Protein AF-A0A9P6U6B4-F1 (afdb_monomer_lite)

Organism: NCBI:txid1343610

Sequence (646 aa):
GFWGVREVAIKKFNCLAKEATLEPIKQEIDMLKRLSYRHIIQFYGETEIDEELVLVTDLAEGGSLRKAIKSNLIPPKAWSIKFRIAQEIARGLAYIHSEGVLHLDLKSDNVLLTRYLEVKLCDFGMSQVKTSSASRSPAEAKVKGTYRWMAPEILETKKPKYSTKSDVYSLGVVMWELAAHCTVPFEQLHDASMVVLVIKRGEREDLPDDTPSKYRFWVKRCWDHIPANRPEAHEVNLNLEEGIVKHCYHNSHDHTFFRAALSSSLLSVGHHHTAMVVPEIDGSLHRPGTHSSHYVDTRTINSQSTGIVTNVTKSQNQSPTTQALDEAEREFMDLYCRAMRGDHEAQNRVADLLLNGIGVPKSESEAFMWFQRAADGGIAYAQASLALLYVQGRGVEKNNDEALRWVTMAVAQGCPTGQALLGWMHENGLGGVERDDLMAEQLYRKAADQGSSTAQCSLGWMYLHGRGVEQSDNRAVEWFRKAAEQEDPRAESALGMLSFFGDGLRENEEQAAALCRKSGENGDYHGRFYLGLMHELGIGLAQDDEQAKLFFYLAADRGRKPGMSHISWISRSGRRREAKSRAEIAALYIKGANEGIAAAQFGLGVLYDKGRGVERSKAQALAWYTKAAEQGHQFATDRVEFLGSV

Structure (mmCIF, N/CA/C/O backbone):
data_AF-A0A9P6U6B4-F1
#
_entry.id   AF-A0A9P6U6B4-F1
#
loop_
_atom_site.group_PDB
_atom_site.id
_atom_site.type_symbol
_atom_site.label_atom_id
_atom_site.label_alt_id
_atom_site.label_comp_id
_atom_site.label_asym_id
_atom_site.label_entity_id
_atom_site.label_seq_id
_atom_site.pdbx_PDB_ins_code
_atom_site.Cartn_x
_atom_site.Cartn_y
_atom_site.Cartn_z
_atom_site.occupancy
_atom_site.B_iso_or_equiv
_atom_site.auth_seq_id
_atom_site.auth_comp_id
_atom_site.auth_asym_id
_atom_site.auth_atom_id
_atom_site.pdbx_PDB_model_num
ATOM 1 N N . GLY A 1 1 ? -40.234 -10.488 35.440 1.00 36.62 1 GLY A N 1
ATOM 2 C CA . GLY A 1 1 ? -39.088 -9.673 35.003 1.00 36.62 1 GLY A CA 1
ATOM 3 C C . GLY A 1 1 ? -38.384 -10.419 33.899 1.00 36.62 1 GLY A C 1
ATOM 4 O O . GLY A 1 1 ? -38.150 -11.608 34.069 1.00 36.62 1 GLY A O 1
ATOM 5 N N . PHE A 1 2 ? -38.133 -9.776 32.761 1.00 39.78 2 PHE A N 1
ATOM 6 C CA . PHE A 1 2 ? -37.321 -10.368 31.699 1.00 39.78 2 PHE A CA 1
ATOM 7 C C . PHE A 1 2 ? -35.867 -10.402 32.178 1.00 39.78 2 PHE A C 1
ATOM 9 O O . PHE A 1 2 ? -35.218 -9.363 32.261 1.00 39.78 2 PHE A O 1
ATOM 16 N N . TRP A 1 3 ? -35.376 -11.582 32.547 1.00 48.50 3 TRP A N 1
ATOM 17 C CA . TRP A 1 3 ? -33.952 -11.799 32.776 1.00 48.50 3 TRP A CA 1
ATOM 18 C C . TRP A 1 3 ? -33.284 -11.896 31.401 1.00 48.50 3 TRP A C 1
ATOM 20 O O . TRP A 1 3 ? -33.455 -12.886 30.696 1.00 48.50 3 TRP A O 1
ATOM 30 N N . GLY A 1 4 ? -32.599 -10.834 30.977 1.00 59.03 4 GLY A N 1
ATOM 31 C CA . GLY A 1 4 ? -31.749 -10.877 29.788 1.00 59.03 4 GLY A CA 1
ATOM 32 C C . GLY A 1 4 ? -30.466 -11.648 30.092 1.00 59.03 4 GLY A C 1
ATOM 33 O O . GLY A 1 4 ? -29.851 -11.426 31.133 1.00 59.03 4 GLY A O 1
ATOM 34 N N . VAL A 1 5 ? -30.058 -12.547 29.197 1.00 76.50 5 VAL A N 1
ATOM 35 C CA . VAL A 1 5 ? -28.748 -13.210 29.268 1.00 76.50 5 VAL A CA 1
ATOM 36 C C . VAL A 1 5 ? -27.687 -12.226 28.765 1.00 76.50 5 VAL A C 1
ATOM 38 O O . VAL A 1 5 ? -27.874 -11.604 27.720 1.00 76.50 5 VAL A O 1
ATOM 41 N N . ARG A 1 6 ? -26.588 -12.064 29.510 1.00 79.75 6 ARG A N 1
ATOM 42 C CA . ARG A 1 6 ? -25.438 -11.231 29.127 1.00 79.75 6 ARG A CA 1
ATOM 43 C C . ARG A 1 6 ? -24.166 -12.070 29.179 1.00 79.75 6 ARG A C 1
ATOM 45 O O . ARG A 1 6 ? -23.918 -12.743 30.175 1.00 79.75 6 ARG A O 1
ATOM 52 N N . GLU A 1 7 ? -23.365 -11.998 28.123 1.00 87.88 7 GLU A N 1
ATOM 53 C CA . GLU A 1 7 ? -22.008 -12.546 28.121 1.00 87.88 7 GLU A CA 1
ATOM 54 C C . GLU A 1 7 ? -21.080 -11.637 28.937 1.00 87.88 7 GLU A C 1
ATOM 56 O O . GLU A 1 7 ? -21.127 -10.411 28.815 1.00 87.88 7 GLU A O 1
ATOM 61 N N . VAL A 1 8 ? -20.254 -12.239 29.790 1.00 91.38 8 VAL A N 1
ATOM 62 C CA . VAL A 1 8 ? -19.355 -11.541 30.721 1.00 91.38 8 VAL A CA 1
ATOM 63 C C . VAL A 1 8 ? -17.968 -12.171 30.690 1.00 91.38 8 VAL A C 1
ATOM 65 O O . VAL A 1 8 ? -17.820 -13.346 30.350 1.00 91.38 8 VAL A O 1
ATOM 68 N N . ALA A 1 9 ? -16.951 -11.399 31.065 1.00 92.38 9 ALA A N 1
ATOM 69 C CA . ALA A 1 9 ? -15.624 -11.933 31.334 1.00 92.38 9 ALA A CA 1
ATOM 70 C C . ALA A 1 9 ? -15.495 -12.292 32.817 1.00 92.38 9 ALA A C 1
ATOM 72 O O . ALA A 1 9 ? -15.944 -11.554 33.696 1.00 92.38 9 ALA A O 1
ATOM 73 N N . ILE A 1 10 ? -14.856 -13.430 33.079 1.00 89.56 10 ILE A N 1
ATOM 74 C CA . ILE A 1 10 ? -14.559 -13.933 34.419 1.00 89.56 10 ILE A CA 1
ATOM 75 C C . ILE A 1 10 ? -13.040 -13.956 34.589 1.00 89.56 10 ILE A C 1
ATOM 77 O O . ILE A 1 10 ? -12.343 -14.698 33.895 1.00 89.56 10 ILE A O 1
ATOM 81 N N . LYS A 1 11 ? -12.525 -13.150 35.521 1.00 87.94 11 LYS A N 1
ATOM 82 C CA . LYS A 1 11 ? -11.116 -13.165 35.936 1.00 87.94 11 LYS A CA 1
ATOM 83 C C . LYS A 1 11 ? -11.018 -13.938 37.248 1.00 87.94 11 LYS A C 1
ATOM 85 O O . LYS A 1 11 ? -11.482 -13.456 38.280 1.00 87.94 11 LYS A O 1
ATOM 90 N N . LYS A 1 12 ? -10.457 -15.148 37.191 1.00 86.50 12 LYS A N 1
ATOM 91 C CA . LYS A 1 12 ? -10.225 -15.993 38.369 1.00 86.50 12 LYS A CA 1
ATOM 92 C C . LYS A 1 12 ? -8.870 -15.680 38.993 1.00 86.50 12 LYS A C 1
ATOM 94 O O . LYS A 1 12 ? -7.878 -15.540 38.275 1.00 86.50 12 LYS A O 1
ATOM 99 N N . PHE A 1 13 ? -8.828 -15.603 40.314 1.00 80.06 13 PHE A N 1
ATOM 100 C CA . PHE A 1 13 ? -7.607 -15.419 41.081 1.00 80.06 13 PHE A CA 1
ATOM 101 C C . PHE A 1 13 ? -7.353 -16.657 41.926 1.00 80.06 13 PHE A C 1
ATOM 103 O O . PHE A 1 13 ? -8.169 -17.030 42.764 1.00 80.06 13 PHE A O 1
ATOM 110 N N . ASN A 1 14 ? -6.186 -17.265 41.734 1.00 72.75 14 ASN A N 1
ATOM 111 C CA . ASN A 1 14 ? -5.761 -18.373 42.569 1.00 72.75 14 ASN A CA 1
ATOM 112 C C . ASN A 1 14 ? -5.317 -17.820 43.935 1.00 72.75 14 ASN A C 1
ATOM 114 O O . ASN A 1 14 ? -4.230 -17.251 44.074 1.00 72.75 14 ASN A O 1
ATOM 118 N N . CYS A 1 15 ? -6.191 -17.943 44.933 1.00 62.62 15 CYS A N 1
ATOM 119 C CA . CYS A 1 15 ? -6.004 -17.378 46.269 1.00 62.62 15 CYS A CA 1
ATOM 120 C C . CYS A 1 15 ? -5.127 -18.240 47.200 1.00 62.62 15 CYS A C 1
ATOM 122 O O . CYS A 1 15 ? -4.991 -17.910 48.375 1.00 62.62 15 CYS A O 1
ATOM 124 N N . LEU A 1 16 ? -4.455 -19.286 46.697 1.00 56.69 16 LEU A N 1
ATOM 125 C CA . LEU A 1 16 ? -3.574 -20.161 47.491 1.00 56.69 16 LEU A CA 1
ATOM 126 C C . LEU A 1 16 ? -2.258 -19.491 47.957 1.00 56.69 16 LEU A C 1
ATOM 128 O O . LEU A 1 16 ? -1.394 -20.147 48.541 1.00 56.69 16 LEU A O 1
ATOM 132 N N . ALA A 1 17 ? -2.067 -18.191 47.707 1.00 52.53 17 ALA A N 1
ATOM 133 C CA . ALA A 1 17 ? -0.825 -17.473 47.976 1.00 52.53 17 ALA A CA 1
ATOM 134 C C . ALA A 1 17 ? -0.971 -16.399 49.075 1.00 52.53 17 ALA A C 1
ATOM 136 O O . ALA A 1 17 ? -1.946 -15.657 49.124 1.00 52.53 17 ALA A O 1
ATOM 137 N N . LYS A 1 18 ? 0.064 -16.316 49.930 1.00 55.34 18 LYS A N 1
ATOM 138 C CA . LYS A 1 18 ? 0.314 -15.374 51.051 1.00 55.34 18 LYS A CA 1
ATOM 139 C C . LYS A 1 18 ? -0.329 -13.979 50.889 1.00 55.34 18 LYS A C 1
ATOM 141 O O . LYS A 1 18 ? -0.360 -13.452 49.784 1.00 55.34 18 LYS A O 1
ATOM 146 N N . GLU A 1 19 ? -0.691 -13.313 51.996 1.00 53.69 19 GLU A N 1
ATOM 147 C CA . GLU A 1 19 ? -1.344 -11.977 52.046 1.00 53.69 19 GLU A CA 1
ATOM 148 C C . GLU A 1 19 ? -0.809 -10.921 51.054 1.00 53.69 19 GLU A C 1
ATOM 150 O O . GLU A 1 19 ? -1.595 -10.175 50.473 1.00 53.69 19 GLU A O 1
ATOM 155 N N . ALA A 1 20 ? 0.504 -10.882 50.791 1.00 51.81 20 ALA A N 1
ATOM 156 C CA . ALA A 1 20 ? 1.124 -9.948 49.841 1.00 51.81 20 ALA A CA 1
ATOM 157 C C . ALA A 1 20 ? 0.629 -10.091 48.381 1.00 51.81 20 ALA A C 1
ATOM 159 O O . ALA A 1 20 ? 0.781 -9.163 47.590 1.00 51.81 20 ALA A O 1
ATOM 160 N N . THR A 1 21 ? 0.038 -11.233 48.022 1.00 62.06 21 THR A N 1
ATOM 161 C CA . THR A 1 21 ? -0.530 -11.519 46.691 1.00 62.06 21 THR A CA 1
ATOM 162 C C . THR A 1 21 ? -1.970 -11.012 46.544 1.00 62.06 21 THR A C 1
ATOM 164 O O . THR A 1 21 ? -2.449 -10.869 45.424 1.00 62.06 21 THR A O 1
ATOM 167 N N . LEU A 1 22 ? -2.649 -10.699 47.656 1.00 73.06 22 LEU A N 1
ATOM 168 C CA . LEU A 1 22 ? -4.050 -10.261 47.670 1.00 73.06 22 LEU A CA 1
ATOM 169 C C . LEU A 1 22 ? -4.209 -8.738 47.572 1.00 73.06 22 LEU A C 1
ATOM 171 O O . LEU A 1 22 ? -5.245 -8.269 47.114 1.00 73.06 22 LEU A O 1
ATOM 175 N N . GLU A 1 23 ? -3.204 -7.963 47.986 1.00 78.06 23 GLU A N 1
ATOM 176 C CA . GLU A 1 23 ? -3.249 -6.490 47.973 1.00 78.06 23 GLU A CA 1
ATOM 177 C C . GLU A 1 23 ? -3.541 -5.898 46.579 1.00 78.06 23 GLU A C 1
ATOM 179 O O . GLU A 1 23 ? -4.487 -5.120 46.464 1.00 78.06 23 GLU A O 1
ATOM 184 N N . PRO A 1 24 ? -2.846 -6.292 45.487 1.00 82.25 24 PRO A N 1
ATOM 185 C CA . PRO A 1 24 ? -3.179 -5.792 44.151 1.00 82.25 24 PRO A CA 1
ATOM 186 C C . PRO A 1 24 ? -4.596 -6.166 43.701 1.00 82.25 24 PRO A C 1
ATOM 188 O O . PRO A 1 24 ? -5.234 -5.402 42.990 1.00 82.25 24 PRO A O 1
ATOM 191 N N . ILE A 1 25 ? -5.105 -7.322 44.134 1.00 84.56 25 ILE A N 1
ATOM 192 C CA . ILE A 1 25 ? -6.445 -7.799 43.771 1.00 84.56 25 ILE A CA 1
ATOM 193 C C . ILE A 1 25 ? -7.509 -6.955 44.479 1.00 84.56 25 ILE A C 1
ATOM 195 O O . ILE A 1 25 ? -8.439 -6.469 43.841 1.00 84.56 25 ILE A O 1
ATOM 199 N N . LYS A 1 26 ? -7.345 -6.716 45.787 1.00 85.00 26 LYS A N 1
ATOM 200 C CA . LYS A 1 26 ? -8.219 -5.820 46.562 1.00 85.00 26 LYS A CA 1
ATOM 201 C C . LYS A 1 26 ? -8.196 -4.404 45.997 1.00 85.00 26 LYS A C 1
ATOM 203 O O . LYS A 1 26 ? -9.248 -3.805 45.810 1.00 85.00 26 LYS A O 1
ATOM 208 N N . GLN A 1 27 ? -7.008 -3.908 45.658 1.00 87.62 27 GLN A N 1
ATOM 209 C CA . GLN A 1 27 ? -6.849 -2.604 45.026 1.00 87.62 27 GLN A CA 1
ATOM 210 C C . GLN A 1 27 ? -7.583 -2.537 43.678 1.00 87.62 27 GLN A C 1
ATOM 212 O O . GLN A 1 27 ? -8.270 -1.552 43.419 1.00 87.62 27 GLN A O 1
ATOM 217 N N . GLU A 1 28 ? -7.477 -3.569 42.833 1.00 90.38 28 GLU A N 1
ATOM 218 C CA . GLU A 1 28 ? -8.193 -3.637 41.553 1.00 90.38 28 GLU A CA 1
ATOM 219 C C . GLU A 1 28 ? -9.712 -3.574 41.769 1.00 90.38 28 GLU A C 1
ATOM 221 O O . GLU A 1 28 ? -10.388 -2.759 41.143 1.00 90.38 28 GLU A O 1
ATOM 226 N N . ILE A 1 29 ? -10.237 -4.361 42.711 1.00 89.94 29 ILE A N 1
ATOM 227 C CA . ILE A 1 29 ? -11.657 -4.375 43.085 1.00 89.94 29 ILE A CA 1
ATOM 228 C C . ILE A 1 29 ? -12.127 -3.004 43.577 1.00 89.94 29 ILE A C 1
ATOM 230 O O . ILE A 1 29 ? -13.138 -2.488 43.101 1.00 89.94 29 ILE A O 1
ATOM 234 N N . ASP A 1 30 ? -11.401 -2.397 44.516 1.00 91.19 30 ASP A N 1
ATOM 235 C CA . ASP A 1 30 ? -11.771 -1.111 45.109 1.00 91.19 30 ASP A CA 1
ATOM 236 C C . ASP A 1 30 ? -11.787 0.006 44.060 1.00 91.19 30 ASP A C 1
ATOM 238 O O . ASP A 1 30 ? -12.674 0.865 44.065 1.00 91.19 30 ASP A O 1
ATOM 242 N N . MET A 1 31 ? -10.838 -0.013 43.119 1.00 92.31 31 MET A N 1
ATOM 243 C CA . MET A 1 31 ? -10.820 0.934 42.003 1.00 92.31 31 MET A CA 1
ATOM 244 C C . MET A 1 31 ? -11.973 0.694 41.033 1.00 92.31 31 MET A C 1
ATOM 246 O O . MET A 1 31 ? -12.636 1.654 40.647 1.00 92.31 31 MET A O 1
ATOM 250 N N . LEU A 1 32 ? -12.266 -0.556 40.680 1.00 91.69 32 LEU A N 1
ATOM 251 C CA . LEU A 1 32 ? -13.375 -0.888 39.784 1.00 91.69 32 LEU A CA 1
ATOM 252 C C . LEU A 1 32 ? -14.756 -0.608 40.400 1.00 91.69 32 LEU A C 1
ATOM 254 O O . LEU A 1 32 ? -15.689 -0.274 39.677 1.00 91.69 32 LEU A O 1
ATOM 258 N N . LYS A 1 33 ? -14.892 -0.682 41.730 1.00 92.12 33 LYS A N 1
ATOM 259 C CA . LYS A 1 33 ? -16.095 -0.230 42.454 1.00 92.12 33 LYS A CA 1
ATOM 260 C C . LYS A 1 33 ? -16.231 1.296 42.459 1.00 92.12 33 LYS A C 1
ATOM 262 O O . LYS A 1 33 ? -17.348 1.808 42.499 1.00 92.12 33 LYS A O 1
ATOM 267 N N . ARG A 1 34 ? -15.108 2.024 42.447 1.00 92.62 34 ARG A N 1
ATOM 268 C CA . ARG A 1 34 ? -15.066 3.496 42.472 1.00 92.62 34 ARG A CA 1
ATOM 269 C C . ARG A 1 34 ? -15.303 4.121 41.097 1.00 92.62 34 ARG A C 1
ATOM 271 O O . ARG A 1 34 ? -15.932 5.171 41.011 1.00 92.62 34 ARG A O 1
ATOM 278 N N . LEU A 1 35 ? -14.742 3.530 40.048 1.00 93.38 35 LEU A N 1
ATOM 279 C CA . LEU A 1 35 ? -14.699 4.111 38.710 1.00 93.38 35 LEU A CA 1
ATOM 280 C C . LEU A 1 35 ? -15.864 3.593 37.863 1.00 93.38 35 LEU A C 1
ATOM 282 O O . LEU A 1 35 ? -16.035 2.391 37.698 1.00 93.38 35 LEU A O 1
ATOM 286 N N . SER A 1 36 ? -16.640 4.505 37.276 1.00 91.62 36 SER A N 1
ATOM 287 C CA . SER A 1 36 ? -17.743 4.163 36.374 1.00 91.62 36 SER A CA 1
ATOM 288 C C . SER A 1 36 ? -17.752 5.110 35.185 1.00 91.62 36 SER A C 1
ATOM 290 O O . SER A 1 36 ? -18.182 6.261 35.273 1.00 91.62 36 SER A O 1
ATOM 292 N N . TYR A 1 37 ? -17.215 4.636 34.062 1.00 92.94 37 TYR A N 1
ATOM 293 C CA . TYR A 1 37 ? -17.107 5.422 32.841 1.00 92.94 37 TYR A CA 1
ATOM 294 C C . TYR A 1 37 ? -16.981 4.521 31.615 1.00 92.94 37 TYR A C 1
ATOM 296 O O . TYR A 1 37 ? -16.430 3.427 31.694 1.00 92.94 37 TYR A O 1
ATOM 304 N N . ARG A 1 38 ? -17.452 4.994 30.450 1.00 92.12 38 ARG A N 1
ATOM 305 C CA . ARG A 1 38 ? -17.535 4.175 29.226 1.00 92.12 38 ARG A CA 1
ATOM 306 C C . ARG A 1 38 ? -16.200 3.555 28.801 1.00 92.12 38 ARG A C 1
ATOM 308 O O . ARG A 1 38 ? -16.221 2.461 28.248 1.00 92.12 38 ARG A O 1
ATOM 315 N N . HIS A 1 39 ? -15.083 4.237 29.078 1.00 95.56 39 HIS A N 1
ATOM 316 C CA . HIS A 1 39 ? -13.728 3.800 28.728 1.00 95.56 39 HIS A CA 1
ATOM 317 C C . HIS A 1 39 ? -12.981 3.106 29.873 1.00 95.56 39 HIS A C 1
ATOM 319 O O . HIS A 1 39 ? -11.773 2.913 29.790 1.00 95.56 39 HIS A O 1
ATOM 325 N N . ILE A 1 40 ? -13.684 2.719 30.936 1.00 96.75 40 ILE A N 1
ATOM 326 C CA . ILE A 1 40 ? -13.184 1.867 32.016 1.00 96.75 40 ILE A CA 1
ATOM 327 C C . ILE A 1 40 ? -13.933 0.537 31.917 1.00 96.75 40 ILE A C 1
ATOM 329 O O . ILE A 1 40 ? -15.114 0.515 31.559 1.00 96.75 40 ILE A O 1
ATOM 333 N N . ILE A 1 41 ? -13.249 -0.581 32.158 1.00 94.94 41 ILE A N 1
ATOM 334 C CA . ILE A 1 41 ? -13.900 -1.891 32.145 1.00 94.94 41 ILE A CA 1
ATOM 335 C C . ILE A 1 41 ? -15.005 -1.933 33.211 1.00 94.94 41 ILE A C 1
ATOM 337 O O . ILE A 1 41 ? -14.761 -1.632 34.378 1.00 94.94 41 ILE A O 1
ATOM 341 N N . GLN A 1 42 ? -16.238 -2.260 32.809 1.00 93.25 42 GLN A N 1
ATOM 342 C CA . GLN A 1 42 ? -17.358 -2.277 33.747 1.00 93.25 42 GLN A CA 1
ATOM 343 C C . GLN A 1 42 ? -17.232 -3.481 34.672 1.00 93.25 42 GLN A C 1
ATOM 345 O O . GLN A 1 42 ? -17.095 -4.614 34.210 1.00 93.25 42 GLN A O 1
ATOM 350 N N . PHE A 1 43 ? -17.340 -3.234 35.970 1.00 93.19 43 PHE A N 1
ATOM 351 C CA . PHE A 1 43 ? -17.409 -4.262 36.995 1.00 93.19 43 PHE A CA 1
ATOM 352 C C . PHE A 1 43 ? -18.864 -4.535 37.378 1.00 93.19 43 PHE A C 1
ATOM 354 O O . PHE A 1 43 ? -19.643 -3.600 37.582 1.00 93.19 43 PHE A O 1
ATOM 361 N N . TYR A 1 44 ? -19.232 -5.816 37.438 1.00 91.56 44 TYR A N 1
ATOM 362 C CA . TYR A 1 44 ? -20.577 -6.266 37.811 1.00 91.56 44 TYR A CA 1
ATOM 363 C C . TYR A 1 44 ? -20.635 -6.822 39.228 1.00 91.56 44 TYR A C 1
ATOM 365 O O . TYR A 1 44 ? -21.662 -6.701 39.893 1.00 91.56 44 TYR A O 1
ATOM 373 N N . GLY A 1 45 ? -19.545 -7.427 39.690 1.00 90.81 45 GLY A N 1
ATOM 374 C CA . GLY A 1 45 ? -19.466 -8.006 41.017 1.00 90.81 45 GLY A CA 1
ATOM 375 C C . GLY A 1 45 ? -18.299 -8.969 41.157 1.00 90.81 45 GLY A C 1
ATOM 376 O O . GLY A 1 45 ? -17.636 -9.338 40.186 1.00 90.81 45 GLY A O 1
ATOM 377 N N . GLU A 1 46 ? -18.071 -9.376 42.396 1.00 90.56 46 GLU A N 1
ATOM 378 C CA . GLU A 1 46 ? -17.148 -10.440 42.760 1.00 90.56 46 GLU A CA 1
ATOM 379 C C . GLU A 1 46 ? -17.936 -11.615 43.337 1.00 90.56 46 GLU A C 1
ATOM 381 O O . GLU A 1 46 ? -18.989 -11.440 43.953 1.00 90.56 46 GLU A O 1
ATOM 386 N N . THR A 1 47 ? -17.449 -12.823 43.103 1.00 88.38 47 THR A N 1
ATOM 387 C CA . THR A 1 47 ? -18.012 -14.050 43.661 1.00 88.38 47 THR A CA 1
ATOM 388 C C . THR A 1 47 ? -16.888 -15.048 43.910 1.00 88.38 47 THR A C 1
ATOM 390 O O . THR A 1 47 ? -15.726 -14.759 43.638 1.00 88.38 47 THR A O 1
ATOM 393 N N . GLU A 1 48 ? -17.220 -16.215 44.436 1.00 85.50 48 GLU A N 1
ATOM 394 C CA . GLU A 1 48 ? -16.272 -17.289 44.695 1.00 85.50 48 GLU A CA 1
ATOM 395 C C . GLU A 1 48 ? -16.727 -18.525 43.919 1.00 85.50 48 GLU A C 1
ATOM 397 O O . GLU A 1 48 ? -17.898 -18.906 43.979 1.00 85.50 48 GLU A O 1
ATOM 402 N N . ILE A 1 49 ? -15.821 -19.114 43.140 1.00 83.81 49 ILE A N 1
ATOM 403 C CA . ILE A 1 49 ? -16.072 -20.338 42.372 1.00 83.81 49 ILE A CA 1
ATOM 404 C C . ILE A 1 49 ? -14.900 -21.275 42.637 1.00 83.81 49 ILE A C 1
ATOM 406 O O . ILE A 1 49 ? -13.767 -20.908 42.345 1.00 83.81 49 ILE A O 1
ATOM 410 N N . ASP A 1 50 ? -15.173 -22.472 43.157 1.00 83.69 50 ASP A N 1
ATOM 411 C CA . ASP A 1 50 ? -14.153 -23.482 43.478 1.00 83.69 50 ASP A CA 1
ATOM 412 C C . ASP A 1 50 ? -13.032 -22.949 44.404 1.00 83.69 50 ASP A C 1
ATOM 414 O O . ASP A 1 50 ? -11.856 -23.195 44.156 1.00 83.69 50 ASP A O 1
ATOM 418 N N . GLU A 1 51 ? -13.391 -22.188 45.449 1.00 80.94 51 GLU A N 1
ATOM 419 C CA . GLU A 1 51 ? -12.456 -21.523 46.389 1.00 80.94 51 GLU A CA 1
ATOM 420 C C . GLU A 1 51 ? -11.542 -20.452 45.750 1.00 80.94 51 GLU A C 1
ATOM 422 O O . GLU A 1 51 ? -10.618 -19.932 46.381 1.00 80.94 51 GLU A O 1
ATOM 427 N N . GLU A 1 52 ? -11.800 -20.074 44.494 1.00 81.12 52 GLU A N 1
ATOM 428 C CA . GLU A 1 52 ? -11.113 -18.981 43.812 1.00 81.12 52 GLU A CA 1
ATOM 429 C C . GLU A 1 52 ? -11.979 -17.720 43.814 1.00 81.12 52 GLU A C 1
ATOM 431 O O . GLU A 1 52 ? -13.158 -17.746 43.445 1.00 81.12 52 GLU A O 1
ATOM 436 N N . LEU A 1 53 ? -11.377 -16.583 44.173 1.00 84.88 53 LEU A N 1
ATOM 437 C CA . LEU A 1 53 ? -12.025 -15.287 44.010 1.00 84.88 53 LEU A CA 1
ATOM 438 C C . LEU A 1 53 ? -12.182 -14.996 42.516 1.00 84.88 53 LEU A C 1
ATOM 440 O O . LEU A 1 53 ? -11.223 -15.044 41.742 1.00 84.88 53 LEU A O 1
ATOM 444 N N . VAL A 1 54 ? -13.399 -14.657 42.119 1.00 88.50 54 VAL A N 1
ATOM 445 C CA . VAL A 1 54 ? -13.783 -14.395 40.739 1.00 88.50 54 VAL A CA 1
ATOM 446 C C . VAL A 1 54 ? -14.298 -12.974 40.604 1.00 88.50 54 VAL A C 1
ATOM 448 O O . VAL A 1 54 ? -15.250 -12.585 41.275 1.00 88.50 54 VAL A O 1
ATOM 451 N N . LEU A 1 55 ? -13.714 -12.216 39.677 1.00 90.62 55 LEU A N 1
ATOM 452 C CA . LEU A 1 55 ? -14.238 -10.920 39.256 1.00 90.62 55 LEU A CA 1
ATOM 453 C C . LEU A 1 55 ? -15.023 -11.063 37.961 1.00 90.62 55 LEU A C 1
ATOM 455 O O . LEU A 1 55 ? -14.541 -11.661 36.996 1.00 90.62 55 LEU A O 1
ATOM 459 N N . VAL A 1 56 ? -16.224 -10.487 37.952 1.00 92.69 56 VAL A N 1
ATOM 460 C CA . VAL A 1 56 ? -17.133 -10.480 36.808 1.00 92.69 56 VAL A CA 1
ATOM 461 C C . VAL A 1 56 ? -17.146 -9.083 36.197 1.00 92.69 56 VAL A C 1
ATOM 463 O O . VAL A 1 56 ? -17.550 -8.110 36.844 1.00 92.69 56 VAL A O 1
ATOM 466 N N . THR A 1 57 ? -16.715 -8.980 34.942 1.00 93.56 57 THR A N 1
ATOM 467 C CA . THR A 1 57 ? -16.618 -7.711 34.209 1.00 93.56 57 THR A CA 1
ATOM 468 C C . THR A 1 57 ? -17.272 -7.785 32.833 1.00 93.56 57 THR A C 1
ATOM 470 O O . THR A 1 57 ? -17.672 -8.854 32.367 1.00 93.56 57 THR A O 1
ATOM 473 N N . ASP A 1 58 ? -17.350 -6.640 32.152 1.00 90.06 58 ASP A N 1
ATOM 474 C CA . ASP A 1 58 ? -17.603 -6.587 30.709 1.00 90.06 58 ASP A CA 1
ATOM 475 C C . ASP A 1 58 ? -16.683 -7.557 29.955 1.00 90.06 58 ASP A C 1
ATOM 477 O O . ASP A 1 58 ? -15.494 -7.683 30.264 1.00 90.06 58 ASP A O 1
ATOM 481 N N . LEU A 1 59 ? -17.243 -8.220 28.942 1.00 91.06 59 LEU A N 1
ATOM 482 C CA . LEU A 1 59 ? -16.469 -8.971 27.965 1.00 91.06 59 LEU A CA 1
ATOM 483 C C . LEU A 1 59 ? -15.996 -8.020 26.861 1.00 91.06 59 LEU A C 1
ATOM 485 O O . LEU A 1 59 ? -16.803 -7.389 26.187 1.00 91.06 59 LEU A O 1
ATOM 489 N N . ALA A 1 60 ? -14.681 -7.938 26.670 1.00 91.19 60 ALA A N 1
ATOM 490 C CA . ALA A 1 60 ? -14.058 -7.200 25.578 1.00 91.19 60 ALA A CA 1
ATOM 491 C C . ALA A 1 60 ? -13.572 -8.192 24.509 1.00 91.19 60 ALA A C 1
ATOM 493 O O . ALA A 1 60 ? -12.491 -8.773 24.632 1.00 91.19 60 ALA A O 1
ATOM 494 N N . GLU A 1 61 ? -14.388 -8.436 23.480 1.00 88.88 61 GLU A N 1
ATOM 495 C CA . GLU A 1 61 ? -14.170 -9.535 22.523 1.00 88.88 61 GLU A CA 1
ATOM 496 C C . GLU A 1 61 ? -12.930 -9.339 21.641 1.00 88.88 61 GLU A C 1
ATOM 498 O O . GLU A 1 61 ? -12.328 -10.316 21.193 1.00 88.88 61 GLU A O 1
ATOM 503 N N . GLY A 1 62 ? -12.513 -8.087 21.426 1.00 79.44 62 GLY A N 1
ATOM 504 C CA . GLY A 1 62 ? -11.278 -7.741 20.720 1.00 79.44 62 GLY A CA 1
ATOM 505 C C . GLY A 1 62 ? -10.006 -8.076 21.512 1.00 79.44 62 GLY A C 1
ATOM 506 O O . GLY A 1 62 ? -8.911 -8.070 20.949 1.00 79.44 62 GLY A O 1
ATOM 507 N N . GLY A 1 63 ? -10.133 -8.419 22.799 1.00 94.00 63 GLY A N 1
ATOM 508 C CA . GLY A 1 63 ? -9.014 -8.728 23.684 1.00 94.00 63 GLY A CA 1
ATOM 509 C C . GLY A 1 63 ? -8.178 -7.495 24.037 1.00 94.00 63 GLY A C 1
ATOM 510 O O . GLY A 1 63 ? -8.656 -6.364 23.965 1.00 94.00 63 GLY A O 1
ATOM 511 N N . SER A 1 64 ? -6.924 -7.709 24.447 1.00 96.88 64 SER A N 1
ATOM 512 C CA . SER A 1 64 ? -6.003 -6.601 24.719 1.00 96.88 64 SER A CA 1
ATOM 513 C C . SER A 1 64 ? -5.569 -5.902 23.434 1.00 96.88 64 SER A C 1
ATOM 515 O O . SER A 1 64 ? -5.422 -6.531 22.383 1.00 96.88 64 SER A O 1
ATOM 517 N N . LEU A 1 65 ? -5.286 -4.606 23.528 1.00 96.88 65 LEU A N 1
ATOM 518 C CA . LEU A 1 65 ? -4.752 -3.800 22.438 1.00 96.88 65 LEU A CA 1
ATOM 519 C C . LEU A 1 65 ? -3.476 -4.434 21.879 1.00 96.88 65 LEU A C 1
ATOM 521 O O . LEU A 1 65 ? -3.304 -4.517 20.666 1.00 96.88 65 LEU A O 1
ATOM 525 N N . ARG A 1 66 ? -2.619 -4.981 22.744 1.00 95.56 66 ARG A N 1
ATOM 526 C CA . ARG A 1 66 ? -1.429 -5.720 22.317 1.00 95.56 66 ARG A CA 1
ATOM 527 C C . ARG A 1 66 ? -1.759 -6.903 21.409 1.00 95.56 66 ARG A C 1
ATOM 529 O O . ARG A 1 66 ? -1.110 -7.097 20.379 1.00 95.56 66 ARG A O 1
ATOM 536 N N . LYS A 1 67 ? -2.765 -7.702 21.777 1.00 94.19 67 LYS A N 1
ATOM 537 C CA . LYS A 1 67 ? -3.235 -8.827 20.960 1.00 94.19 67 LYS A CA 1
ATOM 538 C C . LYS A 1 67 ? -3.849 -8.326 19.656 1.00 94.19 67 LYS A C 1
ATOM 540 O O . LYS A 1 67 ? -3.591 -8.923 18.614 1.00 94.19 67 LYS A O 1
ATOM 545 N N . ALA A 1 68 ? -4.601 -7.229 19.690 1.00 91.50 68 ALA A N 1
ATOM 546 C CA . ALA A 1 68 ? -5.198 -6.624 18.504 1.00 91.50 68 ALA A CA 1
ATOM 547 C C . ALA A 1 68 ? -4.143 -6.109 17.506 1.00 91.50 68 ALA A C 1
ATOM 549 O O . ALA A 1 68 ? -4.281 -6.330 16.305 1.00 91.50 68 ALA A O 1
ATOM 550 N N . ILE A 1 69 ? -3.052 -5.514 17.997 1.00 91.81 69 ILE A N 1
ATOM 551 C CA . ILE A 1 69 ? -1.884 -5.130 17.188 1.00 91.81 69 ILE A CA 1
ATOM 552 C C . ILE A 1 69 ? -1.241 -6.393 16.582 1.00 91.81 69 ILE A C 1
ATOM 554 O O . ILE A 1 69 ? -1.152 -6.514 15.364 1.00 91.81 69 ILE A O 1
ATOM 558 N N . LYS A 1 70 ? -0.884 -7.399 17.399 1.00 90.81 70 LYS A N 1
ATOM 559 C CA . LYS A 1 70 ? -0.227 -8.637 16.912 1.00 90.81 70 LYS A CA 1
ATOM 560 C C . LYS A 1 70 ? -1.051 -9.437 15.905 1.00 90.81 70 LYS A C 1
ATOM 562 O O . LYS A 1 70 ? -0.491 -10.023 14.987 1.00 90.81 70 LYS A O 1
ATOM 567 N N . SER A 1 71 ? -2.362 -9.507 16.107 1.00 85.62 71 SER A N 1
ATOM 568 C CA . SER A 1 71 ? -3.285 -10.244 15.232 1.00 85.62 71 SER A CA 1
ATOM 569 C C . SER A 1 71 ? -3.717 -9.443 14.005 1.00 85.62 71 SER A C 1
ATOM 571 O O . SER A 1 71 ? -4.517 -9.937 13.216 1.00 85.62 71 SER A O 1
ATOM 573 N N . ASN A 1 72 ? -3.193 -8.223 13.837 1.00 80.94 72 ASN A N 1
ATOM 574 C CA . ASN A 1 72 ? -3.548 -7.308 12.758 1.00 80.94 72 ASN A CA 1
ATOM 575 C C . ASN A 1 72 ? -5.041 -6.923 12.727 1.00 80.94 72 ASN A C 1
ATOM 577 O O . ASN A 1 72 ? -5.543 -6.470 11.701 1.00 80.94 72 ASN A O 1
ATOM 581 N N . LEU A 1 73 ? -5.740 -7.062 13.862 1.00 75.81 73 LEU A N 1
ATOM 582 C CA . LEU A 1 73 ? -7.099 -6.549 14.053 1.00 75.81 73 LEU A CA 1
ATOM 583 C C . LEU A 1 73 ? -7.133 -5.017 13.921 1.00 75.81 73 LEU A C 1
ATOM 585 O O . LEU A 1 73 ? -8.138 -4.450 13.503 1.00 75.81 73 LEU A O 1
ATOM 589 N N . ILE A 1 74 ? -6.019 -4.356 14.249 1.00 79.56 74 ILE A N 1
ATOM 590 C CA . ILE A 1 74 ? -5.759 -2.952 13.921 1.00 79.56 74 ILE A CA 1
ATOM 591 C C . ILE A 1 74 ? -4.709 -2.930 12.804 1.00 79.56 74 ILE A C 1
ATOM 593 O O . ILE A 1 74 ? -3.536 -3.196 13.080 1.00 79.56 74 ILE A O 1
ATOM 597 N N . PRO A 1 75 ? -5.088 -2.624 11.552 1.00 76.56 75 PRO A N 1
ATOM 598 C CA . PRO A 1 75 ? -4.136 -2.588 10.451 1.00 76.56 75 PRO A CA 1
ATOM 599 C C . PRO A 1 75 ? -3.065 -1.495 10.639 1.00 76.56 75 PRO A C 1
ATOM 601 O O . PRO A 1 75 ? -3.380 -0.395 11.103 1.00 76.56 75 PRO A O 1
ATOM 604 N N . PRO A 1 76 ? -1.810 -1.717 10.197 1.00 80.06 76 PRO A N 1
ATOM 605 C CA . PRO A 1 76 ? -0.703 -0.782 10.411 1.00 80.06 76 PRO A CA 1
ATOM 606 C C . PRO A 1 76 ? -0.918 0.593 9.781 1.00 80.06 76 PRO A C 1
ATOM 608 O O . PRO A 1 76 ? -0.291 1.549 10.215 1.00 80.06 76 PRO A O 1
ATOM 611 N N . LYS A 1 77 ? -1.795 0.717 8.784 1.00 81.38 77 LYS A N 1
ATOM 612 C CA . LYS A 1 77 ? -2.084 1.990 8.110 1.00 81.38 77 LYS A CA 1
ATOM 613 C C . LYS A 1 77 ? -3.417 2.627 8.515 1.00 81.38 77 LYS A C 1
ATOM 615 O O . LYS A 1 77 ? -3.715 3.708 8.028 1.00 81.38 77 LYS A O 1
ATOM 620 N N . ALA A 1 78 ? -4.200 1.987 9.389 1.00 74.69 78 ALA A N 1
ATOM 621 C CA . ALA A 1 78 ? -5.522 2.466 9.801 1.00 74.69 78 ALA A CA 1
ATOM 622 C C . ALA A 1 78 ? -5.407 3.583 10.851 1.00 74.69 78 ALA A C 1
ATOM 624 O O . ALA A 1 78 ? -5.679 3.383 12.040 1.00 74.69 78 ALA A O 1
ATOM 625 N N . TRP A 1 79 ? -4.924 4.751 10.435 1.00 84.00 79 TRP A N 1
ATOM 626 C CA . TRP A 1 79 ? -4.596 5.841 11.342 1.00 84.00 79 TRP A CA 1
ATOM 627 C C . TRP A 1 79 ? -5.823 6.411 12.054 1.00 84.00 79 TRP A C 1
ATOM 629 O O . TRP A 1 79 ? -5.698 6.760 13.218 1.00 84.00 79 TRP A O 1
ATOM 639 N N . SER A 1 80 ? -7.016 6.393 11.471 1.00 74.25 80 SER A N 1
ATOM 640 C CA . SER A 1 80 ? -8.276 6.795 12.114 1.00 74.25 80 SER A CA 1
ATOM 641 C C . SER A 1 80 ? -8.561 5.944 13.332 1.00 74.25 80 SER A C 1
ATOM 643 O O . SER A 1 80 ? -8.890 6.467 14.394 1.00 74.25 80 SER A O 1
ATOM 645 N N . ILE A 1 81 ? -8.388 4.630 13.191 1.00 79.00 81 ILE A N 1
ATOM 646 C CA . ILE A 1 81 ? -8.560 3.664 14.266 1.00 79.00 81 ILE A CA 1
ATOM 647 C C . ILE A 1 81 ? -7.487 3.912 15.324 1.00 79.00 81 ILE A C 1
ATOM 649 O O . ILE A 1 81 ? -7.820 4.003 16.503 1.00 79.00 81 ILE A O 1
ATOM 653 N N . LYS A 1 82 ? -6.222 4.101 14.926 1.00 91.31 82 LYS A N 1
ATOM 654 C CA . LYS A 1 82 ? -5.124 4.397 15.864 1.00 91.31 82 LYS A CA 1
ATOM 655 C C . LYS A 1 82 ? -5.344 5.705 16.623 1.00 91.31 82 LYS A C 1
ATOM 657 O O . LYS A 1 82 ? -5.176 5.740 17.838 1.00 91.31 82 LYS A O 1
ATOM 662 N N . PHE A 1 83 ? -5.748 6.767 15.931 1.00 89.69 83 PHE A N 1
ATOM 663 C CA . PHE A 1 83 ? -6.063 8.057 16.520 1.00 89.69 83 PHE A CA 1
ATOM 664 C C . PHE A 1 83 ? -7.281 7.955 17.447 1.00 89.69 83 PHE A C 1
ATOM 666 O O . PHE A 1 83 ? -7.203 8.472 18.558 1.00 89.69 83 PHE A O 1
ATOM 673 N N . ARG A 1 84 ? -8.369 7.277 17.041 1.00 89.50 84 ARG A N 1
ATOM 674 C CA . ARG A 1 84 ? -9.543 7.036 17.900 1.00 89.50 84 ARG A CA 1
ATOM 675 C C . ARG A 1 84 ? -9.133 6.280 19.157 1.00 89.50 84 ARG A C 1
ATOM 677 O O . ARG A 1 84 ? -9.445 6.729 20.249 1.00 89.50 84 ARG A O 1
ATOM 684 N N . ILE A 1 85 ? -8.414 5.167 19.022 1.00 94.56 85 ILE A N 1
ATOM 685 C CA . ILE A 1 85 ? -7.963 4.373 20.171 1.00 94.56 85 ILE A CA 1
ATOM 686 C C . ILE A 1 85 ? -7.093 5.237 21.092 1.00 94.56 85 ILE A C 1
ATOM 688 O O . ILE A 1 85 ? -7.361 5.309 22.287 1.00 94.56 85 ILE A O 1
ATOM 692 N N . ALA A 1 86 ? -6.102 5.956 20.557 1.00 97.50 86 ALA A N 1
ATOM 693 C CA . ALA A 1 86 ? -5.256 6.852 21.347 1.00 97.50 86 ALA A CA 1
ATOM 694 C C . ALA A 1 86 ? -6.065 7.956 22.055 1.00 97.50 86 ALA A C 1
ATOM 696 O O . ALA A 1 86 ? -5.827 8.245 23.229 1.00 97.50 86 ALA A O 1
ATOM 697 N N . GLN A 1 87 ? -7.049 8.539 21.366 1.00 95.50 87 GLN A N 1
ATOM 698 C CA . GLN A 1 87 ? -7.964 9.530 21.921 1.00 95.50 87 GLN A CA 1
ATOM 699 C C . GLN A 1 87 ? -8.816 8.937 23.053 1.00 95.50 87 GLN A C 1
ATOM 701 O O . GLN A 1 87 ? -8.923 9.548 24.114 1.00 95.50 87 GLN A O 1
ATOM 706 N N . GLU A 1 88 ? -9.407 7.759 22.863 1.00 95.88 88 GLU A N 1
ATOM 707 C CA . GLU A 1 88 ? -10.255 7.107 23.863 1.00 95.88 88 GLU A CA 1
ATOM 708 C C . GLU A 1 88 ? -9.456 6.649 25.093 1.00 95.88 88 GLU A C 1
ATOM 710 O O . GLU A 1 88 ? -9.935 6.809 26.218 1.00 95.88 88 GLU A O 1
ATOM 715 N N . ILE A 1 89 ? -8.210 6.182 24.914 1.00 98.44 89 ILE A N 1
ATOM 716 C CA . ILE A 1 89 ? -7.279 5.930 26.029 1.00 98.44 89 ILE A CA 1
ATOM 717 C C . ILE A 1 89 ? -7.022 7.239 26.782 1.00 98.44 89 ILE A C 1
ATOM 719 O O . ILE A 1 89 ? -7.178 7.281 28.002 1.00 98.44 89 ILE A O 1
ATOM 723 N N . ALA A 1 90 ? -6.678 8.323 26.077 1.00 98.31 90 ALA A N 1
ATOM 724 C CA . ALA A 1 90 ? -6.442 9.630 26.693 1.00 98.31 90 ALA A CA 1
ATOM 725 C C . ALA A 1 90 ? -7.685 10.153 27.433 1.00 98.31 90 ALA A C 1
ATOM 727 O O . ALA A 1 90 ? -7.570 10.750 28.501 1.00 98.31 90 ALA A O 1
ATOM 728 N N . ARG A 1 91 ? -8.883 9.886 26.904 1.00 97.25 91 ARG A N 1
ATOM 729 C CA . ARG A 1 91 ? -10.169 10.252 27.505 1.00 97.25 91 ARG A CA 1
ATOM 730 C C . ARG A 1 91 ? -10.463 9.454 28.777 1.00 97.25 91 ARG A C 1
ATOM 732 O O . ARG A 1 91 ? -10.858 10.047 29.778 1.00 97.25 91 ARG A O 1
ATOM 739 N N . GLY A 1 92 ? -10.242 8.138 28.765 1.00 97.69 92 GLY A N 1
ATOM 740 C CA . GLY A 1 92 ? -10.334 7.300 29.965 1.00 97.69 92 GLY A CA 1
ATOM 741 C C . GLY A 1 92 ? -9.316 7.713 31.029 1.00 97.69 92 GLY A C 1
ATOM 742 O O . GLY A 1 92 ? -9.655 7.816 32.207 1.00 97.69 92 GLY A O 1
ATOM 743 N N . LEU A 1 93 ? -8.094 8.045 30.605 1.00 98.12 93 LEU A N 1
ATOM 744 C CA . LEU A 1 93 ? -7.036 8.512 31.492 1.00 98.12 93 LEU A CA 1
ATOM 745 C C . LEU A 1 93 ? -7.373 9.875 32.121 1.00 98.12 93 LEU A C 1
ATOM 747 O O . LEU A 1 93 ? -7.215 10.061 33.325 1.00 98.12 93 LEU A O 1
ATOM 751 N N . ALA A 1 94 ? -7.911 10.807 31.330 1.00 97.81 94 ALA A N 1
ATOM 752 C CA . ALA A 1 94 ? -8.379 12.103 31.815 1.00 97.81 94 ALA A CA 1
ATOM 753 C C . ALA A 1 94 ? -9.487 11.959 32.869 1.00 97.81 94 ALA A C 1
ATOM 755 O O . ALA A 1 94 ? -9.467 12.668 33.875 1.00 97.81 94 ALA A O 1
ATOM 756 N N . TYR A 1 95 ? -10.417 11.019 32.666 1.00 97.69 95 TYR A N 1
ATOM 757 C CA . TYR A 1 95 ? -11.455 10.707 33.645 1.00 97.69 95 TYR A CA 1
ATOM 758 C C . TYR A 1 95 ? -10.848 10.230 34.972 1.00 97.69 95 TYR A C 1
ATOM 760 O O . TYR A 1 95 ? -11.085 10.859 36.001 1.00 97.69 95 TYR A O 1
ATOM 768 N N . ILE A 1 96 ? -9.997 9.197 34.973 1.00 96.94 96 ILE A N 1
ATOM 769 C CA . ILE A 1 96 ? -9.433 8.698 36.241 1.00 96.94 96 ILE A CA 1
ATOM 770 C C . ILE A 1 96 ? -8.537 9.740 36.927 1.00 96.94 96 ILE A C 1
ATOM 772 O O . ILE A 1 96 ? -8.539 9.842 38.153 1.00 96.94 96 ILE A O 1
ATOM 776 N N . HIS A 1 97 ? -7.837 10.582 36.156 1.00 96.44 97 HIS A N 1
ATOM 777 C CA . HIS A 1 97 ? -7.060 11.703 36.693 1.00 96.44 97 HIS A CA 1
ATOM 778 C C . HIS A 1 97 ? -7.951 12.750 37.369 1.00 96.44 97 HIS A C 1
ATOM 780 O O . HIS A 1 97 ? -7.571 13.261 38.425 1.00 96.44 97 HIS A O 1
ATOM 786 N N . SER A 1 98 ? -9.137 13.036 36.814 1.00 95.44 98 SER A N 1
ATOM 787 C CA . SER A 1 98 ? -10.131 13.921 37.443 1.00 95.44 98 SER A CA 1
ATOM 788 C C . SER A 1 98 ? -10.722 13.342 38.733 1.00 95.44 98 SER A C 1
ATOM 790 O O . SER A 1 98 ? -10.991 14.093 39.666 1.00 95.44 98 SER A O 1
ATOM 792 N N . GLU A 1 99 ? -10.790 12.012 38.846 1.00 94.88 99 GLU A N 1
ATOM 793 C CA . GLU A 1 99 ? -11.176 11.292 40.071 1.00 94.88 99 GLU A CA 1
ATOM 794 C C . GLU A 1 99 ? -10.043 11.201 41.113 1.00 94.88 99 GLU A C 1
ATOM 796 O O . GLU A 1 99 ? -10.190 10.564 42.165 1.00 94.88 99 GLU A O 1
ATOM 801 N N . GLY A 1 100 ? -8.895 11.826 40.826 1.00 94.31 100 GLY A N 1
ATOM 802 C CA . GLY A 1 100 ? -7.709 11.811 41.674 1.00 94.31 100 GLY A CA 1
ATOM 803 C C . GLY A 1 100 ? -6.962 10.478 41.664 1.00 94.31 100 GLY A C 1
ATOM 804 O O . GLY A 1 100 ? -6.185 10.223 42.582 1.00 94.31 100 GLY A O 1
ATOM 805 N N . VAL A 1 101 ? -7.177 9.625 40.663 1.00 94.69 101 VAL A N 1
ATOM 806 C CA . VAL A 1 101 ? -6.569 8.292 40.544 1.00 94.69 101 VAL A CA 1
ATOM 807 C C . VAL A 1 101 ? -5.403 8.318 39.553 1.00 94.69 101 VAL A C 1
ATOM 809 O O . VAL A 1 101 ? -5.481 8.956 38.509 1.00 94.69 101 VAL A O 1
ATOM 812 N N . LEU A 1 102 ? -4.315 7.619 39.879 1.00 95.06 102 LEU A N 1
ATOM 813 C CA . LEU A 1 102 ? -3.187 7.336 38.987 1.00 95.06 102 LEU A CA 1
ATOM 814 C C . LEU A 1 102 ? -3.213 5.863 38.570 1.00 95.06 102 LEU A C 1
ATOM 816 O O . LEU A 1 102 ? -3.389 5.003 39.436 1.00 95.06 102 LEU A O 1
ATOM 820 N N . HIS A 1 103 ? -2.999 5.567 37.286 1.00 95.62 103 HIS A N 1
ATOM 821 C CA . HIS A 1 103 ? -3.050 4.196 36.763 1.00 95.62 103 HIS A CA 1
ATOM 822 C C . HIS A 1 103 ? -1.807 3.381 37.147 1.00 95.62 103 HIS A C 1
ATOM 824 O O . HIS A 1 103 ? -1.929 2.268 37.657 1.00 95.62 103 HIS A O 1
ATOM 830 N N . LEU A 1 104 ? -0.615 3.949 36.930 1.00 93.44 104 LEU A N 1
ATOM 831 C CA . LEU A 1 104 ? 0.721 3.418 37.255 1.00 93.44 104 LEU A CA 1
ATOM 832 C C . LEU A 1 104 ? 1.207 2.183 36.476 1.00 93.44 104 LEU A C 1
ATOM 834 O O . LEU A 1 104 ? 2.407 1.913 36.481 1.00 93.44 104 LEU A O 1
ATOM 838 N N . ASP A 1 105 ? 0.328 1.454 35.786 1.00 94.94 105 ASP A N 1
ATOM 839 C CA . ASP A 1 105 ? 0.721 0.348 34.889 1.00 94.94 105 ASP A CA 1
ATOM 840 C C . ASP A 1 105 ? 0.005 0.389 33.527 1.00 94.94 105 ASP A C 1
ATOM 842 O O . ASP A 1 105 ? -0.542 -0.606 33.057 1.00 94.94 105 ASP A O 1
ATOM 846 N N . LEU A 1 106 ? -0.062 1.571 32.904 1.00 97.12 106 LEU A N 1
ATOM 847 C CA . LEU A 1 106 ? -0.662 1.714 31.575 1.00 97.12 106 LEU A CA 1
ATOM 848 C C . LEU A 1 106 ? 0.278 1.129 30.506 1.00 97.12 106 LEU A C 1
ATOM 850 O O . LEU A 1 106 ? 1.407 1.586 30.339 1.00 97.12 106 LEU A O 1
ATOM 854 N N . LYS A 1 107 ? -0.206 0.128 29.773 1.00 96.81 107 LYS A N 1
ATOM 855 C CA . LYS A 1 107 ? 0.490 -0.566 28.678 1.00 96.81 107 LYS A CA 1
ATOM 856 C C . LYS A 1 107 ? -0.534 -1.188 27.735 1.00 96.81 107 LYS A C 1
ATOM 858 O O . LYS A 1 107 ? -1.691 -1.352 28.118 1.00 96.81 107 LYS A O 1
ATOM 863 N N . SER A 1 108 ? -0.120 -1.585 26.534 1.00 96.56 108 SER A N 1
ATOM 864 C CA . SER A 1 108 ? -1.018 -2.184 25.535 1.00 96.56 108 SER A CA 1
ATOM 865 C C . SER A 1 108 ? -1.715 -3.480 26.000 1.00 96.56 108 SER A C 1
ATOM 867 O O . SER A 1 108 ? -2.773 -3.825 25.478 1.00 96.56 108 SER A O 1
ATOM 869 N N . ASP A 1 109 ? -1.177 -4.194 26.995 1.00 96.31 109 ASP A N 1
ATOM 870 C CA . ASP A 1 109 ? -1.847 -5.347 27.622 1.00 96.31 109 ASP A CA 1
ATOM 871 C C . ASP A 1 109 ? -3.026 -4.949 28.532 1.00 96.31 109 ASP A C 1
ATOM 873 O O . ASP A 1 109 ? -3.995 -5.699 28.631 1.00 96.31 109 ASP A O 1
ATOM 877 N N . ASN A 1 110 ? -2.976 -3.752 29.128 1.00 97.12 110 ASN A N 1
ATOM 878 C CA . ASN A 1 110 ? -3.946 -3.246 30.113 1.00 97.12 110 ASN A CA 1
ATOM 879 C C . ASN A 1 110 ? -4.977 -2.287 29.481 1.00 97.12 110 ASN A C 1
ATOM 881 O O . ASN A 1 110 ? -5.656 -1.508 30.151 1.00 97.12 110 ASN A O 1
ATOM 885 N N . VAL A 1 111 ? -5.085 -2.341 28.154 1.00 98.06 111 VAL A N 1
ATOM 886 C CA . VAL A 1 111 ? -6.099 -1.659 27.353 1.00 98.06 111 VAL A CA 1
ATOM 887 C C . VAL A 1 111 ? -6.875 -2.740 26.618 1.00 98.06 111 VAL A C 1
ATOM 889 O O . VAL A 1 111 ? -6.302 -3.442 25.792 1.00 98.06 111 VAL A O 1
ATOM 892 N N . LEU A 1 112 ? -8.162 -2.898 26.910 1.00 97.44 112 LEU A N 1
ATOM 893 C CA . LEU A 1 112 ? -9.037 -3.862 26.246 1.00 97.44 112 LEU A CA 1
ATOM 894 C C . LEU A 1 112 ? -9.857 -3.194 25.141 1.00 97.44 112 LEU A C 1
ATOM 896 O O . LEU A 1 112 ? -10.150 -1.999 25.209 1.00 97.44 112 LEU A O 1
ATOM 900 N N . LEU A 1 113 ? -10.241 -3.983 24.138 1.00 91.44 113 LEU A N 1
ATOM 901 C CA . LEU A 1 113 ? -11.041 -3.550 22.998 1.00 91.44 113 LEU A CA 1
ATOM 902 C C . LEU A 1 113 ? -12.321 -4.380 22.882 1.00 91.44 113 LEU A C 1
ATOM 904 O O . LEU A 1 113 ? -12.282 -5.611 22.919 1.00 91.44 113 LEU A O 1
ATOM 908 N N . THR A 1 114 ? -13.461 -3.717 22.702 1.00 85.19 114 THR A N 1
ATOM 909 C CA . THR A 1 114 ? -14.721 -4.393 22.343 1.00 85.19 114 THR A CA 1
ATOM 910 C C . THR A 1 114 ? -14.667 -4.912 20.901 1.00 85.19 114 THR A C 1
ATOM 912 O O . THR A 1 114 ? -13.754 -4.572 20.142 1.00 85.19 114 THR A O 1
ATOM 915 N N . ARG A 1 115 ? -15.676 -5.678 20.463 1.00 78.50 115 ARG A N 1
ATOM 916 C CA . ARG A 1 115 ? -15.829 -6.058 19.040 1.00 78.50 115 ARG A CA 1
ATOM 917 C C . ARG A 1 115 ? -15.839 -4.880 18.051 1.00 78.50 115 ARG A C 1
ATOM 919 O O . ARG A 1 115 ? -15.575 -5.083 16.871 1.00 78.50 115 ARG A O 1
ATOM 926 N N . TYR A 1 116 ? -16.135 -3.665 18.519 1.00 74.00 116 TYR A N 1
ATOM 927 C CA . TYR A 1 116 ? -16.144 -2.436 17.714 1.00 74.00 116 TYR A CA 1
ATOM 928 C C . TYR A 1 116 ? -14.875 -1.588 17.892 1.00 74.00 116 TYR A C 1
ATOM 930 O O . TYR A 1 116 ? -14.817 -0.452 17.418 1.00 74.00 116 TYR A O 1
ATOM 938 N N . LEU A 1 117 ? -13.849 -2.140 18.550 1.00 79.88 117 LEU A N 1
ATOM 939 C CA . LEU A 1 117 ? -12.589 -1.469 18.880 1.00 79.88 117 LEU A CA 1
ATOM 940 C C . LEU A 1 117 ? -12.764 -0.241 19.785 1.00 79.88 117 LEU A C 1
ATOM 942 O O . LEU A 1 117 ? -11.973 0.699 19.701 1.00 79.88 117 LEU A O 1
ATOM 946 N N . GLU A 1 118 ? -13.787 -0.245 20.640 1.00 86.94 118 GLU A N 1
ATOM 947 C CA . GLU A 1 118 ? -13.921 0.757 21.699 1.00 86.94 118 GLU A CA 1
ATOM 948 C C . GLU A 1 118 ? -13.001 0.405 22.865 1.00 86.94 118 GLU A C 1
ATOM 950 O O . GLU A 1 118 ? -12.907 -0.758 23.270 1.00 86.94 118 GLU A O 1
ATOM 955 N N . VAL A 1 119 ? -12.351 1.418 23.426 1.00 96.62 119 VAL A N 1
ATOM 956 C CA . VAL A 1 119 ? -11.353 1.255 24.484 1.00 96.62 119 VAL A CA 1
ATOM 957 C C . VAL A 1 119 ? -11.998 1.057 25.850 1.00 96.62 119 VAL A C 1
ATOM 959 O O . VAL A 1 119 ? -12.891 1.812 26.240 1.00 96.62 119 VAL A O 1
ATOM 962 N N . LYS A 1 120 ? -11.463 0.097 26.611 1.00 96.94 120 LYS A N 1
ATOM 963 C CA . LYS A 1 120 ? -11.744 -0.160 28.028 1.00 96.94 120 LYS A CA 1
ATOM 964 C C . LYS A 1 120 ? -10.422 -0.302 28.792 1.00 96.94 120 LYS A C 1
ATOM 966 O O . LYS A 1 120 ? -9.725 -1.301 28.635 1.00 96.94 120 LYS A O 1
ATOM 971 N N . LEU A 1 121 ? -10.061 0.680 29.617 1.00 97.94 121 LEU A N 1
ATOM 972 C CA . LEU A 1 121 ? -8.909 0.565 30.520 1.00 97.94 121 LEU A CA 1
ATOM 973 C C . LEU A 1 121 ? -9.207 -0.464 31.614 1.00 97.94 121 LEU A C 1
ATOM 975 O O . LEU A 1 121 ? -10.320 -0.492 32.152 1.00 97.94 121 LEU A O 1
ATOM 979 N N . CYS A 1 122 ? -8.225 -1.303 31.930 1.00 95.25 122 CYS A N 1
ATOM 980 C CA . CYS A 1 122 ? -8.344 -2.365 32.924 1.00 95.25 122 CYS A CA 1
ATOM 981 C C . CYS A 1 122 ? -7.058 -2.508 33.752 1.00 95.25 122 CYS A C 1
ATOM 983 O O . CYS A 1 122 ? -6.083 -1.799 33.526 1.00 95.25 122 CYS A O 1
ATOM 985 N N . ASP A 1 123 ? -7.068 -3.454 34.697 1.00 92.50 123 ASP A N 1
ATOM 986 C CA . ASP A 1 123 ? -5.923 -3.794 35.550 1.00 92.50 123 ASP A CA 1
ATOM 987 C C . ASP A 1 123 ? -5.459 -2.634 36.452 1.00 92.50 123 ASP A C 1
ATOM 989 O O . ASP A 1 123 ? -4.343 -2.116 36.378 1.00 92.50 123 ASP A O 1
ATOM 993 N N . PHE A 1 124 ? -6.354 -2.242 37.361 1.00 93.12 124 PHE A N 1
ATOM 994 C CA . PHE A 1 124 ? -6.129 -1.179 38.346 1.00 93.12 124 PHE A CA 1
ATOM 995 C C . PHE A 1 124 ? -5.396 -1.658 39.610 1.00 93.12 124 PHE A C 1
ATOM 997 O O . PHE A 1 124 ? -5.333 -0.935 40.606 1.00 93.12 124 PHE A O 1
ATOM 1004 N N . GLY A 1 125 ? -4.816 -2.864 39.604 1.00 88.75 125 GLY A N 1
ATOM 1005 C CA . GLY A 1 125 ? -4.189 -3.444 40.798 1.00 88.75 125 GLY A CA 1
ATOM 1006 C C . GLY A 1 125 ? -2.959 -2.682 41.302 1.00 88.75 125 GLY A C 1
ATOM 1007 O O . GLY A 1 125 ? -2.576 -2.794 42.467 1.00 88.75 125 GLY A O 1
ATOM 1008 N N . MET A 1 126 ? -2.345 -1.859 40.447 1.00 87.94 126 MET A N 1
ATOM 1009 C CA . MET A 1 126 ? -1.224 -0.985 40.814 1.00 87.94 126 MET A CA 1
ATOM 1010 C C . MET A 1 126 ? -1.642 0.458 41.110 1.00 87.94 126 MET A C 1
ATOM 1012 O O . MET A 1 126 ? -0.807 1.225 41.596 1.00 87.94 126 MET A O 1
ATOM 1016 N N . SER A 1 127 ? -2.896 0.825 40.842 1.00 91.56 127 SER A N 1
ATOM 1017 C CA . SER A 1 127 ? -3.371 2.206 40.878 1.00 91.56 127 SER A CA 1
ATOM 1018 C C . SER A 1 127 ? -3.365 2.811 42.281 1.00 91.56 127 SER A C 1
ATOM 1020 O O . SER A 1 127 ? -3.367 2.112 43.296 1.00 91.56 127 SER A O 1
ATOM 1022 N N . GLN A 1 128 ? -3.322 4.142 42.347 1.00 89.38 128 GLN A N 1
ATOM 1023 C CA . GLN A 1 128 ? -3.285 4.889 43.606 1.00 89.38 128 GLN A CA 1
ATOM 1024 C C . GLN A 1 128 ? -4.221 6.091 43.571 1.00 89.38 128 GLN A C 1
ATOM 1026 O O . GLN A 1 128 ? -4.267 6.820 42.584 1.00 89.38 128 GLN A O 1
ATOM 1031 N N . VAL A 1 129 ? -4.914 6.339 44.682 1.00 86.62 129 VAL A N 1
ATOM 1032 C CA . VAL A 1 129 ? -5.691 7.567 44.894 1.00 86.62 129 VAL A CA 1
ATOM 1033 C C . VAL A 1 129 ? -4.773 8.627 45.500 1.00 86.62 129 VAL A C 1
ATOM 1035 O O . VAL A 1 129 ? -4.102 8.371 46.502 1.00 86.62 129 VAL A O 1
ATOM 1038 N N . LYS A 1 130 ? -4.752 9.832 44.928 1.00 77.12 130 LYS A N 1
ATOM 1039 C CA . LYS A 1 130 ? -4.107 11.010 45.517 1.00 77.12 130 LYS A CA 1
ATOM 1040 C C . LYS A 1 130 ? -4.872 11.417 46.781 1.00 77.12 130 LYS A C 1
ATOM 1042 O O . LYS A 1 130 ? -5.793 12.225 46.721 1.00 77.12 130 LYS A O 1
ATOM 1047 N N . THR A 1 131 ? -4.519 10.861 47.935 1.00 60.97 131 THR A N 1
ATOM 1048 C CA . THR A 1 131 ? -5.055 11.326 49.219 1.00 60.97 131 THR A CA 1
ATOM 1049 C C . THR A 1 131 ? -4.294 12.565 49.694 1.00 60.97 131 THR A C 1
ATOM 1051 O O . THR A 1 131 ? -3.069 12.640 49.626 1.00 60.97 131 THR A O 1
ATOM 1054 N N . SER A 1 132 ? -5.030 13.559 50.191 1.00 41.06 132 SER A N 1
ATOM 1055 C CA . SER A 1 132 ? -4.516 14.827 50.730 1.00 41.06 132 SER A CA 1
ATOM 1056 C C . SER A 1 132 ? -3.967 14.721 52.161 1.00 41.06 132 SER A C 1
ATOM 1058 O O . SER A 1 132 ? -3.702 15.734 52.802 1.00 41.06 132 SER A O 1
ATOM 1060 N N . SER A 1 133 ? -3.740 13.511 52.673 1.00 35.59 133 SER A N 1
ATOM 1061 C CA . SER A 1 133 ? -3.227 13.292 54.024 1.00 35.59 133 SER A CA 1
ATOM 1062 C C . SER A 1 133 ? -2.045 12.333 54.014 1.00 35.59 133 SER A C 1
ATOM 1064 O O . SER A 1 133 ? -2.184 11.136 53.757 1.00 35.59 133 SER A O 1
ATOM 1066 N N . ALA A 1 134 ? -0.878 12.870 54.364 1.00 46.75 134 ALA A N 1
ATOM 1067 C CA . ALA A 1 134 ? 0.271 12.098 54.793 1.00 46.75 134 ALA A CA 1
ATOM 1068 C C . ALA A 1 134 ? -0.126 11.160 55.945 1.00 46.75 134 ALA A C 1
ATOM 1070 O O . ALA A 1 134 ? -0.466 11.625 57.025 1.00 46.75 134 ALA A O 1
ATOM 1071 N N . SER A 1 135 ? -0.075 9.847 55.734 1.00 36.53 135 SER A N 1
ATOM 1072 C CA . SER A 1 135 ? 0.338 8.879 56.761 1.00 36.53 135 SER A CA 1
ATOM 1073 C C . SER A 1 135 ? 0.373 7.466 56.187 1.00 36.53 135 SER A C 1
ATOM 1075 O O . SER A 1 135 ? -0.599 6.723 56.171 1.00 36.53 135 SER A O 1
ATOM 1077 N N . ARG A 1 136 ? 1.553 7.106 55.700 1.00 36.97 136 ARG A N 1
ATOM 1078 C CA . ARG A 1 136 ? 2.264 5.853 55.975 1.00 36.97 136 ARG A CA 1
ATOM 1079 C C . ARG A 1 136 ? 3.489 5.912 55.086 1.00 36.97 136 ARG A C 1
ATOM 1081 O O . ARG A 1 136 ? 3.388 5.842 53.869 1.00 36.97 136 ARG A O 1
ATOM 1088 N N . SER A 1 137 ? 4.648 6.100 55.693 1.00 47.50 137 SER A N 1
ATOM 1089 C CA . SER A 1 137 ? 5.893 5.633 55.104 1.00 47.50 137 SER A CA 1
ATOM 1090 C C . SER A 1 137 ? 6.037 4.156 55.470 1.00 47.50 137 SER A C 1
ATOM 1092 O O . SER A 1 137 ? 6.200 3.876 56.659 1.00 47.50 137 SER A O 1
ATOM 1094 N N . PRO A 1 138 ? 6.016 3.213 54.517 1.00 42.47 138 PRO A N 1
ATOM 1095 C CA . PRO A 1 138 ? 6.580 1.896 54.741 1.00 42.47 138 PRO A CA 1
ATOM 1096 C C . PRO A 1 138 ? 7.932 1.791 54.026 1.00 42.47 138 PRO A C 1
ATOM 1098 O O . PRO A 1 138 ? 8.198 2.480 53.039 1.00 42.47 138 PRO A O 1
ATOM 1101 N N . ALA A 1 139 ? 8.788 0.942 54.585 1.00 39.69 139 ALA A N 1
ATOM 1102 C CA . ALA A 1 139 ? 10.090 0.544 54.070 1.00 39.69 139 ALA A CA 1
ATOM 1103 C C . ALA A 1 139 ? 10.106 0.354 52.542 1.00 39.69 139 ALA A C 1
ATOM 1105 O O . ALA A 1 139 ? 9.161 -0.201 51.990 1.00 39.69 139 ALA A O 1
ATOM 1106 N N . GLU A 1 140 ? 11.176 0.839 51.898 1.00 44.66 140 GLU A N 1
ATOM 1107 C CA . GLU A 1 140 ? 11.574 0.579 50.501 1.00 44.66 140 GLU A CA 1
ATOM 1108 C C . GLU A 1 140 ? 10.419 0.173 49.571 1.00 44.66 140 GLU A C 1
ATOM 1110 O O . GLU A 1 140 ? 10.312 -0.974 49.140 1.00 44.66 140 GLU A O 1
ATOM 1115 N N . ALA A 1 141 ? 9.512 1.112 49.283 1.00 52.78 141 ALA A N 1
ATOM 1116 C CA . ALA A 1 141 ? 8.393 0.857 48.385 1.00 52.78 141 ALA A CA 1
ATOM 1117 C C . ALA A 1 141 ? 8.921 0.386 47.020 1.00 52.78 141 ALA A C 1
ATOM 1119 O O . ALA A 1 141 ? 9.510 1.163 46.264 1.00 52.78 141 ALA A O 1
ATOM 1120 N N . LYS A 1 142 ? 8.721 -0.903 46.724 1.00 63.19 142 LYS A N 1
ATOM 1121 C CA . LYS A 1 142 ? 9.058 -1.527 45.442 1.00 63.19 142 LYS A CA 1
ATOM 1122 C C . LYS A 1 142 ? 8.448 -0.694 44.311 1.00 63.19 142 LYS A C 1
ATOM 1124 O O . LYS A 1 142 ? 7.266 -0.351 44.368 1.00 63.19 142 LYS A O 1
ATOM 1129 N N . VAL A 1 143 ? 9.260 -0.344 43.310 1.00 72.38 143 VAL A N 1
ATOM 1130 C CA . VAL A 1 143 ? 8.809 0.422 42.137 1.00 72.38 143 VAL A CA 1
ATOM 1131 C C . VAL A 1 143 ? 7.630 -0.316 41.491 1.00 72.38 143 VAL A C 1
ATOM 1133 O O . VAL A 1 143 ? 7.714 -1.522 41.253 1.00 72.38 143 VAL A O 1
ATOM 1136 N N . LYS A 1 144 ? 6.525 0.398 41.259 1.00 76.25 144 LYS A N 1
ATOM 1137 C CA . LYS A 1 144 ? 5.284 -0.128 40.683 1.00 76.25 144 LYS A CA 1
ATOM 1138 C C . LYS A 1 144 ? 5.230 0.178 39.188 1.00 76.25 144 LYS A C 1
ATOM 1140 O O . LYS A 1 144 ? 5.611 1.274 38.783 1.00 76.25 144 LYS A O 1
ATOM 1145 N N . GLY A 1 145 ? 4.725 -0.782 38.415 1.00 79.62 145 GLY A N 1
ATOM 1146 C CA . GLY A 1 145 ? 4.515 -0.694 36.967 1.00 79.62 145 GLY A CA 1
ATOM 1147 C C . GLY A 1 145 ? 5.471 -1.569 36.149 1.00 79.62 145 GLY A C 1
ATOM 1148 O O . GLY A 1 145 ? 6.297 -2.311 36.690 1.00 79.62 145 GLY A O 1
ATOM 1149 N N . THR A 1 146 ? 5.393 -1.441 34.826 1.00 87.94 146 THR A N 1
ATOM 1150 C CA . THR A 1 146 ? 6.217 -2.196 33.873 1.00 87.94 146 THR A CA 1
ATOM 1151 C C . THR A 1 146 ? 7.319 -1.316 33.271 1.00 87.94 146 THR A C 1
ATOM 1153 O O . THR A 1 146 ? 7.037 -0.354 32.561 1.00 87.94 146 THR A O 1
ATOM 1156 N N . TYR A 1 147 ? 8.593 -1.650 33.520 1.00 83.56 147 TYR A N 1
ATOM 1157 C CA . TYR A 1 147 ? 9.748 -0.753 33.305 1.00 83.56 147 TYR A CA 1
ATOM 1158 C C . TYR A 1 147 ? 9.892 -0.150 31.894 1.00 83.56 147 TYR A C 1
ATOM 1160 O O . TYR A 1 147 ? 10.394 0.963 31.773 1.00 83.56 147 TYR A O 1
ATOM 1168 N N . ARG A 1 148 ? 9.436 -0.836 30.834 1.00 90.38 148 ARG A N 1
ATOM 1169 C CA . ARG A 1 148 ? 9.494 -0.342 29.439 1.00 90.38 148 ARG A CA 1
ATOM 1170 C C . ARG A 1 148 ? 8.522 0.821 29.167 1.00 90.38 148 ARG A C 1
ATOM 1172 O O . ARG A 1 148 ? 8.782 1.635 28.288 1.00 90.38 148 ARG A O 1
ATOM 1179 N N . TRP A 1 149 ? 7.452 0.934 29.958 1.00 96.00 149 TRP A N 1
ATOM 1180 C CA . TRP A 1 149 ? 6.445 2.003 29.879 1.00 96.00 149 TRP A CA 1
ATOM 1181 C C . TRP A 1 149 ? 6.617 3.071 30.970 1.00 96.00 149 TRP A C 1
ATOM 1183 O O . TRP A 1 149 ? 5.890 4.065 30.974 1.00 96.00 149 TRP A O 1
ATOM 1193 N N . MET A 1 150 ? 7.563 2.889 31.899 1.00 92.88 150 MET A N 1
ATOM 1194 C CA . MET A 1 150 ? 7.791 3.823 33.003 1.00 92.88 150 MET A CA 1
ATOM 1195 C C . MET A 1 150 ? 8.476 5.111 32.546 1.00 92.88 150 MET A C 1
ATOM 1197 O O . MET A 1 150 ? 9.388 5.094 31.716 1.00 92.88 150 MET A O 1
ATOM 1201 N N . ALA A 1 151 ? 8.081 6.216 33.175 1.00 94.19 151 ALA A N 1
ATOM 1202 C CA . ALA A 1 151 ? 8.713 7.513 32.992 1.00 94.19 151 ALA A CA 1
ATOM 1203 C C . ALA A 1 151 ? 10.105 7.592 33.665 1.00 94.19 151 ALA A C 1
ATOM 1205 O O . ALA A 1 151 ? 10.325 6.935 34.690 1.00 94.19 151 ALA A O 1
ATOM 1206 N N . PRO A 1 152 ? 11.047 8.403 33.143 1.00 90.88 152 PRO A N 1
ATOM 1207 C CA . PRO A 1 152 ? 12.418 8.494 33.652 1.00 90.88 152 PRO A CA 1
ATOM 1208 C C . PRO A 1 152 ? 12.490 8.843 35.143 1.00 90.88 152 PRO A C 1
ATOM 1210 O O . PRO A 1 152 ? 13.217 8.194 35.895 1.00 90.88 152 PRO A O 1
ATOM 1213 N N . GLU A 1 153 ? 11.656 9.774 35.612 1.00 90.19 153 GLU A N 1
ATOM 1214 C CA . GLU A 1 153 ? 11.638 10.234 37.006 1.00 90.19 153 GLU A CA 1
ATOM 1215 C C . GLU A 1 153 ? 11.216 9.144 38.011 1.00 90.19 153 GLU A C 1
ATOM 1217 O O . GLU A 1 153 ? 11.552 9.210 39.201 1.00 90.19 153 GLU A O 1
ATOM 1222 N N . ILE A 1 154 ? 10.498 8.121 37.536 1.00 89.44 154 ILE A N 1
ATOM 1223 C CA . ILE A 1 154 ? 10.123 6.939 38.322 1.00 89.44 154 ILE A CA 1
ATOM 1224 C C . ILE A 1 154 ? 11.324 6.003 38.470 1.00 89.44 154 ILE A C 1
ATOM 1226 O O . ILE A 1 154 ? 11.523 5.409 39.527 1.00 89.44 154 ILE A O 1
ATOM 1230 N N . LEU A 1 155 ? 12.154 5.906 37.431 1.00 83.38 155 LEU A N 1
ATOM 1231 C CA . LEU A 1 155 ? 13.319 5.025 37.386 1.00 83.38 155 LEU A CA 1
ATOM 1232 C C . LEU A 1 155 ? 14.552 5.632 38.077 1.00 83.38 155 LEU A C 1
ATOM 1234 O O . LEU A 1 155 ? 15.439 4.899 38.523 1.00 83.38 155 LEU A O 1
ATOM 1238 N N . GLU A 1 156 ? 14.668 6.960 38.124 1.00 72.62 156 GLU A N 1
ATOM 1239 C CA . GLU A 1 156 ? 15.841 7.691 38.633 1.00 72.62 156 GLU A CA 1
ATOM 1240 C C . GLU A 1 156 ? 15.996 7.670 40.153 1.00 72.62 156 GLU A C 1
ATOM 1242 O O . GLU A 1 156 ? 17.110 7.783 40.665 1.00 72.62 156 GLU A O 1
ATOM 1247 N N . THR A 1 157 ? 14.898 7.535 40.893 1.00 63.59 157 THR A N 1
ATOM 1248 C CA . THR A 1 157 ? 14.884 7.841 42.323 1.00 63.59 157 THR A CA 1
ATOM 1249 C C . THR A 1 157 ? 14.665 6.596 43.176 1.00 63.59 157 THR A C 1
ATOM 1251 O O . THR A 1 157 ? 13.879 5.715 42.849 1.00 63.59 157 THR A O 1
ATOM 1254 N N . LYS A 1 158 ? 15.304 6.549 44.356 1.00 63.84 158 LYS A N 1
ATOM 1255 C CA . LYS A 1 158 ? 14.975 5.552 45.397 1.00 63.84 158 LYS A CA 1
ATOM 1256 C C . LYS A 1 158 ? 13.546 5.724 45.951 1.00 63.84 158 LYS A C 1
ATOM 1258 O O . LYS A 1 158 ? 13.062 4.861 46.673 1.00 63.84 158 LYS A O 1
ATOM 1263 N N . LYS A 1 159 ? 12.902 6.861 45.659 1.00 70.75 159 LYS A N 1
ATOM 1264 C CA . LYS A 1 159 ? 11.530 7.218 46.041 1.00 70.75 159 LYS A CA 1
ATOM 1265 C C . LYS A 1 159 ? 10.784 7.724 44.798 1.00 70.75 159 LYS A C 1
ATOM 1267 O O . LYS A 1 159 ? 10.793 8.937 44.572 1.00 70.75 159 LYS A O 1
ATOM 1272 N N . PRO A 1 160 ? 10.185 6.824 43.999 1.00 77.75 160 PRO A N 1
ATOM 1273 C CA . PRO A 1 160 ? 9.538 7.180 42.740 1.00 77.75 160 PRO A CA 1
ATOM 1274 C C . PRO A 1 160 ? 8.451 8.240 42.940 1.00 77.75 160 PRO A C 1
ATOM 1276 O O . PRO A 1 160 ? 7.632 8.149 43.857 1.00 77.75 160 PRO A O 1
ATOM 1279 N N . LYS A 1 161 ? 8.453 9.261 42.076 1.00 83.06 161 LYS A N 1
ATOM 1280 C CA . LYS A 1 161 ? 7.507 10.385 42.114 1.00 83.06 161 LYS A CA 1
ATOM 1281 C C . LYS A 1 161 ? 6.379 10.174 41.108 1.00 83.06 161 LYS A C 1
ATOM 1283 O O . LYS A 1 161 ? 6.411 10.720 40.009 1.00 83.06 161 LYS A O 1
ATOM 1288 N N . TYR A 1 162 ? 5.382 9.385 41.487 1.00 87.81 162 TYR A N 1
ATOM 1289 C CA . TYR A 1 162 ? 4.214 9.152 40.640 1.00 87.81 162 TYR A CA 1
ATOM 1290 C C . TYR A 1 162 ? 3.353 10.409 40.503 1.00 87.81 162 TYR A C 1
ATOM 1292 O O . TYR A 1 162 ? 3.119 11.140 41.468 1.00 87.81 162 TYR A O 1
ATOM 1300 N N . SER A 1 163 ? 2.872 10.665 39.292 1.00 93.06 163 SER A N 1
ATOM 1301 C CA . SER A 1 163 ? 2.012 11.805 38.983 1.00 93.06 163 SER A CA 1
ATOM 1302 C C . SER A 1 163 ? 1.124 11.504 37.775 1.00 93.06 163 SER A C 1
ATOM 1304 O O . SER A 1 163 ? 1.288 10.492 37.101 1.00 93.06 163 SER A O 1
ATOM 1306 N N . THR A 1 164 ? 0.201 12.406 37.445 1.00 95.81 164 THR A N 1
ATOM 1307 C CA . THR A 1 164 ? -0.567 12.290 36.191 1.00 95.81 164 THR A CA 1
ATOM 1308 C C . THR A 1 164 ? 0.368 12.326 34.979 1.00 95.81 164 THR A C 1
ATOM 1310 O O . THR A 1 164 ? 0.148 11.621 33.999 1.00 95.81 164 THR A O 1
ATOM 1313 N N . LYS A 1 165 ? 1.491 13.053 35.086 1.00 96.56 165 LYS A N 1
ATOM 1314 C CA . LYS A 1 165 ? 2.533 13.142 34.054 1.00 96.56 165 LYS A CA 1
ATOM 1315 C C . LYS A 1 165 ? 3.290 11.833 33.835 1.00 96.56 165 LYS A C 1
ATOM 1317 O O . LYS A 1 165 ? 3.793 11.628 32.731 1.00 96.56 165 LYS A O 1
ATOM 1322 N N . SER A 1 166 ? 3.379 10.952 34.834 1.00 95.19 166 SER A N 1
ATOM 1323 C CA . SER A 1 166 ? 3.978 9.626 34.634 1.00 95.19 166 SER A CA 1
ATOM 1324 C C . SER A 1 166 ? 3.034 8.687 33.882 1.00 95.19 166 SER A C 1
ATOM 1326 O O . SER A 1 166 ? 3.502 7.931 33.042 1.00 95.19 166 SER A O 1
ATOM 1328 N N . ASP A 1 167 ? 1.715 8.785 34.089 1.00 97.50 167 ASP A N 1
ATOM 1329 C CA . ASP A 1 167 ? 0.757 8.018 33.278 1.00 97.50 167 ASP A CA 1
ATOM 1330 C C . ASP A 1 167 ? 0.696 8.531 31.828 1.00 97.50 167 ASP A C 1
ATOM 1332 O O . ASP A 1 167 ? 0.634 7.739 30.890 1.00 97.50 167 ASP A O 1
ATOM 1336 N N . VAL A 1 168 ? 0.754 9.856 31.623 1.00 98.25 168 VAL A N 1
ATOM 1337 C CA . VAL A 1 168 ? 0.805 10.461 30.275 1.00 98.25 168 VAL A CA 1
ATOM 1338 C C . VAL A 1 168 ? 2.059 10.017 29.516 1.00 98.25 168 VAL A C 1
ATOM 1340 O O . VAL A 1 168 ? 2.012 9.807 28.306 1.00 98.25 168 VAL A O 1
ATOM 1343 N N . TYR A 1 169 ? 3.168 9.797 30.219 1.00 98.19 169 TYR A N 1
ATOM 1344 C CA . TYR A 1 169 ? 4.355 9.205 29.617 1.00 98.19 169 TYR A CA 1
ATOM 1345 C C . TYR A 1 169 ? 4.085 7.798 29.075 1.00 98.19 169 TYR A C 1
ATOM 1347 O O . TYR A 1 169 ? 4.392 7.508 27.919 1.00 98.19 169 TYR A O 1
ATOM 1355 N N . SER A 1 170 ? 3.460 6.942 29.887 1.00 98.25 170 SER A N 1
ATOM 1356 C CA . SER A 1 170 ? 3.069 5.592 29.479 1.00 98.25 170 SER A CA 1
ATOM 1357 C C . SER A 1 170 ? 2.063 5.606 28.321 1.00 98.25 170 SER A C 1
ATOM 1359 O O . SER A 1 170 ? 2.185 4.789 27.410 1.00 98.25 170 SER A O 1
ATOM 1361 N N . LEU A 1 171 ? 1.140 6.577 28.283 1.00 98.44 171 LEU A N 1
ATOM 1362 C CA . LEU A 1 171 ? 0.262 6.820 27.130 1.00 98.44 171 LEU A CA 1
ATOM 1363 C C . LEU A 1 171 ? 1.074 7.094 25.856 1.00 98.44 171 LEU A C 1
ATOM 1365 O O . LEU A 1 171 ? 0.778 6.509 24.820 1.00 98.44 171 LEU A O 1
ATOM 1369 N N . GLY A 1 172 ? 2.123 7.920 25.929 1.00 98.00 172 GLY A N 1
ATOM 1370 C CA . GLY A 1 172 ? 3.022 8.170 24.797 1.00 98.00 172 GLY A CA 1
ATOM 1371 C C . GLY A 1 172 ? 3.681 6.894 24.263 1.00 98.00 172 GLY A C 1
ATOM 1372 O O . GLY A 1 172 ? 3.740 6.694 23.051 1.00 98.00 172 GLY A O 1
ATOM 1373 N N . VAL A 1 173 ? 4.097 5.991 25.157 1.00 98.00 173 VAL A N 1
ATOM 1374 C CA . VAL A 1 173 ? 4.660 4.683 24.776 1.00 98.00 173 VAL A CA 1
ATOM 1375 C C . VAL A 1 173 ? 3.602 3.789 24.114 1.00 98.00 173 VAL A C 1
ATOM 1377 O O . VAL A 1 173 ? 3.874 3.217 23.064 1.00 98.00 173 VAL A O 1
ATOM 1380 N N . VAL A 1 174 ? 2.373 3.727 24.642 1.00 98.19 174 VAL A N 1
ATOM 1381 C CA . VAL A 1 174 ? 1.265 2.976 24.010 1.00 98.19 174 VAL A CA 1
ATOM 1382 C C . VAL A 1 174 ? 0.896 3.555 22.640 1.00 98.19 174 VAL A C 1
ATOM 1384 O O . VAL A 1 174 ? 0.626 2.821 21.689 1.00 98.19 174 VAL A O 1
ATOM 1387 N N . MET A 1 175 ? 0.922 4.881 22.500 1.00 97.88 175 MET A N 1
ATOM 1388 C CA . MET A 1 175 ? 0.711 5.538 21.212 1.00 97.88 175 MET A CA 1
ATOM 1389 C C . MET A 1 175 ? 1.823 5.206 20.210 1.00 97.88 175 MET A C 1
ATOM 1391 O O . MET A 1 175 ? 1.530 5.069 19.020 1.00 97.88 175 MET A O 1
ATOM 1395 N N . TRP A 1 176 ? 3.071 5.056 20.665 1.00 97.12 176 TRP A N 1
ATOM 1396 C CA . TRP A 1 176 ? 4.169 4.567 19.833 1.00 97.12 176 TRP A CA 1
ATOM 1397 C C . TRP A 1 176 ? 3.967 3.104 19.420 1.00 97.12 176 TRP A C 1
ATOM 1399 O O . TRP A 1 176 ? 4.147 2.806 18.245 1.00 97.12 176 TRP A O 1
ATOM 1409 N N . GLU A 1 177 ? 3.511 2.219 20.314 1.00 96.88 177 GLU A N 1
ATOM 1410 C CA . GLU A 1 177 ? 3.194 0.820 19.967 1.00 96.88 177 GLU A CA 1
ATOM 1411 C C . GLU A 1 177 ? 2.166 0.743 18.822 1.00 96.88 177 GLU A C 1
ATOM 1413 O O . GLU A 1 177 ? 2.359 0.019 17.843 1.00 96.88 177 GLU A O 1
ATOM 1418 N N . LEU A 1 178 ? 1.109 1.564 18.899 1.00 95.81 178 LEU A N 1
ATOM 1419 C CA . LEU A 1 178 ? 0.121 1.735 17.828 1.00 95.81 178 LEU A CA 1
ATOM 1420 C C . LEU A 1 178 ? 0.757 2.229 16.520 1.00 95.81 178 LEU A C 1
ATOM 1422 O O . LEU A 1 178 ? 0.440 1.720 15.445 1.00 95.81 178 LEU A O 1
ATOM 1426 N N . ALA A 1 179 ? 1.634 3.233 16.588 1.00 94.50 179 ALA A N 1
ATOM 1427 C CA . ALA A 1 179 ? 2.287 3.810 15.415 1.00 94.50 179 ALA A CA 1
ATOM 1428 C C . ALA A 1 179 ? 3.228 2.809 14.733 1.00 94.50 179 ALA A C 1
ATOM 1430 O O . ALA A 1 179 ? 3.064 2.534 13.547 1.00 94.50 179 ALA A O 1
ATOM 1431 N N . ALA A 1 180 ? 4.153 2.234 15.501 1.00 90.38 180 ALA A N 1
ATOM 1432 C CA . ALA A 1 180 ? 5.189 1.308 15.055 1.00 90.38 180 ALA A CA 1
ATOM 1433 C C . ALA A 1 180 ? 4.663 -0.079 14.666 1.00 90.38 180 ALA A C 1
ATOM 1435 O O . ALA A 1 180 ? 5.410 -0.866 14.090 1.00 90.38 180 ALA A O 1
ATOM 1436 N N . HIS A 1 181 ? 3.401 -0.386 14.990 1.00 87.88 181 HIS A N 1
ATOM 1437 C CA . HIS A 1 181 ? 2.835 -1.733 14.881 1.00 87.88 181 HIS A CA 1
ATOM 1438 C C . HIS A 1 181 ? 3.723 -2.779 15.576 1.00 87.88 181 HIS A C 1
ATOM 1440 O O . HIS A 1 181 ? 3.930 -3.892 15.097 1.00 87.88 181 HIS A O 1
ATOM 1446 N N . CYS A 1 182 ? 4.287 -2.374 16.715 1.00 80.56 182 CYS A N 1
ATOM 1447 C CA . CYS A 1 182 ? 5.225 -3.135 17.526 1.00 80.56 182 CYS A CA 1
ATOM 1448 C C . CYS A 1 182 ? 4.694 -3.202 18.957 1.00 80.56 182 CYS A C 1
ATOM 1450 O O . CYS A 1 182 ? 4.052 -2.276 19.440 1.00 80.56 182 CYS A O 1
ATOM 1452 N N . THR A 1 183 ? 4.940 -4.316 19.643 1.00 78.06 183 THR A N 1
ATOM 1453 C CA . THR A 1 183 ? 4.307 -4.613 20.943 1.00 78.06 183 THR A CA 1
ATOM 1454 C C . THR A 1 183 ? 5.293 -4.800 22.086 1.00 78.06 183 THR A C 1
ATOM 1456 O O . THR A 1 183 ? 4.933 -5.315 23.150 1.00 78.06 183 THR A O 1
ATOM 1459 N N . VAL A 1 184 ? 6.561 -4.475 21.849 1.00 84.94 184 VAL A N 1
ATOM 1460 C CA . VAL A 1 184 ? 7.618 -4.500 22.857 1.00 84.94 184 VAL A CA 1
ATOM 1461 C C . VAL A 1 184 ? 8.500 -3.270 22.629 1.00 84.94 184 VAL A C 1
ATOM 1463 O O . VAL A 1 184 ? 9.348 -3.295 21.741 1.00 84.94 184 VAL A O 1
ATOM 1466 N N . PRO A 1 185 ? 8.340 -2.194 23.420 1.00 86.75 185 PRO A N 1
ATOM 1467 C CA . PRO A 1 185 ? 9.271 -1.067 23.381 1.00 86.75 185 PRO A CA 1
ATOM 1468 C C . PRO A 1 185 ? 10.692 -1.554 23.670 1.00 86.75 185 PRO A C 1
ATOM 1470 O O . PRO A 1 185 ? 10.887 -2.356 24.586 1.00 86.75 185 PRO A O 1
ATOM 1473 N N . PHE A 1 186 ? 11.675 -1.103 22.900 1.00 77.38 186 PHE A N 1
ATOM 1474 C CA . PHE A 1 186 ? 13.067 -1.549 22.916 1.00 77.38 186 PHE A CA 1
ATOM 1475 C C . PHE A 1 186 ? 13.232 -3.071 22.767 1.00 77.38 186 PHE A C 1
ATOM 1477 O O . PHE A 1 186 ? 13.998 -3.687 23.515 1.00 77.38 186 PHE A O 1
ATOM 1484 N N . GLU A 1 187 ? 12.494 -3.707 21.853 1.00 78.44 187 GLU A N 1
ATOM 1485 C CA . GLU A 1 187 ? 12.553 -5.159 21.607 1.00 78.44 187 GLU A CA 1
ATOM 1486 C C . GLU A 1 187 ? 13.979 -5.673 21.354 1.00 78.44 187 GLU A C 1
ATOM 1488 O O . GLU A 1 187 ? 14.361 -6.731 21.854 1.00 78.44 187 GLU A O 1
ATOM 1493 N N . GLN A 1 188 ? 14.793 -4.874 20.660 1.00 66.69 188 GLN A N 1
ATOM 1494 C CA . GLN A 1 188 ? 16.199 -5.146 20.370 1.00 66.69 188 GLN A CA 1
ATOM 1495 C C . GLN A 1 188 ? 17.106 -5.153 21.616 1.00 66.69 188 GLN A C 1
ATOM 1497 O O . GLN A 1 188 ? 18.240 -5.623 21.550 1.00 66.69 188 GLN A O 1
ATOM 1502 N N . LEU A 1 189 ? 16.639 -4.617 22.751 1.00 51.69 189 LEU A N 1
ATOM 1503 C CA . LEU A 1 189 ? 17.371 -4.585 24.017 1.00 51.69 189 LEU A CA 1
ATOM 1504 C C . LEU A 1 189 ? 16.807 -5.639 24.982 1.00 51.69 189 LEU A C 1
ATOM 1506 O O . LEU A 1 189 ? 15.758 -5.460 25.616 1.00 51.69 189 LEU A O 1
ATOM 1510 N N . HIS A 1 190 ? 17.536 -6.748 25.114 1.00 58.25 190 HIS A N 1
ATOM 1511 C CA . HIS A 1 190 ? 17.138 -7.877 25.960 1.00 58.25 190 HIS A CA 1
ATOM 1512 C C . HIS A 1 190 ? 17.465 -7.679 27.453 1.00 58.25 190 HIS A C 1
ATOM 1514 O O . HIS A 1 190 ? 16.781 -8.248 28.301 1.00 58.25 190 HIS A O 1
ATOM 1520 N N . ASP A 1 191 ? 18.452 -6.842 27.797 1.00 54.41 191 ASP A N 1
ATOM 1521 C CA . ASP A 1 191 ? 18.803 -6.521 29.189 1.00 54.41 191 ASP A CA 1
ATOM 1522 C C . ASP A 1 191 ? 17.925 -5.381 29.737 1.00 54.41 191 ASP A C 1
ATOM 1524 O O . ASP A 1 191 ? 17.947 -4.250 29.242 1.00 54.41 191 ASP A O 1
ATOM 1528 N N . ALA A 1 192 ? 17.167 -5.666 30.800 1.00 64.56 192 ALA A N 1
ATOM 1529 C CA . ALA A 1 192 ? 16.306 -4.692 31.466 1.00 64.56 192 ALA A CA 1
ATOM 1530 C C . ALA A 1 192 ? 17.077 -3.471 32.002 1.00 64.56 192 ALA A C 1
ATOM 1532 O O . ALA A 1 192 ? 16.556 -2.356 31.966 1.00 64.56 192 ALA A O 1
ATOM 1533 N N . SER A 1 193 ? 18.324 -3.649 32.444 1.00 54.12 193 SER A N 1
ATOM 1534 C CA . SER A 1 193 ? 19.175 -2.568 32.958 1.00 54.12 193 SER A CA 1
ATOM 1535 C C . SER A 1 193 ? 19.552 -1.578 31.856 1.00 54.12 193 SER A C 1
ATOM 1537 O O . SER A 1 193 ? 19.565 -0.368 32.086 1.00 54.12 193 SER A O 1
ATOM 1539 N N . MET A 1 194 ? 19.799 -2.084 30.644 1.00 45.06 194 MET A N 1
ATOM 1540 C CA . MET A 1 194 ? 20.112 -1.270 29.465 1.00 45.06 194 MET A CA 1
ATOM 1541 C C . MET A 1 194 ? 18.905 -0.467 28.997 1.00 45.06 194 MET A C 1
ATOM 1543 O O . MET A 1 194 ? 19.033 0.721 28.706 1.00 45.06 194 MET A O 1
ATOM 1547 N N . VAL A 1 195 ? 17.724 -1.088 28.995 1.00 61.53 195 VAL A N 1
ATOM 1548 C CA . VAL A 1 195 ? 16.473 -0.384 28.701 1.00 61.53 195 VAL A CA 1
ATOM 1549 C C . VAL A 1 195 ? 16.256 0.744 29.708 1.00 61.53 195 VAL A C 1
ATOM 1551 O O . VAL A 1 195 ? 16.073 1.890 29.315 1.00 61.53 195 VAL A O 1
ATOM 1554 N N . VAL A 1 196 ? 16.369 0.462 31.009 1.00 71.69 196 VAL A N 1
ATOM 1555 C CA . VAL A 1 196 ? 16.238 1.486 32.057 1.00 71.69 196 VAL A CA 1
ATOM 1556 C C . VAL A 1 196 ? 17.249 2.623 31.870 1.00 71.69 196 VAL A C 1
ATOM 1558 O O . VAL A 1 196 ? 16.887 3.787 32.033 1.00 71.69 196 VAL A O 1
ATOM 1561 N N . LEU A 1 197 ? 18.499 2.323 31.509 1.00 52.91 197 LEU A N 1
ATOM 1562 C CA . LEU A 1 197 ? 19.535 3.333 31.280 1.00 52.91 197 LEU A CA 1
ATOM 1563 C C . LEU A 1 197 ? 19.207 4.262 30.100 1.00 52.91 197 LEU A C 1
ATOM 1565 O O . LEU A 1 197 ? 19.354 5.475 30.231 1.00 52.91 197 LEU A O 1
ATOM 1569 N N . VAL A 1 198 ? 18.763 3.707 28.970 1.00 61.44 198 VAL A N 1
ATOM 1570 C CA . VAL A 1 198 ? 18.357 4.474 27.777 1.00 61.44 198 VAL A CA 1
ATOM 1571 C C . VAL A 1 198 ? 17.175 5.383 28.112 1.00 61.44 198 VAL A C 1
ATOM 1573 O O . VAL A 1 198 ? 17.223 6.580 27.833 1.00 61.44 198 VAL A O 1
ATOM 1576 N N . ILE A 1 199 ? 16.175 4.862 28.832 1.00 78.50 199 ILE A N 1
ATOM 1577 C CA . ILE A 1 199 ? 15.022 5.655 29.275 1.00 78.50 199 ILE A CA 1
ATOM 1578 C C . ILE A 1 199 ? 15.461 6.825 30.168 1.00 78.50 199 ILE A C 1
ATOM 1580 O O . ILE A 1 199 ? 15.012 7.953 29.964 1.00 78.50 199 ILE A O 1
ATOM 1584 N N . LYS A 1 200 ? 16.368 6.583 31.122 1.00 74.31 200 LYS A N 1
ATOM 1585 C CA . LYS A 1 200 ? 16.920 7.624 32.009 1.00 74.31 200 LYS A CA 1
ATOM 1586 C C . LYS A 1 200 ? 17.690 8.715 31.271 1.00 74.31 200 LYS A C 1
ATOM 1588 O O . LYS A 1 200 ? 17.775 9.827 31.765 1.00 74.31 200 LYS A O 1
ATOM 1593 N N . ARG A 1 201 ? 18.256 8.418 30.102 1.00 68.62 201 ARG A N 1
ATOM 1594 C CA . ARG A 1 201 ? 18.953 9.412 29.271 1.00 68.62 201 ARG A CA 1
ATOM 1595 C C . ARG A 1 201 ? 18.008 10.249 28.406 1.00 68.62 201 ARG A C 1
ATOM 1597 O O . ARG A 1 201 ? 18.476 11.135 27.705 1.00 68.62 201 ARG A O 1
ATOM 1604 N N . GLY A 1 202 ? 16.701 9.985 28.468 1.00 74.81 202 GLY A N 1
ATOM 1605 C CA . GLY A 1 202 ? 15.702 10.671 27.649 1.00 74.81 202 GLY A CA 1
ATOM 1606 C C . GLY A 1 202 ? 15.596 10.130 26.224 1.00 74.81 202 GLY A C 1
ATOM 1607 O O . GLY A 1 202 ? 14.895 10.720 25.409 1.00 74.81 202 GLY A O 1
ATOM 1608 N N . GLU A 1 203 ? 16.248 9.004 25.935 1.00 76.12 203 GLU A N 1
ATOM 1609 C CA . GLU A 1 203 ? 16.236 8.385 24.614 1.00 76.12 203 GLU A CA 1
ATOM 1610 C C . GLU A 1 203 ? 14.959 7.561 24.404 1.00 76.12 203 GLU A C 1
ATOM 1612 O O . GLU A 1 203 ? 14.461 6.881 25.315 1.00 76.12 203 GLU A O 1
ATOM 1617 N N . ARG A 1 204 ? 14.429 7.617 23.181 1.00 87.62 204 ARG A N 1
ATOM 1618 C CA . ARG A 1 204 ? 13.254 6.867 22.729 1.00 87.62 204 ARG A CA 1
ATOM 1619 C C . ARG A 1 204 ? 13.405 6.429 21.282 1.00 87.62 204 ARG A C 1
ATOM 1621 O O . ARG A 1 204 ? 14.217 6.971 20.543 1.00 87.62 204 ARG A O 1
ATOM 1628 N N . GLU A 1 205 ? 12.627 5.425 20.913 1.00 87.44 205 GLU A N 1
ATOM 1629 C CA . GLU A 1 205 ? 12.569 4.881 19.568 1.00 87.44 205 GLU A CA 1
ATOM 1630 C C . GLU A 1 205 ? 12.033 5.907 18.567 1.00 87.44 205 GLU A C 1
ATOM 1632 O O . GLU A 1 205 ? 11.177 6.744 18.879 1.00 87.44 205 GLU A O 1
ATOM 1637 N N . ASP A 1 206 ? 12.502 5.796 17.326 1.00 84.75 206 ASP A N 1
ATOM 1638 C CA . ASP A 1 206 ? 11.940 6.569 16.234 1.00 84.75 206 ASP A CA 1
ATOM 1639 C C . ASP A 1 206 ? 10.519 6.103 15.904 1.00 84.75 206 ASP A C 1
ATOM 1641 O O . ASP A 1 206 ? 10.137 4.938 16.050 1.00 84.75 206 ASP A O 1
ATOM 1645 N N . LEU A 1 207 ? 9.709 7.063 15.468 1.00 89.31 207 LEU A N 1
ATOM 1646 C CA . LEU A 1 207 ? 8.377 6.806 14.935 1.00 89.31 207 LEU A CA 1
ATOM 1647 C C . LEU A 1 207 ? 8.489 6.561 13.427 1.00 89.31 207 LEU A C 1
ATOM 1649 O O . LEU A 1 207 ? 9.149 7.382 12.775 1.00 89.31 207 LEU A O 1
ATOM 1653 N N . PRO A 1 208 ? 7.799 5.541 12.875 1.00 88.31 208 PRO A N 1
ATOM 1654 C CA . PRO A 1 208 ? 7.790 5.248 11.440 1.00 88.31 208 PRO A CA 1
ATOM 1655 C C . PRO A 1 208 ? 7.557 6.495 10.593 1.00 88.31 208 PRO A C 1
ATOM 1657 O O . PRO A 1 208 ? 6.784 7.366 11.002 1.00 88.31 208 PRO A O 1
ATOM 1660 N N . ASP A 1 209 ? 8.194 6.600 9.430 1.00 84.38 209 ASP A N 1
ATOM 1661 C CA . ASP A 1 209 ? 8.140 7.804 8.586 1.00 84.38 209 ASP A CA 1
ATOM 1662 C C . ASP A 1 209 ? 6.711 8.192 8.183 1.00 84.38 209 ASP A C 1
ATOM 1664 O O . ASP A 1 209 ? 6.379 9.376 8.142 1.00 84.38 209 ASP A O 1
ATOM 1668 N N . ASP A 1 210 ? 5.836 7.202 8.008 1.00 81.69 210 ASP A N 1
ATOM 1669 C CA . ASP A 1 210 ? 4.418 7.377 7.689 1.00 81.69 210 ASP A CA 1
ATOM 1670 C C . ASP A 1 210 ? 3.552 7.812 8.887 1.00 81.69 210 ASP A C 1
ATOM 1672 O O . ASP A 1 210 ? 2.344 8.002 8.736 1.00 81.69 210 ASP A O 1
ATOM 1676 N N . THR A 1 211 ? 4.145 8.021 10.070 1.00 89.81 211 THR A N 1
ATOM 1677 C CA . THR A 1 211 ? 3.436 8.551 11.242 1.00 89.81 211 THR A CA 1
ATOM 1678 C C . THR A 1 211 ? 2.985 9.993 10.994 1.00 89.81 211 THR A C 1
ATOM 1680 O O . THR A 1 211 ? 3.840 10.881 10.866 1.00 89.81 211 THR A O 1
ATOM 1683 N N . PRO A 1 212 ? 1.668 10.280 11.039 1.00 89.69 212 PRO A N 1
ATOM 1684 C CA . PRO A 1 212 ? 1.116 11.603 10.792 1.00 89.69 212 PRO A CA 1
ATOM 1685 C C . PRO A 1 212 ? 1.719 12.643 11.728 1.00 89.69 212 PRO A C 1
ATOM 1687 O O . PRO A 1 212 ? 1.790 12.429 12.938 1.00 89.69 212 PRO A O 1
ATOM 1690 N N . SER A 1 213 ? 2.105 13.804 11.194 1.00 87.75 213 SER A N 1
ATOM 1691 C CA . SER A 1 213 ? 2.857 14.827 11.936 1.00 87.75 213 SER A CA 1
ATOM 1692 C C . SER A 1 213 ? 2.188 15.250 13.246 1.00 87.75 213 SER A C 1
ATOM 1694 O O . SER A 1 213 ? 2.866 15.426 14.256 1.00 87.75 213 SER A O 1
ATOM 1696 N N . LYS A 1 214 ? 0.852 15.359 13.264 1.00 88.19 214 LYS A N 1
ATOM 1697 C CA . LYS A 1 214 ? 0.087 15.676 14.481 1.00 88.19 214 LYS A CA 1
ATOM 1698 C C . LYS A 1 214 ? 0.148 14.531 15.501 1.00 88.19 214 LYS A C 1
ATOM 1700 O O . LYS A 1 214 ? 0.354 14.801 16.679 1.00 88.19 214 LYS A O 1
ATOM 1705 N N . TYR A 1 215 ? 0.039 13.273 15.070 1.00 93.88 215 TYR A N 1
ATOM 1706 C CA . TYR A 1 215 ? 0.201 12.114 15.956 1.00 93.88 215 TYR A CA 1
ATOM 1707 C C . TYR A 1 215 ? 1.629 12.051 16.509 1.00 93.88 215 TYR A C 1
ATOM 1709 O O . TYR A 1 215 ? 1.822 11.979 17.720 1.00 93.88 215 TYR A O 1
ATOM 1717 N N . ARG A 1 216 ? 2.634 12.193 15.630 1.00 94.38 216 ARG A N 1
ATOM 1718 C CA . ARG A 1 216 ? 4.061 12.253 15.983 1.00 94.38 216 ARG A CA 1
ATOM 1719 C C . ARG A 1 216 ? 4.341 13.324 17.028 1.00 94.38 216 ARG A C 1
ATOM 1721 O O . ARG A 1 216 ? 5.057 13.067 17.993 1.00 94.38 216 ARG A O 1
ATOM 1728 N N . PHE A 1 217 ? 3.777 14.514 16.840 1.00 93.62 217 PHE A N 1
ATOM 1729 C CA . PHE A 1 217 ? 3.898 15.615 17.786 1.00 93.62 217 PHE A CA 1
ATOM 1730 C C . PHE A 1 217 ? 3.376 15.223 19.173 1.00 93.62 217 PHE A C 1
ATOM 1732 O O . PHE A 1 217 ? 4.079 15.423 20.162 1.00 93.62 217 PHE A O 1
ATOM 1739 N N . TRP A 1 218 ? 2.186 14.621 19.255 1.00 96.00 218 TRP A N 1
ATOM 1740 C CA . TRP A 1 218 ? 1.591 14.239 20.537 1.00 96.00 218 TRP A CA 1
ATOM 1741 C C . TRP A 1 218 ? 2.300 13.076 21.216 1.00 96.00 218 TRP A C 1
ATOM 1743 O O . TRP A 1 218 ? 2.510 13.160 22.423 1.00 96.00 218 TRP A O 1
ATOM 1753 N N . VAL A 1 219 ? 2.757 12.063 20.472 1.00 97.19 219 VAL A N 1
ATOM 1754 C CA . VAL A 1 219 ? 3.634 11.015 21.026 1.00 97.19 219 VAL A CA 1
ATOM 1755 C C . VAL A 1 219 ? 4.864 11.660 21.663 1.00 97.19 219 VAL A C 1
ATOM 1757 O O . VAL A 1 219 ? 5.133 11.441 22.844 1.00 97.19 219 VAL A O 1
ATOM 1760 N N . LYS A 1 220 ? 5.551 12.540 20.914 1.00 94.88 220 LYS A N 1
ATOM 1761 C CA . LYS A 1 220 ? 6.765 13.218 21.384 1.00 94.88 220 LYS A CA 1
ATOM 1762 C C . LYS A 1 220 ? 6.548 14.103 22.605 1.00 94.88 220 LYS A C 1
ATOM 1764 O O . LYS A 1 220 ? 7.405 14.123 23.481 1.00 94.88 220 LYS A O 1
ATOM 1769 N N . ARG A 1 221 ? 5.408 14.791 22.702 1.00 96.94 221 ARG A N 1
ATOM 1770 C CA . ARG A 1 221 ? 5.071 15.567 23.904 1.00 96.94 221 ARG A CA 1
ATOM 1771 C C . ARG A 1 221 ? 4.706 14.686 25.095 1.00 96.94 221 ARG A C 1
ATOM 1773 O O . ARG A 1 221 ? 5.066 15.026 26.216 1.00 96.94 221 ARG A O 1
ATOM 1780 N N . CYS A 1 222 ? 3.985 13.585 24.879 1.00 97.81 222 CYS A N 1
ATOM 1781 C CA . CYS A 1 222 ? 3.557 12.698 25.962 1.00 97.81 222 CYS A CA 1
ATOM 1782 C C . CYS A 1 222 ? 4.752 12.058 26.668 1.00 97.81 222 CYS A C 1
ATOM 1784 O O . CYS A 1 222 ? 4.787 12.032 27.895 1.00 97.81 222 CYS A O 1
ATOM 1786 N N . TRP A 1 223 ? 5.755 11.610 25.911 1.00 95.00 223 TRP A N 1
ATOM 1787 C CA . TRP A 1 223 ? 6.948 10.969 26.465 1.00 95.00 223 TRP A CA 1
ATOM 1788 C C . TRP A 1 223 ? 8.160 11.908 26.623 1.00 95.00 223 TRP A C 1
ATOM 1790 O O . TRP A 1 223 ? 9.303 11.452 26.604 1.00 95.00 223 TRP A O 1
ATOM 1800 N N . ASP A 1 224 ? 7.936 13.223 26.743 1.00 95.88 224 ASP A N 1
ATOM 1801 C CA . ASP A 1 224 ? 9.013 14.195 26.978 1.00 95.88 224 ASP A CA 1
ATOM 1802 C C . ASP A 1 224 ? 9.797 13.818 28.248 1.00 95.88 224 ASP A C 1
ATOM 1804 O O . ASP A 1 224 ? 9.218 13.395 29.256 1.00 95.88 224 ASP A O 1
ATOM 1808 N N . HIS A 1 225 ? 11.123 13.947 28.213 1.00 89.31 225 HIS A N 1
ATOM 1809 C CA . HIS A 1 225 ? 11.967 13.590 29.350 1.00 89.31 225 HIS A CA 1
ATOM 1810 C C . HIS A 1 225 ? 11.607 14.415 30.599 1.00 89.31 225 HIS A C 1
ATOM 1812 O O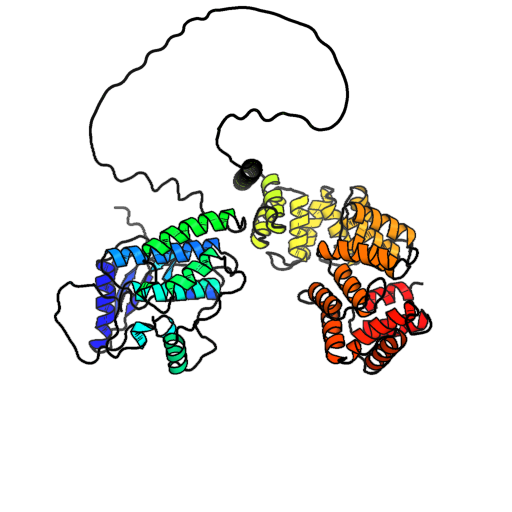 . HIS A 1 225 ? 11.568 13.869 31.700 1.00 89.31 225 HIS A O 1
ATOM 1818 N N . ILE A 1 226 ? 11.240 15.691 30.431 1.00 91.94 226 ILE A N 1
ATOM 1819 C CA . ILE A 1 226 ? 10.881 16.600 31.522 1.00 91.94 226 ILE A CA 1
ATOM 1820 C C . ILE A 1 226 ? 9.369 16.499 31.805 1.00 91.94 226 ILE A C 1
ATOM 1822 O O . ILE A 1 226 ? 8.562 16.896 30.962 1.00 91.94 226 ILE A O 1
ATOM 1826 N N . PRO A 1 227 ? 8.935 16.068 33.010 1.00 94.38 227 PRO A N 1
ATOM 1827 C CA . PRO A 1 227 ? 7.512 15.878 33.317 1.00 94.38 227 PRO A CA 1
ATOM 1828 C C . PRO A 1 227 ? 6.638 17.122 33.124 1.00 94.38 227 PRO A C 1
ATOM 1830 O O . PRO A 1 227 ? 5.479 17.004 32.739 1.00 94.38 227 PRO A O 1
ATOM 1833 N N . ALA A 1 228 ? 7.190 18.314 33.366 1.00 94.56 228 ALA A N 1
ATOM 1834 C CA . ALA A 1 228 ? 6.477 19.583 33.218 1.00 94.56 228 ALA A CA 1
ATOM 1835 C C . ALA A 1 228 ? 6.132 19.931 31.756 1.00 94.56 228 ALA A C 1
ATOM 1837 O O . ALA A 1 228 ? 5.185 20.675 31.524 1.00 94.56 228 ALA A O 1
ATOM 1838 N N . ASN A 1 229 ? 6.867 19.385 30.781 1.00 95.31 229 ASN A N 1
ATOM 1839 C CA . ASN A 1 229 ? 6.619 19.613 29.353 1.00 95.31 229 ASN A CA 1
ATOM 1840 C C . ASN A 1 229 ? 5.524 18.705 28.784 1.00 95.31 229 ASN A C 1
ATOM 1842 O O . ASN A 1 229 ? 5.030 18.947 27.676 1.00 95.31 229 ASN A O 1
ATOM 1846 N N . ARG A 1 230 ? 5.180 17.639 29.515 1.00 97.69 230 ARG A N 1
ATOM 1847 C CA . ARG A 1 230 ? 4.157 16.686 29.098 1.00 97.69 230 ARG A CA 1
ATOM 1848 C C . ARG A 1 230 ? 2.776 17.325 29.268 1.00 97.69 230 ARG A C 1
ATOM 1850 O O . ARG A 1 230 ? 2.548 18.010 30.269 1.00 97.69 230 ARG A O 1
ATOM 1857 N N . PRO A 1 231 ? 1.840 17.093 28.339 1.00 97.62 231 PRO A N 1
ATOM 1858 C CA . PRO A 1 231 ? 0.478 17.608 28.442 1.00 97.62 231 PRO A CA 1
ATOM 1859 C C . PRO A 1 231 ? -0.297 16.934 29.582 1.00 97.62 231 PRO A C 1
ATOM 1861 O O . PRO A 1 231 ? 0.172 15.983 30.211 1.00 97.62 231 PRO A O 1
ATOM 1864 N N . GLU A 1 232 ? -1.482 17.437 29.899 1.00 97.50 232 GLU A N 1
ATOM 1865 C CA . GLU A 1 232 ? -2.487 16.662 30.631 1.00 97.50 232 GLU A CA 1
ATOM 1866 C C . GLU A 1 232 ? -3.223 15.706 29.681 1.00 97.50 232 GLU A C 1
ATOM 1868 O O . GLU A 1 232 ? -3.387 15.986 28.492 1.00 97.50 232 GLU A O 1
ATOM 1873 N N . ALA A 1 233 ? -3.733 14.586 30.200 1.00 95.94 233 ALA A N 1
ATOM 1874 C CA . ALA A 1 233 ? -4.448 13.597 29.386 1.00 95.94 233 ALA A CA 1
ATOM 1875 C C . ALA A 1 233 ? -5.666 14.195 28.645 1.00 95.94 233 ALA A C 1
ATOM 1877 O O . ALA A 1 233 ? -5.942 13.839 27.499 1.00 95.94 233 ALA A O 1
ATOM 1878 N N . HIS A 1 234 ? -6.357 15.162 29.260 1.00 93.31 234 HIS A N 1
ATOM 1879 C CA . HIS A 1 234 ? -7.466 15.881 28.629 1.00 93.31 234 HIS A CA 1
ATOM 1880 C C . HIS A 1 234 ? -7.026 16.689 27.394 1.00 93.31 234 HIS A C 1
ATOM 1882 O O . HIS A 1 234 ? -7.731 16.691 26.384 1.00 93.31 234 HIS A O 1
ATOM 1888 N N . GLU A 1 235 ? -5.851 17.324 27.443 1.00 93.12 235 GLU A N 1
ATOM 1889 C CA . GLU A 1 235 ? -5.303 18.081 26.312 1.00 93.12 235 GLU A CA 1
ATOM 1890 C C . GLU A 1 235 ? -4.955 17.146 25.153 1.00 93.12 235 GLU A C 1
ATOM 1892 O O . GLU A 1 235 ? -5.243 17.465 23.998 1.00 93.12 235 GLU A O 1
ATOM 1897 N N . VAL A 1 236 ? -4.396 15.969 25.456 1.00 95.19 236 VAL A N 1
ATOM 1898 C CA . VAL A 1 236 ? -4.123 14.931 24.452 1.00 95.19 236 VAL A CA 1
ATOM 1899 C C . VAL A 1 236 ? -5.424 14.471 23.795 1.00 95.19 236 VAL A C 1
ATOM 1901 O O . VAL A 1 236 ? -5.504 14.462 22.571 1.00 95.19 236 VAL A O 1
ATOM 1904 N N . ASN A 1 237 ? -6.471 14.170 24.574 1.00 91.06 237 ASN A N 1
ATOM 1905 C CA . ASN A 1 237 ? -7.787 13.789 24.043 1.00 91.06 237 ASN A CA 1
ATOM 1906 C C . ASN A 1 237 ? -8.364 14.854 23.089 1.00 91.06 237 ASN A C 1
ATOM 1908 O O . ASN A 1 237 ? -8.717 14.520 21.960 1.00 91.06 237 ASN A O 1
ATOM 1912 N N . LEU A 1 238 ? -8.418 16.127 23.496 1.00 82.06 238 LEU A N 1
ATOM 1913 C CA . LEU A 1 238 ? -8.972 17.200 22.655 1.00 82.06 238 LEU A CA 1
ATOM 1914 C C . LEU A 1 238 ? -8.185 17.398 21.353 1.00 82.06 238 LEU A C 1
ATOM 1916 O O . LEU A 1 238 ? -8.756 17.614 20.286 1.00 82.06 238 LEU A O 1
ATOM 1920 N N . ASN A 1 239 ? -6.858 17.328 21.423 1.00 85.25 239 ASN A N 1
ATOM 1921 C CA . ASN A 1 239 ? -6.022 17.607 20.262 1.00 85.25 239 ASN A CA 1
ATOM 1922 C C . ASN A 1 239 ? -5.832 16.400 19.342 1.00 85.25 239 ASN A C 1
ATOM 1924 O O . ASN A 1 239 ? -5.528 16.583 18.159 1.00 85.25 239 ASN A O 1
ATOM 1928 N N . LEU A 1 240 ? -5.988 15.182 19.862 1.00 84.31 240 LEU A N 1
ATOM 1929 C CA . LEU A 1 240 ? -6.140 13.998 19.030 1.00 84.31 240 LEU A CA 1
ATOM 1930 C C . LEU A 1 240 ? -7.521 13.966 18.383 1.00 84.31 240 LEU A C 1
ATOM 1932 O O . LEU A 1 240 ? -7.587 13.510 17.260 1.00 84.31 240 LEU A O 1
ATOM 1936 N N . GLU A 1 241 ? -8.578 14.510 18.994 1.00 71.25 241 GLU A N 1
ATOM 1937 C CA . GLU A 1 241 ? -9.884 14.690 18.334 1.00 71.25 241 GLU A CA 1
ATOM 1938 C C . GLU A 1 241 ? -9.778 15.594 17.110 1.00 71.25 241 GLU A C 1
ATOM 1940 O O . GLU A 1 241 ? -10.116 15.201 15.998 1.00 71.25 241 GLU A O 1
ATOM 1945 N N . GLU A 1 242 ? -9.213 16.785 17.300 1.00 65.38 242 GLU A N 1
ATOM 1946 C CA . GLU A 1 242 ? -8.899 17.701 16.204 1.00 65.38 242 GLU A CA 1
ATOM 1947 C C . GLU A 1 242 ? -7.958 17.037 15.187 1.00 65.38 242 GLU A C 1
ATOM 1949 O O . GLU A 1 242 ? -8.078 17.243 13.981 1.00 65.38 242 GLU A O 1
ATOM 1954 N N . GLY A 1 243 ? -7.023 16.221 15.679 1.00 57.59 243 GLY A N 1
ATOM 1955 C CA . GLY A 1 243 ? -6.123 15.400 14.886 1.00 57.59 243 GLY A CA 1
ATOM 1956 C C . GLY A 1 243 ? -6.852 14.356 14.051 1.00 57.59 243 GLY A C 1
ATOM 1957 O O . GLY A 1 243 ? -6.535 14.269 12.883 1.00 57.59 243 GLY A O 1
ATOM 1958 N N . ILE A 1 244 ? -7.837 13.632 14.588 1.00 60.94 244 ILE A N 1
ATOM 1959 C CA . ILE A 1 244 ? -8.698 12.684 13.864 1.00 60.94 244 ILE A CA 1
ATOM 1960 C C . ILE A 1 244 ? -9.431 13.439 12.785 1.00 60.94 244 ILE A C 1
ATOM 1962 O O . ILE A 1 244 ? -9.363 13.056 11.633 1.00 60.94 244 ILE A O 1
ATOM 1966 N N . VAL A 1 245 ? -10.085 14.536 13.153 1.00 52.78 245 VAL A N 1
ATOM 1967 C CA . VAL A 1 245 ? -10.862 15.364 12.240 1.00 52.78 245 VAL A CA 1
ATOM 1968 C C . VAL A 1 245 ? -9.964 15.822 11.090 1.00 52.78 245 VAL A C 1
ATOM 1970 O O . VAL A 1 245 ? -10.203 15.465 9.943 1.00 52.78 245 VAL A O 1
ATOM 1973 N N . LYS A 1 246 ? -8.849 16.499 11.379 1.00 55.78 246 LYS A N 1
ATOM 1974 C CA . LYS A 1 246 ? -7.900 16.970 10.359 1.00 55.78 246 LYS A CA 1
ATOM 1975 C C . LYS A 1 246 ? -7.216 15.838 9.608 1.00 55.78 246 LYS A C 1
ATOM 1977 O O . LYS A 1 246 ? -7.003 15.983 8.417 1.00 55.78 246 LYS A O 1
ATOM 1982 N N . HIS A 1 247 ? -6.844 14.750 10.267 1.00 50.66 247 HIS A N 1
ATOM 1983 C CA . HIS A 1 247 ? -6.189 13.611 9.638 1.00 50.66 247 HIS A CA 1
ATOM 1984 C C . HIS A 1 247 ? -7.147 12.887 8.710 1.00 50.66 247 HIS A C 1
ATOM 1986 O O . HIS A 1 247 ? -6.753 12.597 7.601 1.00 50.66 247 HIS A O 1
ATOM 1992 N N . CYS A 1 248 ? -8.402 12.692 9.095 1.00 47.53 248 CYS A N 1
ATOM 1993 C CA . CYS A 1 248 ? -9.416 12.133 8.213 1.00 47.53 248 CYS A CA 1
ATOM 1994 C C . CYS A 1 248 ? -9.793 13.113 7.079 1.00 47.53 248 CYS A C 1
ATOM 1996 O O . CYS A 1 248 ? -10.103 12.667 5.982 1.00 47.53 248 CYS A O 1
ATOM 1998 N N . TYR A 1 249 ? -9.688 14.434 7.303 1.00 42.00 249 TYR A N 1
ATOM 1999 C CA . TYR A 1 249 ? -9.855 15.465 6.262 1.00 42.00 249 TYR A CA 1
ATOM 2000 C C . TYR A 1 249 ? -8.653 15.599 5.302 1.00 42.00 249 TYR A C 1
ATOM 2002 O O . TYR A 1 249 ? -8.840 15.913 4.135 1.00 42.00 249 TYR A O 1
ATOM 2010 N N . HIS A 1 250 ? -7.411 15.409 5.768 1.00 41.62 250 HIS A N 1
ATOM 2011 C CA . HIS A 1 250 ? -6.185 15.578 4.959 1.00 41.62 250 HIS A CA 1
ATOM 2012 C C . HIS A 1 250 ? -5.672 14.250 4.387 1.00 41.62 250 HIS A C 1
ATOM 2014 O O . HIS A 1 250 ? -5.070 14.229 3.318 1.00 41.62 250 HIS A O 1
ATOM 2020 N N . ASN A 1 251 ? -5.929 13.150 5.089 1.00 40.59 251 ASN A N 1
ATOM 2021 C CA . ASN A 1 251 ? -5.823 11.788 4.603 1.00 40.59 251 ASN A CA 1
ATOM 2022 C C . ASN A 1 251 ? -7.251 11.271 4.476 1.00 40.59 251 ASN A C 1
ATOM 2024 O O . ASN A 1 251 ? -7.808 10.704 5.416 1.00 40.59 251 ASN A O 1
ATOM 2028 N N . SER A 1 252 ? -7.809 11.428 3.279 1.00 38.38 252 SER A N 1
ATOM 2029 C CA . SER A 1 252 ? -9.108 10.912 2.824 1.00 38.38 252 SER A CA 1
ATOM 2030 C C . SER A 1 252 ? -9.219 9.377 2.864 1.00 38.38 252 SER A C 1
ATOM 2032 O O . SER A 1 252 ? -10.010 8.788 2.143 1.00 38.38 252 SER A O 1
ATOM 2034 N N . HIS A 1 253 ? -8.394 8.719 3.679 1.00 35.94 253 HIS A N 1
ATOM 2035 C CA . HIS A 1 253 ? -8.057 7.308 3.700 1.00 35.94 253 HIS A CA 1
ATOM 2036 C C . HIS A 1 253 ? -8.596 6.558 4.937 1.00 35.94 253 HIS A C 1
ATOM 2038 O O . HIS A 1 253 ? -8.200 5.427 5.198 1.00 35.94 253 HIS A O 1
ATOM 2044 N N . ASP A 1 254 ? -9.472 7.179 5.727 1.00 36.34 254 ASP A N 1
ATOM 2045 C CA . ASP A 1 254 ? -9.653 6.760 7.122 1.00 36.34 254 ASP A CA 1
ATOM 2046 C C . ASP A 1 254 ? -11.112 6.830 7.623 1.00 36.34 254 ASP A C 1
ATOM 2048 O O . ASP A 1 254 ? -11.408 6.801 8.818 1.00 36.34 254 ASP A O 1
ATOM 2052 N N . HIS A 1 255 ? -12.069 6.892 6.697 1.00 32.75 255 HIS A N 1
ATOM 2053 C CA . HIS A 1 255 ? -13.491 7.005 7.011 1.00 32.75 255 HIS A CA 1
ATOM 2054 C C . HIS A 1 255 ? -14.249 5.681 6.863 1.00 32.75 255 HIS A C 1
ATOM 2056 O O . HIS A 1 255 ? -15.055 5.501 5.958 1.00 32.75 255 HIS A O 1
ATOM 2062 N N . THR A 1 256 ? -14.097 4.798 7.845 1.00 35.97 256 THR A N 1
ATOM 2063 C CA . THR A 1 256 ? -15.042 3.695 8.087 1.00 35.97 256 THR A CA 1
ATOM 2064 C C . THR A 1 256 ? -15.461 3.682 9.555 1.00 35.97 256 THR A C 1
ATOM 2066 O O . THR A 1 256 ? -14.962 2.856 10.307 1.00 35.97 256 THR A O 1
ATOM 2069 N N . PHE A 1 257 ? -16.323 4.629 9.984 1.00 34.50 257 PHE A N 1
ATOM 2070 C CA . PHE A 1 257 ? -17.390 4.402 10.999 1.00 34.50 257 PHE A CA 1
ATOM 2071 C C . PHE A 1 257 ? -18.151 5.663 11.481 1.00 34.50 257 PHE A C 1
ATOM 2073 O O . PHE A 1 257 ? -19.229 5.545 12.059 1.00 34.50 257 PHE A O 1
ATOM 2080 N N . PHE A 1 258 ? -17.610 6.879 11.345 1.00 31.77 258 PHE A N 1
ATOM 2081 C CA . PHE A 1 258 ? -17.913 7.928 12.341 1.00 31.77 258 PHE A CA 1
ATOM 2082 C C . PHE A 1 258 ? -19.179 8.788 12.184 1.00 31.77 258 PHE A C 1
ATOM 2084 O O . PHE A 1 258 ? -19.383 9.692 12.994 1.00 31.77 258 PHE A O 1
ATOM 2091 N N . ARG A 1 259 ? -20.079 8.522 11.229 1.00 28.75 259 ARG A N 1
ATOM 2092 C CA . ARG A 1 259 ? -21.279 9.370 11.040 1.00 28.75 259 ARG A CA 1
ATOM 2093 C C . ARG A 1 259 ? -22.620 8.806 11.520 1.00 28.75 259 ARG A C 1
ATOM 2095 O O . ARG A 1 259 ? -23.642 9.419 11.242 1.00 28.75 259 ARG A O 1
ATOM 2102 N N . ALA A 1 260 ? -22.626 7.731 12.312 1.00 32.81 260 ALA A N 1
ATOM 2103 C CA . ALA A 1 260 ? -23.837 7.269 13.013 1.00 32.81 260 ALA A CA 1
ATOM 2104 C C . ALA A 1 260 ? -23.839 7.529 14.536 1.00 32.81 260 ALA A C 1
ATOM 2106 O O . ALA A 1 260 ? -24.887 7.422 15.160 1.00 32.81 260 ALA A O 1
ATOM 2107 N N . ALA A 1 261 ? -22.706 7.897 15.151 1.00 31.11 261 ALA A N 1
ATOM 2108 C CA . ALA A 1 261 ? -22.593 7.981 16.617 1.00 31.11 261 ALA A CA 1
ATOM 2109 C C . ALA A 1 261 ? -22.537 9.411 17.191 1.00 31.11 261 ALA A C 1
ATOM 2111 O O . ALA A 1 261 ? -22.677 9.585 18.399 1.00 31.11 261 ALA A O 1
ATOM 2112 N N . LEU A 1 262 ? -22.352 10.442 16.357 1.00 30.34 262 LEU A N 1
ATOM 2113 C CA . LEU A 1 262 ? -22.208 11.833 16.821 1.00 30.34 262 LEU A CA 1
ATOM 2114 C C . LEU A 1 262 ? -23.483 12.691 16.705 1.00 30.34 262 LEU A C 1
ATOM 2116 O O . LEU A 1 262 ? -23.426 13.886 16.972 1.00 30.34 262 LEU A O 1
ATOM 2120 N N . SER A 1 263 ? -24.646 12.103 16.398 1.00 36.84 263 SER A N 1
ATOM 2121 C CA . SER A 1 263 ? -25.945 12.797 16.498 1.00 36.84 263 SER A CA 1
ATOM 2122 C C . SER A 1 263 ? -26.907 12.233 17.552 1.00 36.84 263 SER A C 1
ATOM 2124 O O . SER A 1 263 ? -28.050 12.676 17.606 1.00 36.84 263 SER A O 1
ATOM 2126 N N . SER A 1 264 ? -26.479 11.323 18.438 1.00 31.69 264 SER A N 1
ATOM 2127 C CA . SER A 1 264 ? -27.379 10.747 19.458 1.00 31.69 264 SER A CA 1
ATOM 2128 C C . SER A 1 264 ? -26.898 10.826 20.912 1.00 31.69 264 SER A C 1
ATOM 2130 O O . SER A 1 264 ? -27.511 10.204 21.774 1.00 31.69 264 SER A O 1
ATOM 2132 N N . SER A 1 265 ? -25.858 11.601 21.241 1.00 28.59 265 SER A N 1
ATOM 2133 C CA . SER A 1 265 ? -25.408 11.760 22.642 1.00 28.59 265 SER A CA 1
ATOM 2134 C C . SER A 1 265 ? -25.234 13.204 23.122 1.00 28.59 265 SER A C 1
ATOM 2136 O O . SER A 1 265 ? -24.621 13.439 24.159 1.00 28.59 265 SER A O 1
ATOM 2138 N N . LEU A 1 266 ? -25.826 14.174 22.426 1.00 29.02 266 LEU A N 1
ATOM 2139 C CA . LEU A 1 266 ? -26.031 15.532 22.937 1.00 29.02 266 LEU A CA 1
ATOM 2140 C C . LEU A 1 266 ? -27.529 15.835 22.973 1.00 29.02 266 LEU A C 1
ATOM 2142 O O . LEU A 1 266 ? -28.008 16.665 22.219 1.00 29.02 266 LEU A O 1
ATOM 2146 N N . LEU A 1 267 ? -28.270 15.112 23.816 1.00 29.91 267 LEU A N 1
ATOM 2147 C CA . LEU A 1 267 ? -29.591 15.499 24.332 1.00 29.91 267 LEU A CA 1
ATOM 2148 C C . LEU A 1 267 ? -29.959 14.547 25.481 1.00 29.91 267 LEU A C 1
ATOM 2150 O O . LEU A 1 267 ? -30.687 13.583 25.291 1.00 29.91 267 LEU A O 1
ATOM 2154 N N . SER A 1 268 ? -29.390 14.785 26.667 1.00 27.17 268 SER A N 1
ATOM 2155 C CA . SER A 1 268 ? -29.915 14.291 27.952 1.00 27.17 268 SER A CA 1
ATOM 2156 C C . SER A 1 268 ? -29.028 14.763 29.114 1.00 27.17 268 SER A C 1
ATOM 2158 O O . SER A 1 268 ? -28.310 13.966 29.706 1.00 27.17 268 SER A O 1
ATOM 2160 N N . VAL A 1 269 ? -29.093 16.053 29.453 1.00 24.69 269 VAL A N 1
ATOM 2161 C CA . VAL A 1 269 ? -29.141 16.525 30.850 1.00 24.69 269 VAL A CA 1
ATOM 2162 C C . VAL A 1 269 ? -29.932 17.833 30.815 1.00 24.69 269 VAL A C 1
ATOM 2164 O O . VAL A 1 269 ? -29.429 18.861 30.369 1.00 24.69 269 VAL A O 1
ATOM 2167 N N . GLY A 1 270 ? -31.205 17.783 31.204 1.00 21.69 270 GLY A N 1
ATOM 2168 C CA . GLY A 1 270 ? -31.998 18.990 31.424 1.00 21.69 270 GLY A CA 1
ATOM 2169 C C . GLY A 1 270 ? -31.613 19.657 32.739 1.00 21.69 270 GLY A C 1
ATOM 2170 O O . GLY A 1 270 ? -31.174 18.960 33.645 1.00 21.69 270 GLY A O 1
ATOM 2171 N N . HIS A 1 271 ? -31.828 20.970 32.846 1.00 23.09 271 HIS A N 1
ATOM 2172 C CA . HIS A 1 271 ? -32.311 21.639 34.057 1.00 23.09 271 HIS A CA 1
ATOM 2173 C C . HIS A 1 271 ? -33.209 22.826 33.651 1.00 23.09 271 HIS A C 1
ATOM 2175 O O . HIS A 1 271 ? -32.848 23.658 32.826 1.00 23.09 271 HIS A O 1
ATOM 2181 N N . HIS A 1 272 ? -34.411 22.789 34.225 1.00 22.08 272 HIS A N 1
ATOM 2182 C CA . HIS A 1 272 ? -35.496 23.762 34.402 1.00 22.08 272 HIS A CA 1
ATOM 2183 C C . HIS A 1 272 ? -35.304 25.238 33.991 1.00 22.08 272 HIS A C 1
ATOM 2185 O O . HIS A 1 272 ? -34.385 25.895 34.462 1.00 22.08 272 HIS A O 1
ATOM 2191 N N . HIS A 1 273 ? -36.285 25.807 33.270 1.00 22.81 273 HIS A N 1
ATOM 2192 C CA . HIS A 1 273 ? -37.346 26.670 33.840 1.00 22.81 273 HIS A CA 1
ATOM 2193 C C . HIS A 1 273 ? -38.306 27.220 32.752 1.00 22.81 273 HIS A C 1
ATOM 2195 O O . HIS A 1 273 ? -37.844 27.825 31.797 1.00 22.81 273 HIS A O 1
ATOM 2201 N N . THR A 1 274 ? -39.625 27.014 32.967 1.00 22.56 274 THR A N 1
ATOM 2202 C CA . THR A 1 274 ? -40.815 27.868 32.646 1.00 22.56 274 THR A CA 1
ATOM 2203 C C . THR A 1 274 ? -40.986 28.498 31.248 1.00 22.56 274 THR A C 1
ATOM 2205 O O . THR A 1 274 ? -40.051 29.060 30.715 1.00 22.56 274 THR A O 1
ATOM 2208 N N . ALA A 1 275 ? -42.156 28.686 30.631 1.00 20.64 275 ALA A N 1
ATOM 2209 C CA . ALA A 1 275 ? -43.548 28.220 30.672 1.00 20.64 275 ALA A CA 1
ATOM 2210 C C . ALA A 1 275 ? -44.289 29.095 29.619 1.00 20.64 275 ALA A C 1
ATOM 2212 O O . ALA A 1 275 ? -44.095 30.303 29.674 1.00 20.64 275 ALA A O 1
ATOM 2213 N N . MET A 1 276 ? -45.160 28.513 28.769 1.00 20.09 276 MET A N 1
ATOM 2214 C CA . MET A 1 276 ? -46.269 29.156 27.997 1.00 20.09 276 MET A CA 1
ATOM 2215 C C . MET A 1 276 ? -45.880 30.251 26.950 1.00 20.09 276 MET A C 1
ATOM 2217 O O . MET A 1 276 ? -44.962 31.018 27.172 1.00 20.09 276 MET A O 1
ATOM 2221 N N . VAL A 1 277 ? -46.454 30.417 25.744 1.00 21.88 277 VAL A N 1
ATOM 2222 C CA . VAL A 1 277 ? -47.840 30.413 25.214 1.00 21.88 277 VAL A CA 1
ATOM 2223 C C . VAL A 1 277 ? -47.779 30.240 23.661 1.00 21.88 277 VAL A C 1
ATOM 2225 O O . VAL A 1 277 ? -46.855 30.743 23.031 1.00 21.88 277 VAL A O 1
ATOM 2228 N N . VAL A 1 278 ? -48.766 29.564 23.052 1.00 19.41 278 VAL A N 1
ATOM 2229 C CA . VAL A 1 278 ? -49.134 29.508 21.595 1.00 19.41 278 VAL A CA 1
ATOM 2230 C C . VAL A 1 278 ? -50.271 30.550 21.370 1.00 19.41 278 VAL A C 1
ATOM 2232 O O . VAL A 1 278 ? -50.940 30.776 22.380 1.00 19.41 278 VAL A O 1
ATOM 2235 N N . PRO A 1 279 ? -50.633 31.142 20.189 1.00 28.89 279 PRO A N 1
ATOM 2236 C CA . PRO A 1 279 ? -50.518 30.619 18.811 1.00 28.89 279 PRO A CA 1
ATOM 2237 C C . PRO A 1 279 ? -50.359 31.641 17.632 1.00 28.89 279 PRO A C 1
ATOM 2239 O O . PRO A 1 279 ? -50.263 32.844 17.842 1.00 28.89 279 PRO A O 1
ATOM 2242 N N . GLU A 1 280 ? -50.300 31.072 16.409 1.00 22.27 280 GLU A N 1
ATOM 2243 C CA . GLU A 1 280 ? -50.688 31.516 15.034 1.00 22.27 280 GLU A CA 1
ATOM 2244 C C . GLU A 1 280 ? -51.158 32.965 14.780 1.00 22.27 280 GLU A C 1
ATOM 2246 O O . GLU A 1 280 ? -51.887 33.461 15.619 1.00 22.27 280 GLU A O 1
ATOM 2251 N N . ILE A 1 281 ? -50.868 33.563 13.593 1.00 24.44 281 ILE A N 1
ATOM 2252 C CA . ILE A 1 281 ? -51.836 34.083 12.570 1.00 24.44 281 ILE A CA 1
ATOM 2253 C C . ILE A 1 281 ? -51.130 34.360 11.204 1.00 24.44 281 ILE A C 1
ATOM 2255 O O . ILE A 1 281 ? -50.003 34.845 11.135 1.00 24.44 281 ILE A O 1
ATOM 2259 N N . ASP A 1 282 ? -51.885 34.022 10.156 1.00 21.66 282 ASP A N 1
ATOM 2260 C CA . ASP A 1 282 ? -51.907 34.272 8.701 1.00 21.66 282 ASP A CA 1
ATOM 2261 C C . ASP A 1 282 ? -51.690 35.726 8.170 1.00 21.66 282 ASP A C 1
ATOM 2263 O O . ASP A 1 282 ? -51.793 36.703 8.907 1.00 21.66 282 ASP A O 1
ATOM 2267 N N . GLY A 1 283 ? -51.524 35.866 6.841 1.00 21.70 283 GLY A N 1
ATOM 2268 C CA . GLY A 1 283 ? -52.104 37.001 6.096 1.00 21.70 283 GLY A CA 1
ATOM 2269 C C . GLY A 1 283 ? -51.187 38.051 5.441 1.00 21.70 283 GLY A C 1
ATOM 2270 O O . GLY A 1 283 ? -50.790 39.031 6.056 1.00 21.70 283 GLY A O 1
ATOM 2271 N N . SER A 1 284 ? -50.971 37.879 4.131 1.00 21.09 284 SER A N 1
ATOM 2272 C CA . SER A 1 284 ? -50.865 38.872 3.032 1.00 21.09 284 SER A CA 1
ATOM 2273 C C . SER A 1 284 ? -50.856 40.396 3.310 1.00 21.09 284 SER A C 1
ATOM 2275 O O . SER A 1 284 ? -51.716 40.884 4.033 1.00 21.09 284 SER A O 1
ATOM 2277 N N . LEU A 1 285 ? -50.078 41.168 2.521 1.00 22.17 285 LEU A N 1
ATOM 2278 C CA . LEU A 1 285 ? -50.564 42.179 1.538 1.00 22.17 285 LEU A CA 1
ATOM 2279 C C . LEU A 1 285 ? -49.456 43.155 1.046 1.00 22.17 285 LEU A C 1
ATOM 2281 O O . LEU A 1 285 ? -48.801 43.830 1.824 1.00 22.17 285 LEU A O 1
ATOM 2285 N N . HIS A 1 286 ? -49.384 43.277 -0.287 1.00 23.05 286 HIS A N 1
ATOM 2286 C CA . HIS A 1 286 ? -49.240 44.503 -1.104 1.00 23.05 286 HIS A CA 1
ATOM 2287 C C . HIS A 1 286 ? -47.897 45.272 -1.276 1.00 23.05 286 HIS A C 1
ATOM 2289 O O . HIS A 1 286 ? -47.348 45.903 -0.384 1.00 23.05 286 HIS A O 1
ATOM 2295 N N . ARG A 1 287 ? -47.496 45.280 -2.565 1.00 21.59 287 ARG A N 1
ATOM 2296 C CA . ARG A 1 287 ? -46.773 46.271 -3.414 1.00 21.59 287 ARG A CA 1
ATOM 2297 C C . ARG A 1 287 ? -47.295 47.731 -3.257 1.00 21.59 287 ARG A C 1
ATOM 2299 O O . ARG A 1 287 ? -48.368 47.849 -2.672 1.00 21.59 287 ARG A O 1
ATOM 2306 N N . PRO A 1 288 ? -46.694 48.818 -3.837 1.00 30.31 288 PRO A N 1
ATOM 2307 C CA . PRO A 1 288 ? -46.080 48.897 -5.189 1.00 30.31 288 PRO A CA 1
ATOM 2308 C C . PRO A 1 288 ? -44.890 49.869 -5.414 1.00 30.31 288 PRO A C 1
ATOM 2310 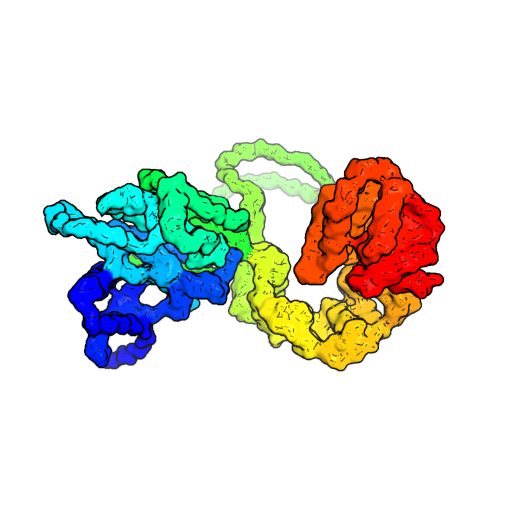O O . PRO A 1 288 ? -44.608 50.752 -4.620 1.00 30.31 288 PRO A O 1
ATOM 2313 N N . GLY A 1 289 ? -44.147 49.682 -6.513 1.00 22.67 289 GLY A N 1
ATOM 2314 C CA . GLY A 1 289 ? -44.082 50.645 -7.636 1.00 22.67 289 GLY A CA 1
ATOM 2315 C C . GLY A 1 289 ? -42.608 51.022 -7.884 1.00 22.67 289 GLY A C 1
ATOM 2316 O O . GLY A 1 289 ? -41.839 50.989 -6.937 1.00 22.67 289 GLY A O 1
ATOM 2317 N N . THR A 1 290 ? -42.068 51.322 -9.066 1.00 23.25 290 THR A N 1
ATOM 2318 C CA . THR A 1 290 ? -42.584 51.650 -10.405 1.00 23.25 290 THR A CA 1
ATOM 2319 C C . THR A 1 290 ? -41.375 51.801 -11.354 1.00 23.25 290 THR A C 1
ATOM 2321 O O . THR A 1 290 ? -40.376 52.350 -10.909 1.00 23.25 290 THR A O 1
ATOM 2324 N N . HIS A 1 291 ? -41.542 51.416 -12.637 1.00 23.62 291 HIS A N 1
ATOM 2325 C CA . HIS A 1 291 ? -40.934 51.975 -13.878 1.00 23.62 291 HIS A CA 1
ATOM 2326 C C . HIS A 1 291 ? -39.385 52.008 -14.037 1.00 23.62 291 HIS A C 1
ATOM 2328 O O . HIS A 1 291 ? -38.665 52.297 -13.102 1.00 23.62 291 HIS A O 1
ATOM 2334 N N . SER A 1 292 ? -38.749 51.770 -15.194 1.00 23.08 292 SER A N 1
ATOM 2335 C CA . SER A 1 292 ? -39.163 51.588 -16.596 1.00 23.08 292 SER A CA 1
ATOM 2336 C C . SER A 1 292 ? -37.976 51.106 -17.463 1.00 23.08 292 SER A C 1
ATOM 2338 O O . SER A 1 292 ? -36.853 51.546 -17.258 1.00 23.08 292 SER A O 1
ATOM 2340 N N . SER A 1 293 ? -38.292 50.259 -18.454 1.00 22.80 293 SER A N 1
ATOM 2341 C CA . SER A 1 293 ? -37.792 50.187 -19.850 1.00 22.80 293 SER A CA 1
ATOM 2342 C C . SER A 1 293 ? -36.301 50.373 -20.205 1.00 22.80 293 SER A C 1
ATOM 2344 O O . SER A 1 293 ? -35.771 51.473 -20.100 1.00 22.80 293 SER A O 1
ATOM 2346 N N . HIS A 1 294 ? -35.710 49.384 -20.896 1.00 26.19 294 HIS A N 1
ATOM 2347 C CA . HIS A 1 294 ? -35.652 49.367 -22.373 1.00 26.19 294 HIS A CA 1
ATOM 2348 C C . HIS A 1 294 ? -35.166 48.012 -22.950 1.00 26.19 294 HIS A C 1
ATOM 2350 O O . HIS A 1 294 ? -34.175 47.444 -22.508 1.00 26.19 294 HIS A O 1
ATOM 2356 N N . TYR A 1 295 ? -35.922 47.533 -23.948 1.00 20.53 295 TYR A N 1
ATOM 2357 C CA . TYR A 1 295 ? -35.599 46.571 -25.026 1.00 20.53 295 TYR A CA 1
ATOM 2358 C C . TYR A 1 295 ? -34.337 47.039 -25.817 1.00 20.53 295 TYR A C 1
ATOM 2360 O O . TYR A 1 295 ? -34.092 48.239 -25.838 1.00 20.53 295 TYR A O 1
ATOM 2368 N N . VAL A 1 296 ? -33.489 46.242 -26.494 1.00 23.11 296 VAL A N 1
ATOM 2369 C CA . VAL A 1 296 ? -33.719 45.273 -27.592 1.00 23.11 296 VAL A CA 1
ATOM 2370 C C . VAL A 1 296 ? -32.491 44.338 -27.764 1.00 23.11 296 VAL A C 1
ATOM 2372 O O . VAL A 1 296 ? -31.352 44.787 -27.783 1.00 23.11 296 VAL A O 1
ATOM 2375 N N . ASP A 1 297 ? -32.794 43.048 -27.910 1.00 21.28 297 ASP A N 1
ATOM 2376 C CA . ASP A 1 297 ? -32.269 41.967 -28.776 1.00 21.28 297 ASP A CA 1
ATOM 2377 C C . ASP A 1 297 ? -31.045 42.171 -29.727 1.00 21.28 297 ASP A C 1
ATOM 2379 O O . ASP A 1 297 ? -31.047 43.054 -30.581 1.00 21.28 297 ASP A O 1
ATOM 2383 N N . THR A 1 298 ? -30.046 41.268 -29.678 1.00 21.92 298 THR A N 1
ATOM 2384 C CA . THR A 1 298 ? -29.694 40.267 -30.734 1.00 21.92 298 THR A CA 1
ATOM 2385 C C . THR A 1 298 ? -28.221 39.784 -30.724 1.00 21.92 298 THR A C 1
ATOM 2387 O O . THR A 1 298 ? -27.275 40.543 -30.873 1.00 21.92 298 THR A O 1
ATOM 2390 N N . ARG A 1 299 ? -28.087 38.451 -30.616 1.00 22.34 299 ARG A N 1
ATOM 2391 C CA . ARG A 1 299 ? -27.194 37.484 -31.307 1.00 22.34 299 ARG A CA 1
ATOM 2392 C C . ARG A 1 299 ? -25.665 37.704 -31.507 1.00 22.34 299 ARG A C 1
ATOM 2394 O O . ARG A 1 299 ? -25.209 38.565 -32.246 1.00 22.34 299 ARG A O 1
ATOM 2401 N N . THR A 1 300 ? -24.966 36.622 -31.116 1.00 22.66 300 THR A N 1
ATOM 2402 C CA . THR A 1 300 ? -23.843 35.881 -31.764 1.00 22.66 300 THR A CA 1
ATOM 2403 C C . THR A 1 300 ? -22.355 36.243 -31.548 1.00 22.66 300 THR A C 1
ATOM 2405 O O . THR A 1 300 ? -21.864 37.244 -32.043 1.00 22.66 300 THR A O 1
ATOM 2408 N N . ILE A 1 301 ? -21.650 35.223 -31.015 1.00 24.14 301 ILE A N 1
ATOM 2409 C CA . ILE A 1 301 ? -20.327 34.660 -31.392 1.00 24.14 301 ILE A CA 1
ATOM 2410 C C . ILE A 1 301 ? -19.034 35.210 -30.736 1.00 24.14 301 ILE A C 1
ATOM 2412 O O . ILE A 1 301 ? -18.636 36.350 -30.918 1.00 24.14 301 ILE A O 1
ATOM 2416 N N . ASN A 1 302 ? -18.329 34.236 -30.137 1.00 22.91 302 ASN A N 1
ATOM 2417 C CA . ASN A 1 302 ? -16.884 34.045 -29.946 1.00 22.91 302 ASN A CA 1
ATOM 2418 C C . ASN A 1 302 ? -16.090 34.688 -28.793 1.00 22.91 302 ASN A C 1
ATOM 2420 O O . ASN A 1 302 ? -15.992 35.894 -28.624 1.00 22.91 302 ASN A O 1
ATOM 2424 N N . SER A 1 303 ? -15.367 33.757 -28.155 1.00 23.80 303 SER A N 1
ATOM 2425 C CA . SER A 1 303 ? -13.940 33.775 -27.819 1.00 23.80 303 SER A CA 1
ATOM 2426 C C . SER A 1 303 ? -13.416 34.730 -26.749 1.00 23.80 303 SER A C 1
ATOM 2428 O O . SER A 1 303 ? -13.355 35.935 -26.930 1.00 23.80 303 SER A O 1
ATOM 2430 N N . GLN A 1 304 ? -12.840 34.070 -25.744 1.00 24.22 304 GLN A N 1
ATOM 2431 C CA . GLN A 1 304 ? -11.568 34.374 -25.094 1.00 24.22 304 GLN A CA 1
ATOM 2432 C C . GLN A 1 304 ? -11.424 35.668 -24.276 1.00 24.22 304 GLN A C 1
ATOM 2434 O O . GLN A 1 304 ? -11.434 36.790 -24.763 1.00 24.22 304 GLN A O 1
ATOM 2439 N N . SER A 1 305 ? -11.042 35.395 -23.026 1.00 24.39 305 SER A N 1
ATOM 2440 C CA . SER A 1 305 ? -10.049 36.105 -22.217 1.00 24.39 305 SER A CA 1
ATOM 2441 C C . SER A 1 305 ? -10.384 37.490 -21.653 1.00 24.39 305 SER A C 1
ATOM 2443 O O . SER A 1 305 ? -10.453 38.494 -22.347 1.00 24.39 305 SER A O 1
ATOM 2445 N N . THR A 1 306 ? -10.372 37.491 -20.314 1.00 26.02 306 THR A N 1
ATOM 2446 C CA . THR A 1 306 ? -9.812 38.513 -19.413 1.00 26.02 306 THR A CA 1
ATOM 2447 C C . THR A 1 306 ? -10.489 39.883 -19.354 1.00 26.02 306 THR A C 1
ATOM 2449 O O . THR A 1 306 ? -10.305 40.718 -20.229 1.00 26.02 306 THR A O 1
ATOM 2452 N N . GLY A 1 307 ? -11.131 40.163 -18.210 1.00 26.41 307 GLY A N 1
ATOM 2453 C CA . GLY A 1 307 ? -11.340 41.536 -17.741 1.00 26.41 307 GLY A CA 1
ATOM 2454 C C . GLY A 1 307 ? -12.584 41.761 -16.881 1.00 26.41 307 GLY A C 1
ATOM 2455 O O . GLY A 1 307 ? -13.551 42.335 -17.361 1.00 26.41 307 GLY A O 1
ATOM 2456 N N . ILE A 1 308 ? -12.552 41.380 -15.599 1.00 25.61 308 ILE A N 1
ATOM 2457 C CA . ILE A 1 308 ? -13.438 41.934 -14.552 1.00 25.61 308 ILE A CA 1
ATOM 2458 C C . ILE A 1 308 ? -12.517 42.247 -13.363 1.00 25.61 308 ILE A C 1
ATOM 2460 O O . ILE A 1 308 ? -12.017 41.341 -12.707 1.00 25.61 308 ILE A O 1
ATOM 2464 N N . VAL A 1 309 ? -11.985 43.469 -13.264 1.00 24.30 309 VAL A N 1
ATOM 2465 C CA . VAL A 1 309 ? -12.543 44.603 -12.497 1.00 24.30 309 VAL A CA 1
ATOM 2466 C C . VAL A 1 309 ? -13.036 44.165 -11.117 1.00 24.30 309 VAL A C 1
ATOM 2468 O O . VAL A 1 309 ? -14.198 43.831 -10.906 1.00 24.30 309 VAL A O 1
ATOM 2471 N N . THR A 1 310 ? -12.113 44.181 -10.161 1.00 23.55 310 THR A N 1
ATOM 2472 C CA . THR A 1 310 ? -12.378 44.018 -8.733 1.00 23.55 310 THR A CA 1
ATOM 2473 C C . THR A 1 310 ? -13.196 45.197 -8.209 1.00 23.55 310 THR A C 1
ATOM 2475 O O . THR A 1 310 ? -12.653 46.286 -8.023 1.00 23.55 310 THR A O 1
ATOM 2478 N N . ASN A 1 311 ? -14.476 44.971 -7.906 1.00 25.73 311 ASN A N 1
ATOM 2479 C CA . ASN A 1 311 ? -15.189 45.774 -6.918 1.00 25.73 311 ASN A CA 1
ATOM 2480 C C . ASN A 1 311 ? -15.079 45.078 -5.561 1.00 25.73 311 ASN A C 1
ATOM 2482 O O . ASN A 1 311 ? -15.549 43.962 -5.356 1.00 25.73 311 ASN A O 1
ATOM 2486 N N . VAL A 1 312 ? -14.392 45.760 -4.649 1.00 31.08 312 VAL A N 1
ATOM 2487 C CA . VAL A 1 312 ? -14.166 45.354 -3.266 1.00 31.08 312 VAL A CA 1
ATOM 2488 C C . VAL A 1 312 ? -15.474 45.497 -2.492 1.00 31.08 312 VAL A C 1
ATOM 2490 O O . VAL A 1 312 ? -15.873 46.599 -2.127 1.00 31.08 312 VAL A O 1
ATOM 2493 N N . THR A 1 313 ? -16.106 44.372 -2.169 1.00 26.86 313 THR A N 1
ATOM 2494 C CA . THR A 1 313 ? -17.016 44.266 -1.024 1.00 26.86 313 THR A CA 1
ATOM 2495 C C . THR A 1 313 ? -16.455 43.228 -0.067 1.00 26.86 313 THR A C 1
ATOM 2497 O O . THR A 1 313 ? -16.300 42.063 -0.423 1.00 26.86 313 THR A O 1
ATOM 2500 N N . LYS A 1 314 ? -16.121 43.672 1.150 1.00 35.62 314 LYS A N 1
ATOM 2501 C CA . LYS A 1 314 ? -15.687 42.822 2.262 1.00 35.62 314 LYS A CA 1
ATOM 2502 C C . LYS A 1 314 ? -16.767 41.777 2.563 1.00 35.62 314 LYS A C 1
ATOM 2504 O O . LYS A 1 314 ? -17.772 42.094 3.188 1.00 35.62 314 LYS A O 1
ATOM 2509 N N . SER A 1 315 ? -16.525 40.543 2.145 1.00 27.31 315 SER A N 1
ATOM 2510 C CA . SER A 1 315 ? -17.164 39.330 2.647 1.00 27.31 315 SER A CA 1
ATOM 2511 C C . SER A 1 315 ? -16.129 38.205 2.587 1.00 27.31 315 SER A C 1
ATOM 2513 O O . SER A 1 315 ? -15.174 38.267 1.820 1.00 27.31 315 SER A O 1
ATOM 2515 N N . GLN A 1 316 ? -16.257 37.259 3.501 1.00 30.56 316 GLN A N 1
ATOM 2516 C CA . GLN A 1 316 ? -15.211 36.386 4.023 1.00 30.56 316 GLN A CA 1
ATOM 2517 C C . GLN A 1 316 ? -14.503 35.541 2.945 1.00 30.56 316 GLN A C 1
ATOM 2519 O O . GLN A 1 316 ? -15.142 34.855 2.155 1.00 30.56 316 GLN A O 1
ATOM 2524 N N . ASN A 1 317 ? -13.165 35.567 2.955 1.00 26.78 317 ASN A N 1
ATOM 2525 C CA . ASN A 1 317 ? -12.303 34.710 2.138 1.00 26.78 317 ASN A CA 1
ATOM 2526 C C . ASN A 1 317 ? -12.447 33.235 2.563 1.00 26.78 317 ASN A C 1
ATOM 2528 O O . ASN A 1 317 ? -11.808 32.808 3.524 1.00 26.78 317 ASN A O 1
ATOM 2532 N N . GLN A 1 318 ? -13.217 32.450 1.813 1.00 30.58 318 GLN A N 1
ATOM 2533 C CA . GLN A 1 318 ? -12.921 31.032 1.590 1.00 30.58 318 GLN A CA 1
ATOM 2534 C C . GLN A 1 318 ? -12.338 30.911 0.179 1.00 30.58 318 GLN A C 1
ATOM 2536 O O . GLN A 1 318 ? -12.821 31.553 -0.754 1.00 30.58 318 GLN A O 1
ATOM 2541 N N . SER A 1 319 ? -11.238 30.172 0.028 1.00 27.16 319 SER A N 1
ATOM 2542 C CA . SER A 1 319 ? -10.580 29.999 -1.266 1.00 27.16 319 SER A CA 1
ATOM 2543 C C . SER A 1 319 ? -11.453 29.145 -2.203 1.00 27.16 319 SER A C 1
ATOM 2545 O O . SER A 1 319 ? -12.109 28.215 -1.735 1.00 27.16 319 SER A O 1
ATOM 2547 N N . PRO A 1 320 ? -11.459 29.402 -3.527 1.00 28.50 320 PRO A N 1
ATOM 2548 C CA . PRO A 1 320 ? -12.276 28.658 -4.502 1.00 28.50 320 PRO A CA 1
ATOM 2549 C C . PRO A 1 320 ? -12.006 27.140 -4.516 1.00 28.50 320 PRO A C 1
ATOM 2551 O O . PRO A 1 320 ? -12.850 26.357 -4.935 1.00 28.50 320 PRO A O 1
ATOM 2554 N N . THR A 1 321 ? -10.860 26.710 -3.989 1.00 35.41 321 THR A N 1
ATOM 2555 C CA . THR A 1 321 ? -10.508 25.307 -3.735 1.00 35.41 321 THR A CA 1
ATOM 2556 C C . THR A 1 321 ? -11.350 24.642 -2.644 1.00 35.41 321 THR A C 1
ATOM 2558 O O . THR A 1 321 ? -11.653 23.464 -2.770 1.00 35.41 321 THR A O 1
ATOM 2561 N N . THR A 1 322 ? -11.754 25.357 -1.589 1.00 31.78 322 THR A N 1
ATOM 2562 C CA . THR A 1 322 ? -12.522 24.774 -0.471 1.00 31.78 322 THR A CA 1
ATOM 2563 C C . THR A 1 322 ? -13.940 24.398 -0.905 1.00 31.78 322 THR A C 1
ATOM 2565 O O . THR A 1 322 ? -14.454 23.358 -0.517 1.00 31.78 322 THR A O 1
ATOM 2568 N N . GLN A 1 323 ? -14.543 25.204 -1.780 1.00 32.88 323 GLN A N 1
ATOM 2569 C CA . GLN A 1 323 ? -15.919 25.012 -2.241 1.00 32.88 323 GLN A CA 1
ATOM 2570 C C . GLN A 1 323 ? -16.058 23.829 -3.218 1.00 32.88 323 GLN A C 1
ATOM 2572 O O . GLN A 1 323 ? -17.030 23.086 -3.133 1.00 32.88 323 GLN A O 1
ATOM 2577 N N . ALA A 1 324 ? -15.063 23.617 -4.089 1.00 30.84 324 ALA A N 1
ATOM 2578 C CA . ALA A 1 324 ? -15.006 22.466 -4.996 1.00 30.84 324 ALA A CA 1
ATOM 2579 C C . ALA A 1 324 ? -14.698 21.143 -4.263 1.00 30.84 324 ALA A C 1
ATOM 2581 O O . ALA A 1 324 ? -15.205 20.088 -4.640 1.00 30.84 324 ALA A O 1
ATOM 2582 N N . LEU A 1 325 ? -13.898 21.197 -3.189 1.00 32.41 325 LEU A N 1
ATOM 2583 C CA . LEU A 1 325 ? -13.626 20.043 -2.323 1.00 32.41 325 LEU A CA 1
ATOM 2584 C C . LEU A 1 325 ? -14.881 19.613 -1.544 1.00 32.41 325 LEU A C 1
ATOM 2586 O O . LEU A 1 325 ? -15.204 18.428 -1.514 1.00 32.41 325 LEU A O 1
ATOM 2590 N N . ASP A 1 326 ? -15.649 20.572 -1.018 1.00 38.81 326 ASP A N 1
ATOM 2591 C CA . ASP A 1 326 ? -16.927 20.311 -0.337 1.00 38.81 326 ASP A CA 1
ATOM 2592 C C . ASP A 1 326 ? -18.004 19.707 -1.263 1.00 38.81 326 ASP A C 1
ATOM 2594 O O . ASP A 1 326 ? -18.976 19.111 -0.787 1.00 38.81 326 ASP A O 1
ATOM 2598 N N . GLU A 1 327 ? -17.893 19.917 -2.577 1.00 41.69 327 GLU A N 1
ATOM 2599 C CA . GLU A 1 327 ? -18.822 19.405 -3.590 1.00 41.69 327 GLU A CA 1
ATOM 2600 C C . GLU A 1 327 ? -18.479 17.953 -3.962 1.00 41.69 327 GLU A C 1
ATOM 2602 O O . GLU A 1 327 ? -19.346 17.083 -3.884 1.00 41.69 327 GLU A O 1
ATOM 2607 N N . ALA A 1 328 ? -17.199 17.651 -4.201 1.00 42.81 328 ALA A N 1
ATOM 2608 C CA . ALA A 1 328 ? -16.718 16.288 -4.449 1.00 42.81 328 ALA A CA 1
ATOM 2609 C C . ALA A 1 328 ? -16.924 15.344 -3.243 1.00 42.81 328 ALA A C 1
ATOM 2611 O O . ALA A 1 328 ? -17.299 14.181 -3.410 1.00 42.81 328 ALA A O 1
ATOM 2612 N N . GLU A 1 329 ? -16.741 15.836 -2.011 1.00 44.25 329 GLU A N 1
ATOM 2613 C CA . GLU A 1 329 ? -17.033 15.064 -0.793 1.00 44.25 329 GLU A CA 1
ATOM 2614 C C . GLU A 1 329 ? -18.530 14.764 -0.639 1.00 44.25 329 GLU A C 1
ATOM 2616 O O . GLU A 1 329 ? -18.918 13.671 -0.212 1.00 44.25 329 GLU A O 1
ATOM 2621 N N . ARG A 1 330 ? -19.392 15.718 -1.011 1.00 47.97 330 ARG A N 1
ATOM 2622 C CA . ARG A 1 330 ? -20.844 15.505 -1.039 1.00 47.97 330 ARG A CA 1
ATOM 2623 C C . ARG A 1 330 ? -21.238 14.464 -2.080 1.00 47.97 330 ARG A C 1
ATOM 2625 O O . ARG A 1 330 ? -22.045 13.593 -1.760 1.00 47.97 330 ARG A O 1
ATOM 2632 N N . GLU A 1 331 ? -20.649 14.514 -3.272 1.00 51.09 331 GLU A N 1
ATOM 2633 C CA . GLU A 1 331 ? -20.891 13.535 -4.337 1.00 51.09 331 GLU A CA 1
ATOM 2634 C C . GLU A 1 331 ? -20.478 12.115 -3.928 1.00 51.09 331 GLU A C 1
ATOM 2636 O O . GLU A 1 331 ? -21.246 11.170 -4.123 1.00 51.09 331 GLU A O 1
ATOM 2641 N N . PHE A 1 332 ? -19.310 11.945 -3.297 1.00 51.72 332 PHE A N 1
ATOM 2642 C CA . PHE A 1 332 ? -18.882 10.634 -2.804 1.00 51.72 332 PHE A CA 1
ATOM 2643 C C . PHE A 1 332 ? -19.804 10.100 -1.698 1.00 51.72 332 PHE A C 1
ATOM 2645 O O . PHE A 1 332 ? -20.182 8.928 -1.711 1.00 51.72 332 PHE A O 1
ATOM 2652 N N . MET A 1 333 ? -20.201 10.947 -0.745 1.00 50.72 333 MET A N 1
ATOM 2653 C CA . MET A 1 333 ? -21.089 10.527 0.341 1.00 50.72 333 MET A CA 1
ATOM 2654 C C . MET A 1 333 ? -22.493 10.167 -0.152 1.00 50.72 333 MET A C 1
ATOM 2656 O O . MET A 1 333 ? -23.094 9.230 0.382 1.00 50.72 333 MET A O 1
ATOM 2660 N N . ASP A 1 334 ? -23.009 10.860 -1.169 1.00 53.00 334 ASP A N 1
ATOM 2661 C CA . ASP A 1 334 ? -24.256 10.476 -1.835 1.00 53.00 334 ASP A CA 1
ATOM 2662 C C . ASP A 1 334 ? -24.119 9.104 -2.510 1.00 53.00 334 ASP A C 1
ATOM 2664 O O . ASP A 1 334 ? -24.919 8.197 -2.256 1.00 53.00 334 ASP A O 1
ATOM 2668 N N . LEU A 1 335 ? -23.041 8.912 -3.279 1.00 57.09 335 LEU A N 1
ATOM 2669 C CA . LEU A 1 335 ? -22.721 7.650 -3.942 1.00 57.09 335 LEU A CA 1
ATOM 2670 C C . LEU A 1 335 ? -22.615 6.488 -2.938 1.00 57.09 335 LEU A C 1
ATOM 2672 O O . LEU A 1 335 ? -23.217 5.433 -3.137 1.00 57.09 335 LEU A O 1
ATOM 2676 N N . TYR A 1 336 ? -21.920 6.687 -1.819 1.00 51.12 336 TYR A N 1
ATOM 2677 C CA . TYR A 1 336 ? -21.782 5.682 -0.766 1.00 51.12 336 TYR A CA 1
ATOM 2678 C C . TYR A 1 336 ? -23.126 5.351 -0.096 1.00 51.12 336 TYR A C 1
ATOM 2680 O O . TYR A 1 336 ? -23.450 4.183 0.133 1.00 51.12 336 TYR A O 1
ATOM 2688 N N . CYS A 1 337 ? -23.959 6.361 0.177 1.00 47.91 337 CYS A N 1
ATOM 2689 C CA . CYS A 1 337 ? -25.295 6.146 0.737 1.00 47.91 337 CYS A CA 1
ATOM 2690 C C . CYS A 1 337 ? -26.203 5.367 -0.224 1.00 47.91 337 CYS A C 1
ATOM 2692 O O . CYS A 1 337 ? -26.986 4.527 0.223 1.00 47.91 337 CYS A O 1
ATOM 2694 N N . ARG A 1 338 ? -26.104 5.617 -1.535 1.00 60.88 338 ARG A N 1
ATOM 2695 C CA . ARG A 1 338 ? -26.802 4.832 -2.564 1.00 60.88 338 ARG A CA 1
ATOM 2696 C C . ARG A 1 338 ? -26.317 3.382 -2.581 1.00 60.88 338 ARG A C 1
ATOM 2698 O O . ARG A 1 338 ? -27.147 2.475 -2.528 1.00 60.88 338 ARG A O 1
ATOM 2705 N N . ALA A 1 339 ? -25.003 3.158 -2.537 1.00 57.41 339 ALA A N 1
ATOM 2706 C CA . ALA A 1 339 ? -24.418 1.816 -2.494 1.00 57.41 339 ALA A CA 1
ATOM 2707 C C . ALA A 1 339 ? -24.911 1.000 -1.280 1.00 57.41 339 ALA A C 1
ATOM 2709 O O . ALA A 1 339 ? -25.297 -0.165 -1.421 1.00 57.41 339 ALA A O 1
ATOM 2710 N N . MET A 1 340 ? -24.986 1.631 -0.101 1.00 50.41 340 MET A N 1
ATOM 2711 C CA . MET A 1 340 ? -25.518 1.033 1.135 1.00 50.41 340 MET A CA 1
ATOM 2712 C C . MET A 1 340 ? -27.015 0.697 1.065 1.00 50.41 340 MET A C 1
ATOM 2714 O O . MET A 1 340 ? -27.465 -0.217 1.753 1.00 50.41 340 MET A O 1
ATOM 2718 N N . ARG A 1 341 ? -27.790 1.411 0.240 1.00 54.53 341 ARG A N 1
ATOM 2719 C CA . ARG A 1 341 ? -29.221 1.147 0.003 1.00 54.53 341 ARG A CA 1
ATOM 2720 C C . ARG A 1 341 ? -29.474 0.081 -1.069 1.00 54.53 341 ARG A C 1
ATOM 2722 O O . ARG A 1 341 ? -30.633 -0.219 -1.337 1.00 54.53 341 ARG A O 1
ATOM 2729 N N . GLY A 1 342 ? -28.421 -0.488 -1.656 1.00 60.84 342 GLY A N 1
ATOM 2730 C CA . GLY A 1 342 ? -28.528 -1.559 -2.649 1.00 60.84 342 GLY A CA 1
ATOM 2731 C C . GLY A 1 342 ? -28.408 -1.115 -4.109 1.00 60.84 342 GLY A C 1
ATOM 2732 O O . GLY A 1 342 ? -28.679 -1.921 -4.988 1.00 60.84 342 GLY A O 1
ATOM 2733 N N . ASP A 1 343 ? -28.007 0.127 -4.398 1.00 80.00 343 ASP A N 1
ATOM 2734 C CA . ASP A 1 343 ? -27.734 0.564 -5.777 1.00 80.00 343 ASP A CA 1
ATOM 2735 C C . ASP A 1 343 ? -26.446 -0.096 -6.298 1.00 80.00 343 ASP A C 1
ATOM 2737 O O . ASP A 1 343 ? -25.345 0.268 -5.884 1.00 80.00 343 ASP A O 1
ATOM 2741 N N . HIS A 1 344 ? -26.581 -1.075 -7.194 1.00 87.31 344 HIS A N 1
ATOM 2742 C CA . HIS A 1 344 ? -25.458 -1.877 -7.686 1.00 87.31 344 HIS A CA 1
ATOM 2743 C C . HIS A 1 344 ? -24.455 -1.090 -8.546 1.00 87.31 344 HIS A C 1
ATOM 2745 O O . HIS A 1 344 ? -23.261 -1.388 -8.502 1.00 87.31 344 HIS A O 1
ATOM 2751 N N . GLU A 1 345 ? -24.887 -0.051 -9.265 1.00 90.69 345 GLU A N 1
ATOM 2752 C CA . GLU A 1 345 ? -23.968 0.834 -9.998 1.00 90.69 345 GLU A CA 1
ATOM 2753 C C . GLU A 1 345 ? -23.154 1.688 -9.026 1.00 90.69 345 GLU A C 1
ATOM 2755 O O . GLU A 1 345 ? -21.940 1.851 -9.174 1.00 90.69 345 GLU A O 1
ATOM 2760 N N . ALA A 1 346 ? -23.802 2.176 -7.964 1.00 72.38 346 ALA A N 1
ATOM 2761 C CA . ALA A 1 346 ? -23.099 2.867 -6.894 1.00 72.38 346 ALA A CA 1
ATOM 2762 C C . ALA A 1 346 ? -22.123 1.934 -6.160 1.00 72.38 346 ALA A C 1
ATOM 2764 O O . ALA A 1 346 ? -21.013 2.353 -5.844 1.00 72.38 346 ALA A O 1
ATOM 2765 N N . GLN A 1 347 ? -22.486 0.667 -5.939 1.00 82.69 347 GLN A N 1
ATOM 2766 C CA . GLN A 1 347 ? -21.589 -0.342 -5.363 1.00 82.69 347 GLN A CA 1
ATOM 2767 C C . GLN A 1 347 ? -20.367 -0.592 -6.251 1.00 82.69 347 GLN A C 1
ATOM 2769 O O . GLN A 1 347 ? -19.249 -0.570 -5.743 1.00 82.69 347 GLN A O 1
ATOM 2774 N N . ASN A 1 348 ? -20.563 -0.766 -7.563 1.00 87.06 348 ASN A N 1
ATOM 2775 C CA . ASN A 1 348 ? -19.477 -0.927 -8.531 1.00 87.06 348 ASN A CA 1
ATOM 2776 C C . ASN A 1 348 ? -18.538 0.287 -8.520 1.00 87.06 348 ASN A C 1
ATOM 2778 O O . ASN A 1 348 ? -17.320 0.140 -8.457 1.00 87.06 348 ASN A O 1
ATOM 2782 N N . ARG A 1 349 ? -19.102 1.499 -8.511 1.00 82.31 349 ARG A N 1
ATOM 2783 C CA . ARG A 1 349 ? -18.311 2.730 -8.501 1.00 82.31 349 ARG A CA 1
ATOM 2784 C C . ARG A 1 349 ? -17.569 2.933 -7.180 1.00 82.31 349 ARG A C 1
ATOM 2786 O O . ARG A 1 349 ? -16.399 3.285 -7.204 1.00 82.31 349 ARG A O 1
ATOM 2793 N N . VAL A 1 350 ? -18.198 2.665 -6.033 1.00 71.19 350 VAL A N 1
ATOM 2794 C CA . VAL A 1 350 ? -17.522 2.681 -4.721 1.00 71.19 350 VAL A CA 1
ATOM 2795 C C . VAL A 1 350 ? -16.388 1.657 -4.684 1.00 71.19 350 VAL A C 1
ATOM 2797 O O . VAL A 1 350 ? -15.304 1.973 -4.200 1.00 71.19 350 VAL A O 1
ATOM 2800 N N . ALA A 1 351 ? -16.609 0.458 -5.225 1.00 78.00 351 ALA A N 1
ATOM 2801 C CA . ALA A 1 351 ? -15.590 -0.580 -5.296 1.00 78.00 351 ALA A CA 1
ATOM 2802 C C . ALA A 1 351 ? -14.382 -0.151 -6.139 1.00 78.00 351 ALA A C 1
ATOM 2804 O O . ALA A 1 351 ? -13.250 -0.357 -5.712 1.00 78.00 351 ALA A O 1
ATOM 2805 N N . ASP A 1 352 ? -14.604 0.491 -7.288 1.00 76.50 352 ASP A N 1
ATOM 2806 C CA . ASP A 1 352 ? -13.526 1.000 -8.143 1.00 76.50 352 ASP A CA 1
ATOM 2807 C C . ASP A 1 352 ? -12.720 2.114 -7.458 1.00 76.50 352 ASP A C 1
ATOM 2809 O O . ASP A 1 352 ? -11.487 2.067 -7.421 1.00 76.50 352 ASP A O 1
ATOM 2813 N N . LEU A 1 353 ? -13.407 3.059 -6.806 1.00 72.50 353 LEU A N 1
ATOM 2814 C CA . LEU A 1 353 ? -12.756 4.107 -6.017 1.00 72.50 353 LEU A CA 1
ATOM 2815 C C . LEU A 1 353 ? -11.897 3.505 -4.891 1.00 72.50 353 LEU A C 1
ATOM 2817 O O . LEU A 1 353 ? -10.751 3.918 -4.716 1.00 72.50 353 LEU A O 1
ATOM 2821 N N . LEU A 1 354 ? -12.403 2.490 -4.179 1.00 62.41 354 LEU A N 1
ATOM 2822 C CA . LEU A 1 354 ? -11.667 1.761 -3.137 1.00 62.41 354 LEU A CA 1
ATOM 2823 C C . LEU A 1 354 ? -10.541 0.886 -3.700 1.00 62.41 354 LEU A C 1
ATOM 2825 O O . LEU A 1 354 ? -9.534 0.683 -3.031 1.00 62.41 354 LEU A O 1
ATOM 2829 N N . LEU A 1 355 ? -10.664 0.344 -4.909 1.00 70.44 355 LEU A N 1
ATOM 2830 C CA . LEU A 1 355 ? -9.613 -0.480 -5.505 1.00 70.44 355 LEU A CA 1
ATOM 2831 C C . LEU A 1 355 ? -8.423 0.370 -5.960 1.00 70.44 355 LEU A C 1
ATOM 2833 O O . LEU A 1 355 ? -7.269 -0.063 -5.843 1.00 70.44 355 LEU A O 1
ATOM 2837 N N . ASN A 1 356 ? -8.717 1.566 -6.469 1.00 65.06 356 ASN A N 1
ATOM 2838 C CA . ASN A 1 356 ? -7.748 2.482 -7.063 1.00 65.06 356 ASN A CA 1
ATOM 2839 C C . ASN A 1 356 ? -7.273 3.572 -6.089 1.00 65.06 356 ASN A C 1
ATOM 2841 O O . ASN A 1 356 ? -6.253 4.207 -6.337 1.00 65.06 356 ASN A O 1
ATOM 2845 N N . GLY A 1 357 ? -7.965 3.763 -4.963 1.00 56.62 357 GLY A N 1
ATOM 2846 C CA . GLY A 1 357 ? -7.664 4.815 -3.992 1.00 56.62 357 GLY A CA 1
ATOM 2847 C C . GLY A 1 357 ? -8.005 6.224 -4.497 1.00 56.62 357 GLY A C 1
ATOM 2848 O O . GLY A 1 357 ? -7.319 7.188 -4.159 1.00 56.62 357 GLY A O 1
ATOM 2849 N N . ILE A 1 358 ? -9.022 6.352 -5.357 1.00 51.81 358 ILE A N 1
ATOM 2850 C CA . ILE A 1 358 ? -9.417 7.628 -5.974 1.00 51.81 358 ILE A CA 1
ATOM 2851 C C . ILE A 1 358 ? -10.367 8.354 -5.018 1.00 51.81 358 ILE A C 1
ATOM 2853 O O . ILE A 1 358 ? -11.511 7.948 -4.841 1.00 51.81 358 ILE A O 1
ATOM 2857 N N . GLY A 1 359 ? -9.889 9.417 -4.369 1.00 45.72 359 GLY A N 1
ATOM 2858 C CA . GLY A 1 359 ? -10.679 10.200 -3.404 1.00 45.72 359 GLY A CA 1
ATOM 2859 C C . GLY A 1 359 ? -10.975 9.494 -2.070 1.00 45.72 359 GLY A C 1
ATOM 2860 O O . GLY A 1 359 ? -11.491 10.133 -1.159 1.00 45.72 359 GLY A O 1
ATOM 2861 N N . VAL A 1 360 ? -10.615 8.212 -1.934 1.00 46.81 360 VAL A N 1
ATOM 2862 C CA . VAL A 1 360 ? -10.852 7.328 -0.775 1.00 46.81 360 VAL A CA 1
ATOM 2863 C C . VAL A 1 360 ? -9.635 6.421 -0.549 1.00 46.81 360 VAL A C 1
ATOM 2865 O O . VAL A 1 360 ? -8.822 6.295 -1.467 1.00 46.81 360 VAL A O 1
ATOM 2868 N N . PRO A 1 361 ? -9.461 5.752 0.611 1.00 44.03 361 PRO A N 1
ATOM 2869 C CA . PRO A 1 361 ? -8.338 4.839 0.769 1.00 44.03 361 PRO A CA 1
ATOM 2870 C C . PRO A 1 361 ? -8.436 3.637 -0.137 1.00 44.03 361 PRO A C 1
ATOM 2872 O O . PRO A 1 361 ? -9.492 3.017 -0.257 1.00 44.03 361 PRO A O 1
ATOM 2875 N N . LYS A 1 362 ? -7.282 3.223 -0.659 1.00 64.00 362 LYS A N 1
ATOM 2876 C CA . LYS A 1 362 ? -7.189 1.927 -1.310 1.00 64.00 362 LYS A CA 1
ATOM 2877 C C . LYS A 1 362 ? -7.440 0.794 -0.300 1.00 64.00 362 LYS A C 1
ATOM 2879 O O . LYS A 1 362 ? -6.655 0.620 0.631 1.00 64.00 362 LYS A O 1
ATOM 2884 N N . SER A 1 363 ? -8.480 -0.009 -0.519 1.00 69.12 363 SER A N 1
ATOM 2885 C CA . SER A 1 363 ? -8.836 -1.189 0.282 1.00 69.12 363 SER A CA 1
ATOM 2886 C C . SER A 1 363 ? -9.305 -2.317 -0.633 1.00 69.12 363 SER A C 1
ATOM 2888 O O . SER A 1 363 ? -10.426 -2.315 -1.132 1.00 69.12 363 SER A O 1
ATOM 2890 N N . GLU A 1 364 ? -8.438 -3.301 -0.872 1.00 71.31 364 GLU A N 1
ATOM 2891 C CA . GLU A 1 364 ? -8.723 -4.389 -1.819 1.00 71.31 364 GLU A CA 1
ATOM 2892 C C . GLU A 1 364 ? -9.777 -5.363 -1.282 1.00 71.31 364 GLU A C 1
ATOM 2894 O O . GLU A 1 364 ? -10.612 -5.836 -2.044 1.00 71.31 364 GLU A O 1
ATOM 2899 N N . SER A 1 365 ? -9.789 -5.622 0.029 1.00 68.81 365 SER A N 1
ATOM 2900 C CA . SER A 1 365 ? -10.802 -6.474 0.668 1.00 68.81 365 SER A CA 1
ATOM 2901 C C . SER A 1 365 ? -12.184 -5.818 0.701 1.00 68.81 365 SER A C 1
ATOM 2903 O O . SER A 1 365 ? -13.186 -6.494 0.484 1.00 68.81 365 SER A O 1
ATOM 2905 N N . GLU A 1 366 ? -12.271 -4.505 0.936 1.00 68.19 366 GLU A N 1
ATOM 2906 C CA . GLU A 1 366 ? -13.561 -3.805 0.864 1.00 68.19 366 GLU A CA 1
ATOM 2907 C C . GLU A 1 366 ? -14.029 -3.623 -0.575 1.00 68.19 366 GLU A C 1
ATOM 2909 O O . GLU A 1 366 ? -15.205 -3.853 -0.854 1.00 68.19 366 GLU A O 1
ATOM 2914 N N . ALA A 1 367 ? -13.121 -3.285 -1.495 1.00 72.38 367 ALA A N 1
ATOM 2915 C CA . ALA A 1 367 ? -13.423 -3.267 -2.919 1.00 72.38 367 ALA A CA 1
ATOM 2916 C C . ALA A 1 367 ? -13.952 -4.630 -3.380 1.00 72.38 367 ALA A C 1
ATOM 2918 O O . ALA A 1 367 ? -14.974 -4.676 -4.054 1.00 72.38 367 ALA A O 1
ATOM 2919 N N . PHE A 1 368 ? -13.332 -5.736 -2.951 1.00 84.62 368 PHE A N 1
ATOM 2920 C CA . PHE A 1 368 ? -13.820 -7.088 -3.223 1.00 84.62 368 PHE A CA 1
ATOM 2921 C C . PHE A 1 368 ? -15.262 -7.286 -2.734 1.00 84.62 368 PHE A C 1
ATOM 2923 O O . PHE A 1 368 ? -16.113 -7.706 -3.512 1.00 84.62 368 PHE A O 1
ATOM 2930 N N . MET A 1 369 ? -15.579 -6.928 -1.484 1.00 77.38 369 MET A N 1
ATOM 2931 C CA . MET A 1 369 ? -16.945 -7.058 -0.955 1.00 77.38 369 MET A CA 1
ATOM 2932 C C . MET A 1 369 ? -17.971 -6.223 -1.735 1.00 77.38 369 MET A C 1
ATOM 2934 O O . MET A 1 369 ? -19.101 -6.669 -1.943 1.00 77.38 369 MET A O 1
ATOM 2938 N N . TRP A 1 370 ? -17.606 -5.011 -2.156 1.00 69.06 370 TRP A N 1
ATOM 2939 C CA . TRP A 1 370 ? -18.494 -4.144 -2.931 1.00 69.06 370 TRP A CA 1
ATOM 2940 C C . TRP A 1 370 ? -18.654 -4.608 -4.379 1.00 69.06 370 TRP A C 1
ATOM 2942 O O . TRP A 1 370 ? -19.782 -4.642 -4.872 1.00 69.06 370 TRP A O 1
ATOM 2952 N N . PHE A 1 371 ? -17.570 -5.040 -5.028 1.00 90.56 371 PHE A N 1
ATOM 2953 C CA . PHE A 1 371 ? -17.631 -5.673 -6.344 1.00 90.56 371 PHE A CA 1
ATOM 2954 C C . PHE A 1 371 ? -18.456 -6.951 -6.303 1.00 90.56 371 PHE A C 1
ATOM 2956 O O . PHE A 1 371 ? -19.251 -7.150 -7.211 1.00 90.56 371 PHE A O 1
ATOM 2963 N N . GLN A 1 372 ? -18.349 -7.766 -5.250 1.00 89.56 372 GLN A N 1
ATOM 2964 C CA . GLN A 1 372 ? -19.176 -8.961 -5.086 1.00 89.56 372 GLN A CA 1
ATOM 2965 C C . GLN A 1 372 ? -20.665 -8.604 -5.096 1.00 89.56 372 GLN A C 1
ATOM 2967 O O . GLN A 1 372 ? -21.419 -9.137 -5.901 1.00 89.56 372 GLN A O 1
ATOM 2972 N N . ARG A 1 373 ? -21.085 -7.628 -4.281 1.00 83.00 373 ARG A N 1
ATOM 2973 C CA . ARG A 1 373 ? -22.490 -7.184 -4.232 1.00 83.00 373 ARG A CA 1
ATOM 2974 C C . ARG A 1 373 ? -22.981 -6.617 -5.566 1.00 83.00 373 ARG A C 1
ATOM 2976 O O . ARG A 1 373 ? -24.111 -6.887 -5.965 1.00 83.00 373 ARG A O 1
ATOM 2983 N N . ALA A 1 374 ? -22.146 -5.843 -6.256 1.00 90.31 374 ALA A N 1
ATOM 2984 C CA . ALA A 1 374 ? -22.482 -5.289 -7.565 1.00 90.31 374 ALA A CA 1
ATOM 2985 C C . ALA A 1 374 ? -22.539 -6.369 -8.661 1.00 90.31 374 ALA A C 1
ATOM 2987 O O . ALA A 1 374 ? -23.416 -6.331 -9.524 1.00 90.31 374 ALA A O 1
ATOM 2988 N N . ALA A 1 375 ? -21.630 -7.345 -8.618 1.00 95.12 375 ALA A N 1
ATOM 2989 C CA . ALA A 1 375 ? -21.561 -8.465 -9.550 1.00 95.12 375 ALA A CA 1
ATOM 2990 C C . ALA A 1 375 ? -22.748 -9.423 -9.378 1.00 95.12 375 ALA A C 1
ATOM 2992 O O . ALA A 1 375 ? -23.343 -9.830 -10.379 1.00 95.12 375 ALA A O 1
ATOM 2993 N N . ASP A 1 376 ? -23.134 -9.705 -8.129 1.00 92.19 376 ASP A N 1
ATOM 2994 C CA . ASP A 1 376 ? -24.353 -10.445 -7.776 1.00 92.19 376 ASP A CA 1
ATOM 2995 C C . ASP A 1 376 ? -25.608 -9.709 -8.274 1.00 92.19 376 ASP A C 1
ATOM 2997 O O . ASP A 1 376 ? -26.565 -10.334 -8.728 1.00 92.19 376 ASP A O 1
ATOM 3001 N N . GLY A 1 377 ? -25.576 -8.372 -8.251 1.00 88.81 377 GLY A N 1
ATOM 3002 C CA . GLY A 1 377 ? -26.586 -7.493 -8.846 1.00 88.81 377 GLY A CA 1
ATOM 3003 C C . GLY A 1 377 ? -26.565 -7.413 -10.377 1.00 88.81 377 GLY A C 1
ATOM 3004 O O . GLY A 1 377 ? -27.382 -6.702 -10.958 1.00 88.81 377 GLY A O 1
ATOM 3005 N N . GLY A 1 378 ? -25.648 -8.123 -11.043 1.00 93.81 378 GLY A N 1
ATOM 3006 C CA . GLY A 1 378 ? -25.579 -8.234 -12.501 1.00 93.81 378 GLY A CA 1
ATOM 3007 C C . GLY A 1 378 ? -24.701 -7.201 -13.213 1.00 93.81 378 GLY A C 1
ATOM 3008 O O . GLY A 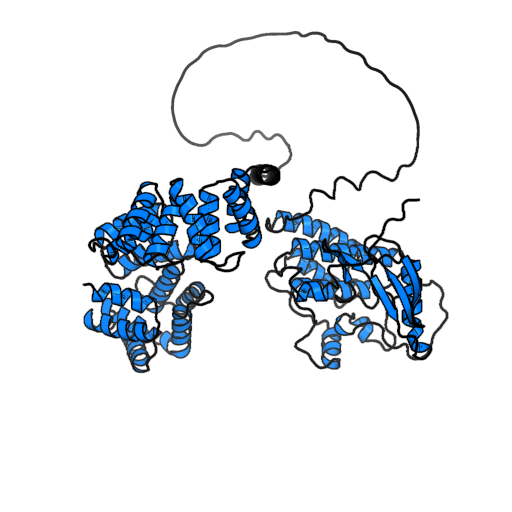1 378 ? -24.639 -7.229 -14.441 1.00 93.81 378 GLY A O 1
ATOM 3009 N N . ILE A 1 379 ? -23.994 -6.316 -12.501 1.00 97.44 379 ILE A N 1
ATOM 3010 C CA . ILE A 1 379 ? -23.171 -5.273 -13.139 1.00 97.44 379 ILE A CA 1
ATOM 3011 C C . ILE A 1 379 ? -21.967 -5.899 -13.855 1.00 97.44 379 ILE A C 1
ATOM 3013 O O . ILE A 1 379 ? -21.049 -6.418 -13.220 1.00 97.44 379 ILE A O 1
ATOM 3017 N N . ALA A 1 380 ? -21.939 -5.815 -15.189 1.00 96.25 380 ALA A N 1
ATOM 3018 C CA . ALA A 1 380 ? -20.935 -6.487 -16.019 1.00 96.25 380 ALA A CA 1
ATOM 3019 C C . ALA A 1 380 ? -19.489 -6.042 -15.718 1.00 96.25 380 ALA A C 1
ATOM 3021 O O . ALA A 1 380 ? -18.579 -6.870 -15.666 1.00 96.25 380 ALA A O 1
ATOM 3022 N N . TYR A 1 381 ? -19.271 -4.747 -15.461 1.00 94.12 381 TYR A N 1
ATOM 3023 C CA . TYR A 1 381 ? -17.958 -4.237 -15.049 1.00 94.12 381 TYR A CA 1
ATOM 3024 C C . TYR A 1 381 ? -17.534 -4.771 -13.678 1.00 94.12 381 TYR A C 1
ATOM 3026 O O . TYR A 1 381 ? -16.372 -5.128 -13.508 1.00 94.12 381 TYR A O 1
ATOM 3034 N N . ALA A 1 382 ? -18.469 -4.913 -12.734 1.00 95.19 382 ALA A N 1
ATOM 3035 C CA . ALA A 1 382 ? -18.178 -5.493 -11.429 1.00 95.19 382 ALA A CA 1
ATOM 3036 C C . ALA A 1 382 ? -17.819 -6.977 -11.543 1.00 95.19 382 ALA A C 1
ATOM 3038 O O . ALA A 1 382 ? -16.883 -7.423 -10.891 1.00 95.19 382 ALA A O 1
ATOM 3039 N N . GLN A 1 383 ? -18.505 -7.727 -12.412 1.00 98.00 383 GLN A N 1
ATOM 3040 C CA . GLN A 1 383 ? -18.184 -9.130 -12.700 1.00 98.00 383 GLN A CA 1
ATOM 3041 C C . GLN A 1 383 ? -16.772 -9.276 -13.292 1.00 98.00 383 GLN A C 1
ATOM 3043 O O . GLN A 1 383 ? -16.001 -10.126 -12.848 1.00 98.00 383 GLN A O 1
ATOM 3048 N N . ALA A 1 384 ? -16.392 -8.413 -14.242 1.00 95.88 384 ALA A N 1
ATOM 3049 C CA . ALA A 1 384 ? -15.041 -8.404 -14.806 1.00 95.88 384 ALA A CA 1
ATOM 3050 C C . ALA A 1 384 ? -13.973 -8.025 -13.759 1.00 95.88 384 ALA A C 1
ATOM 3052 O O . ALA A 1 384 ? -12.932 -8.678 -13.674 1.00 95.88 384 ALA A O 1
ATOM 3053 N N . SER A 1 385 ? -14.236 -7.006 -12.936 1.00 94.88 385 SER A N 1
ATOM 3054 C CA . SER A 1 385 ? -13.334 -6.585 -11.857 1.00 94.88 385 SER A CA 1
ATOM 3055 C C . SER A 1 385 ? -13.181 -7.662 -10.786 1.00 94.88 385 SER A C 1
ATOM 3057 O O . SER A 1 385 ? -12.067 -7.945 -10.354 1.00 94.88 385 SER A O 1
ATOM 3059 N N . LEU A 1 386 ? -14.272 -8.319 -10.396 1.00 94.94 386 LEU A N 1
ATOM 3060 C CA . LEU A 1 386 ? -14.258 -9.416 -9.435 1.00 94.94 386 LEU A CA 1
ATOM 3061 C C . LEU A 1 386 ? -13.437 -10.604 -9.953 1.00 94.94 386 LEU A C 1
ATOM 3063 O O . LEU A 1 386 ? -12.605 -11.141 -9.222 1.00 94.94 386 LEU A O 1
ATOM 3067 N N . ALA A 1 387 ? -13.593 -10.960 -11.232 1.00 96.69 387 ALA A N 1
ATOM 3068 C CA . ALA A 1 387 ? -12.765 -11.977 -11.872 1.00 96.69 387 ALA A CA 1
ATOM 3069 C C . ALA A 1 387 ? -11.270 -11.623 -11.815 1.00 96.69 387 ALA A C 1
ATOM 3071 O O . ALA A 1 387 ? -10.442 -12.467 -11.470 1.00 96.69 387 ALA A O 1
ATOM 3072 N N . LEU A 1 388 ? -10.916 -10.363 -12.085 1.00 93.44 388 LEU A N 1
ATOM 3073 C CA . LEU A 1 388 ? -9.534 -9.895 -11.990 1.00 93.44 388 LEU A CA 1
ATOM 3074 C C . LEU A 1 388 ? -8.978 -10.023 -10.562 1.00 93.44 388 LEU A C 1
ATOM 3076 O O . LEU A 1 388 ? -7.836 -10.454 -10.388 1.00 93.44 388 LEU A O 1
ATOM 3080 N N . LEU A 1 389 ? -9.775 -9.695 -9.538 1.00 92.00 389 LEU A N 1
ATOM 3081 C CA . LEU A 1 389 ? -9.373 -9.845 -8.135 1.00 92.00 389 LEU A CA 1
ATOM 3082 C C . LEU A 1 389 ? -9.090 -11.304 -7.772 1.00 92.00 389 LEU A C 1
ATOM 3084 O O . LEU A 1 389 ? -8.079 -11.577 -7.124 1.00 92.00 389 LEU A O 1
ATOM 3088 N N . TYR A 1 390 ? -9.914 -12.237 -8.251 1.00 95.62 390 TYR A N 1
ATOM 3089 C CA . TYR A 1 390 ? -9.696 -13.671 -8.073 1.00 95.62 390 TYR A CA 1
ATOM 3090 C C . TYR A 1 390 ? -8.440 -14.187 -8.785 1.00 95.62 390 TYR A C 1
ATOM 3092 O O . TYR A 1 390 ? -7.695 -14.968 -8.198 1.00 95.62 390 TYR A O 1
ATOM 3100 N N . VAL A 1 391 ? -8.151 -13.737 -10.012 1.00 92.06 391 VAL A N 1
ATOM 3101 C CA . VAL A 1 391 ? -6.903 -14.091 -10.722 1.00 92.06 391 VAL A CA 1
ATOM 3102 C C . VAL A 1 391 ? -5.672 -13.612 -9.950 1.00 92.06 391 VAL A C 1
ATOM 3104 O O . VAL A 1 391 ? -4.654 -14.311 -9.876 1.00 92.06 391 VAL A O 1
ATOM 3107 N N . GLN A 1 392 ? -5.745 -12.399 -9.402 1.00 87.06 392 GLN A N 1
ATOM 3108 C CA . GLN A 1 392 ? -4.620 -11.739 -8.743 1.00 87.06 392 GLN A CA 1
ATOM 3109 C C . GLN A 1 392 ? -4.475 -12.128 -7.265 1.00 87.06 392 GLN A C 1
ATOM 3111 O O . GLN A 1 392 ? -3.408 -11.911 -6.694 1.00 87.06 392 GLN A O 1
ATOM 3116 N N . GLY A 1 393 ? -5.515 -12.695 -6.648 1.00 87.75 393 GLY A N 1
ATOM 3117 C CA . GLY A 1 393 ? -5.563 -12.937 -5.205 1.00 87.75 393 GLY A CA 1
ATOM 3118 C C . GLY A 1 393 ? -5.579 -11.638 -4.387 1.00 87.75 393 GLY A C 1
ATOM 3119 O O . GLY A 1 393 ? -4.950 -11.554 -3.333 1.00 87.75 393 GLY A O 1
ATOM 3120 N N . ARG A 1 394 ? -6.226 -10.583 -4.903 1.00 81.00 394 ARG A N 1
ATOM 3121 C CA . ARG A 1 394 ? -6.289 -9.259 -4.259 1.00 81.00 394 ARG A CA 1
ATOM 3122 C C . ARG A 1 394 ? -7.582 -9.120 -3.475 1.00 81.00 394 ARG A C 1
ATOM 3124 O O . ARG A 1 394 ? -8.663 -9.146 -4.051 1.00 81.00 394 ARG A O 1
ATOM 3131 N N . GLY A 1 395 ? -7.471 -8.985 -2.157 1.00 72.50 395 GLY A N 1
ATOM 3132 C CA . GLY A 1 395 ? -8.628 -8.941 -1.257 1.00 72.50 395 GLY A CA 1
ATOM 3133 C C . GLY A 1 395 ? -9.343 -10.287 -1.058 1.00 72.50 395 GLY A C 1
ATOM 3134 O O . GLY A 1 395 ? -10.212 -10.365 -0.193 1.00 72.50 395 GLY A O 1
ATOM 3135 N N . VAL A 1 396 ? -8.949 -11.332 -1.794 1.00 87.50 396 VAL A N 1
ATOM 3136 C CA . VAL A 1 396 ? -9.496 -12.697 -1.763 1.00 87.50 396 VAL A CA 1
ATOM 3137 C C . VAL A 1 396 ? -8.398 -13.715 -2.088 1.00 87.50 396 VAL A C 1
ATOM 3139 O O . VAL A 1 396 ? -7.391 -13.362 -2.699 1.00 87.50 396 VAL A O 1
ATOM 3142 N N . GLU A 1 397 ? -8.568 -14.976 -1.689 1.00 90.25 397 GLU A N 1
ATOM 3143 C CA . GLU A 1 397 ? -7.677 -16.055 -2.125 1.00 90.25 397 GLU A CA 1
ATOM 3144 C C . GLU A 1 397 ? -7.742 -16.237 -3.649 1.00 90.25 397 GLU A C 1
ATOM 3146 O O . GLU A 1 397 ? -8.805 -16.124 -4.266 1.00 90.25 397 GLU A O 1
ATOM 3151 N N . LYS A 1 398 ? -6.587 -16.511 -4.263 1.00 93.50 398 LYS A N 1
ATOM 3152 C CA . LYS A 1 398 ? -6.496 -16.703 -5.708 1.00 93.50 398 LYS A CA 1
ATOM 3153 C C . LYS A 1 398 ? -7.325 -17.915 -6.139 1.00 93.50 398 LYS A C 1
ATOM 3155 O O . LYS A 1 398 ? -7.078 -19.024 -5.676 1.00 93.50 398 LYS A O 1
ATOM 3160 N N . ASN A 1 399 ? -8.242 -17.716 -7.083 1.00 95.25 399 ASN A N 1
ATOM 3161 C CA . ASN A 1 399 ? -9.087 -18.782 -7.615 1.00 95.25 399 ASN A CA 1
ATOM 3162 C C . ASN A 1 399 ? -9.408 -18.535 -9.097 1.00 95.25 399 ASN A C 1
ATOM 3164 O O . ASN A 1 399 ? -10.258 -17.717 -9.441 1.00 95.25 399 ASN A O 1
ATOM 3168 N N . ASN A 1 400 ? -8.720 -19.247 -9.990 1.00 94.25 400 ASN A N 1
ATOM 3169 C CA . ASN A 1 400 ? -8.888 -19.044 -11.430 1.00 94.25 400 ASN A CA 1
ATOM 3170 C C . ASN A 1 400 ? -10.218 -19.604 -11.972 1.00 94.25 400 ASN A C 1
ATOM 3172 O O . ASN A 1 400 ? -10.678 -19.129 -13.007 1.00 94.25 400 ASN A O 1
ATOM 3176 N N . ASP A 1 401 ? -10.838 -20.570 -11.290 1.00 94.94 401 ASP A N 1
ATOM 3177 C CA . ASP A 1 401 ? -12.109 -21.162 -11.725 1.00 94.94 401 ASP A CA 1
ATOM 3178 C C . ASP A 1 401 ? -13.274 -20.200 -11.443 1.00 94.94 401 ASP A C 1
ATOM 3180 O O . ASP A 1 401 ? -14.112 -19.949 -12.312 1.00 94.94 401 ASP A O 1
ATOM 3184 N N . GLU A 1 402 ? -13.283 -19.568 -10.262 1.00 94.94 402 GLU A N 1
ATOM 3185 C CA . GLU A 1 402 ? -14.225 -18.480 -9.959 1.00 94.94 402 GLU A CA 1
ATOM 3186 C C . GLU A 1 402 ? -13.991 -17.271 -10.869 1.00 94.94 402 GLU A C 1
ATOM 3188 O O . GLU A 1 402 ? -14.947 -16.678 -11.372 1.00 94.94 402 GLU A O 1
ATOM 3193 N N . ALA A 1 403 ? -12.730 -16.936 -11.165 1.00 96.75 403 ALA A N 1
ATOM 3194 C CA . ALA A 1 403 ? -12.436 -15.886 -12.133 1.00 96.75 403 ALA A CA 1
ATOM 3195 C C . ALA A 1 403 ? -13.039 -16.181 -13.514 1.00 96.75 403 ALA A C 1
ATOM 3197 O O . ALA A 1 403 ? -13.678 -15.302 -14.098 1.00 96.75 403 ALA A O 1
ATOM 3198 N N . LEU A 1 404 ? -12.889 -17.415 -14.014 1.00 97.12 404 LEU A N 1
ATOM 3199 C CA . LEU A 1 404 ? -13.456 -17.823 -15.299 1.00 97.12 404 LEU A CA 1
ATOM 3200 C C . LEU A 1 404 ? -14.983 -17.696 -15.297 1.00 97.12 404 LEU A C 1
ATOM 3202 O O . LEU A 1 404 ? -15.582 -17.207 -16.259 1.00 97.12 404 LEU A O 1
ATOM 3206 N N . ARG A 1 405 ? -15.628 -18.107 -14.204 1.00 97.19 405 ARG A N 1
ATOM 3207 C CA . ARG A 1 405 ? -17.080 -18.016 -14.056 1.00 97.19 405 ARG A CA 1
ATOM 3208 C C . ARG A 1 405 ? -17.568 -16.568 -14.146 1.00 97.19 405 ARG A C 1
ATOM 3210 O O . ARG A 1 405 ? -18.453 -16.275 -14.953 1.00 97.19 405 ARG A O 1
ATOM 3217 N N . TRP A 1 406 ? -16.976 -15.663 -13.369 1.00 97.62 406 TRP A N 1
ATOM 3218 C CA . TRP A 1 406 ? -17.367 -14.251 -13.349 1.00 97.62 406 TRP A CA 1
ATOM 3219 C C . TRP A 1 406 ? -17.043 -13.527 -14.658 1.00 97.62 406 TRP A C 1
ATOM 3221 O O . TRP A 1 406 ? -17.886 -12.790 -15.176 1.00 97.62 406 TRP A O 1
ATOM 3231 N N . VAL A 1 407 ? -15.869 -13.768 -15.251 1.00 97.69 407 VAL A N 1
ATOM 3232 C CA . VAL A 1 407 ? -15.500 -13.120 -16.518 1.00 97.69 407 VAL A CA 1
ATOM 3233 C C . VAL A 1 407 ? -16.401 -13.579 -17.664 1.00 97.69 407 VAL A C 1
ATOM 3235 O O . VAL A 1 407 ? -16.787 -12.764 -18.499 1.00 97.69 407 VAL A O 1
ATOM 3238 N N . THR A 1 408 ? -16.816 -14.850 -17.678 1.00 97.25 408 THR A N 1
ATOM 3239 C CA . THR A 1 408 ? -17.739 -15.375 -18.695 1.00 97.25 408 THR A CA 1
ATOM 3240 C C . THR A 1 408 ? -19.094 -14.669 -18.627 1.00 97.25 408 THR A C 1
ATOM 3242 O O . THR A 1 408 ? -19.658 -14.322 -19.665 1.00 97.25 408 THR A O 1
ATOM 3245 N N . MET A 1 409 ? -19.593 -14.380 -17.420 1.00 97.44 409 MET A N 1
ATOM 3246 C CA . MET A 1 409 ? -20.812 -13.582 -17.240 1.00 97.44 409 MET A CA 1
ATOM 3247 C C . MET A 1 409 ? -20.641 -12.152 -17.769 1.00 97.44 409 MET A C 1
ATOM 3249 O O . MET A 1 409 ? -21.501 -11.668 -18.503 1.00 97.44 409 MET A O 1
ATOM 3253 N N . ALA A 1 410 ? -19.508 -11.503 -17.484 1.00 97.50 410 ALA A N 1
ATOM 3254 C CA . ALA A 1 410 ? -19.219 -10.166 -18.004 1.00 97.50 410 ALA A CA 1
ATOM 3255 C C . ALA A 1 410 ? -19.141 -10.147 -19.544 1.00 97.50 410 ALA A C 1
ATOM 3257 O O . ALA A 1 410 ? -19.669 -9.240 -20.191 1.00 97.50 410 ALA A O 1
ATOM 3258 N N . VAL A 1 411 ? -18.512 -11.163 -20.145 1.00 97.44 411 VAL A N 1
ATOM 3259 C CA . VAL A 1 411 ? -18.388 -11.320 -21.605 1.00 97.44 411 VAL A CA 1
ATOM 3260 C C . VAL A 1 411 ? -19.740 -11.561 -22.265 1.00 97.44 411 VAL A C 1
ATOM 3262 O O . VAL A 1 411 ? -19.995 -10.987 -23.324 1.00 97.44 411 VAL A O 1
ATOM 3265 N N . ALA A 1 412 ? -20.622 -12.350 -21.646 1.00 97.44 412 ALA A N 1
ATOM 3266 C CA . ALA A 1 412 ? -21.976 -12.585 -22.150 1.00 97.44 412 ALA A CA 1
ATOM 3267 C C . ALA A 1 412 ? -22.801 -11.288 -22.244 1.00 97.44 412 ALA A C 1
ATOM 3269 O O . ALA A 1 412 ? -23.666 -11.167 -23.108 1.00 97.44 412 ALA A O 1
ATOM 3270 N N . GLN A 1 413 ? -22.489 -10.300 -21.401 1.00 96.62 413 GLN A N 1
ATOM 3271 C CA . GLN A 1 413 ? -23.075 -8.957 -21.436 1.00 96.62 413 GLN A CA 1
ATOM 3272 C C . GLN A 1 413 ? -22.328 -7.986 -22.369 1.00 96.62 413 GLN A C 1
ATOM 3274 O O . GLN A 1 413 ? -22.683 -6.814 -22.456 1.00 96.62 413 GLN A O 1
ATOM 3279 N N . GLY A 1 414 ? -21.285 -8.448 -23.062 1.00 94.81 414 GLY A N 1
ATOM 3280 C CA . GLY A 1 414 ? -20.489 -7.635 -23.978 1.00 94.81 414 GLY A CA 1
ATOM 3281 C C . GLY A 1 414 ? -19.463 -6.722 -23.303 1.00 94.81 414 GLY A C 1
ATOM 3282 O O . GLY A 1 414 ? -18.968 -5.815 -23.959 1.00 94.81 414 GLY A O 1
ATOM 3283 N N . CYS A 1 415 ? -19.114 -6.933 -22.027 1.00 95.81 415 CYS A N 1
ATOM 3284 C CA . CYS A 1 415 ? -18.163 -6.067 -21.323 1.00 95.81 415 CYS A CA 1
ATOM 3285 C C . CYS A 1 415 ? -16.754 -6.133 -21.956 1.00 95.81 415 CYS A C 1
ATOM 3287 O O . CYS A 1 415 ? -16.158 -7.217 -21.974 1.00 95.81 415 CYS A O 1
ATOM 3289 N N . PRO A 1 416 ? -16.162 -5.003 -22.397 1.00 94.88 416 PRO A N 1
ATOM 3290 C CA . PRO A 1 416 ? -14.839 -5.002 -23.025 1.00 94.88 416 PRO A CA 1
ATOM 3291 C C . PRO A 1 416 ? -13.724 -5.399 -22.047 1.00 94.88 416 PRO A C 1
ATOM 3293 O O . PRO A 1 416 ? -12.789 -6.099 -22.429 1.00 94.88 416 PRO A O 1
ATOM 3296 N N . THR A 1 417 ? -13.838 -5.028 -20.766 1.00 93.06 417 THR A N 1
ATOM 3297 C CA . THR A 1 417 ? -12.898 -5.462 -19.716 1.00 93.06 417 THR A CA 1
ATOM 3298 C C . THR A 1 417 ? -12.957 -6.974 -19.513 1.00 93.06 417 THR A C 1
ATOM 3300 O O . THR A 1 417 ? -11.918 -7.622 -19.406 1.00 93.06 417 THR A O 1
ATOM 3303 N N . GLY A 1 418 ? -14.164 -7.550 -19.519 1.00 96.06 418 GLY A N 1
ATOM 3304 C CA . GLY A 1 418 ? -14.352 -8.997 -19.441 1.00 96.06 418 GLY A CA 1
ATOM 3305 C C . GLY A 1 418 ? -13.773 -9.717 -20.658 1.00 96.06 418 GLY A C 1
ATOM 3306 O O . GLY A 1 418 ? -13.070 -10.710 -20.509 1.00 96.06 418 GLY A O 1
ATOM 3307 N N . GLN A 1 419 ? -13.999 -9.189 -21.863 1.00 97.81 419 GLN A N 1
ATOM 3308 C CA . GLN A 1 419 ? -13.447 -9.749 -23.102 1.00 97.81 419 GLN A CA 1
ATOM 3309 C C . GLN A 1 419 ? -11.916 -9.750 -23.086 1.00 97.81 419 GLN A C 1
ATOM 3311 O O . GLN A 1 419 ? -11.310 -10.781 -23.368 1.00 97.81 419 GLN A O 1
ATOM 3316 N N . ALA A 1 420 ? -11.290 -8.640 -22.688 1.00 95.88 420 ALA A N 1
ATOM 3317 C CA . ALA A 1 420 ? -9.838 -8.568 -22.557 1.00 95.88 420 ALA A CA 1
ATOM 3318 C C . ALA A 1 420 ? -9.303 -9.563 -21.512 1.00 95.88 420 ALA A C 1
ATOM 3320 O O . ALA A 1 420 ? -8.322 -10.258 -21.766 1.00 95.88 420 ALA A O 1
ATOM 3321 N N . LEU A 1 421 ? -9.958 -9.676 -20.352 1.00 96.06 421 LEU A N 1
ATOM 3322 C CA . LEU A 1 421 ? -9.533 -10.607 -19.306 1.00 96.06 421 LEU A CA 1
ATOM 3323 C C . LEU A 1 421 ? -9.685 -12.072 -19.737 1.00 96.06 421 LEU A C 1
ATOM 3325 O O . LEU A 1 421 ? -8.776 -12.865 -19.507 1.00 96.06 421 LEU A O 1
ATOM 3329 N N . LEU A 1 422 ? -10.785 -12.435 -20.400 1.00 96.44 422 LEU A N 1
ATOM 3330 C CA . LEU A 1 422 ? -10.970 -13.789 -20.921 1.00 96.44 422 LEU A CA 1
ATOM 3331 C C . LEU A 1 422 ? -9.952 -14.107 -22.026 1.00 96.44 422 LEU A C 1
ATOM 3333 O O . LEU A 1 422 ? -9.420 -15.214 -22.059 1.00 96.44 422 LEU A O 1
ATOM 3337 N N . GLY A 1 423 ? -9.624 -13.131 -22.881 1.00 95.88 423 GLY A N 1
ATOM 3338 C CA . GLY A 1 423 ? -8.551 -13.271 -23.867 1.00 95.88 423 GLY A CA 1
ATOM 3339 C C . GLY A 1 423 ? -7.211 -13.585 -23.201 1.00 95.88 423 GLY A C 1
ATOM 3340 O O . GLY A 1 423 ? -6.529 -14.529 -23.591 1.00 95.88 423 GLY A O 1
ATOM 3341 N N . TRP A 1 424 ? -6.892 -12.883 -22.113 1.00 94.25 424 TRP A N 1
ATOM 3342 C CA . TRP A 1 424 ? -5.694 -13.148 -21.317 1.00 94.25 424 TRP A CA 1
ATOM 3343 C C . TRP A 1 424 ? -5.712 -14.522 -20.634 1.00 94.25 424 TRP A C 1
ATOM 3345 O O . TRP A 1 424 ? -4.678 -15.189 -20.562 1.00 94.25 424 TRP A O 1
ATOM 3355 N N . MET A 1 425 ? -6.876 -14.990 -20.174 1.00 94.62 425 MET A N 1
ATOM 3356 C CA . MET A 1 425 ? -7.016 -16.339 -19.617 1.00 94.62 425 MET A CA 1
ATOM 3357 C C . MET A 1 425 ? -6.797 -17.428 -20.676 1.00 94.62 425 MET A C 1
ATOM 3359 O O . MET A 1 425 ? -6.128 -18.412 -20.367 1.00 94.62 425 MET A O 1
ATOM 3363 N N . HIS A 1 426 ? -7.276 -17.240 -21.911 1.00 94.25 426 HIS A N 1
ATOM 3364 C CA . HIS A 1 426 ? -6.989 -18.141 -23.036 1.00 94.25 426 HIS A CA 1
ATOM 3365 C C . HIS A 1 426 ? -5.524 -18.103 -23.464 1.00 94.25 426 HIS A C 1
ATOM 3367 O O . HIS A 1 426 ? -4.950 -19.143 -23.739 1.00 94.25 426 HIS A O 1
ATOM 3373 N N . GLU A 1 427 ? -4.878 -16.942 -23.474 1.00 90.62 427 GLU A N 1
ATOM 3374 C CA . GLU A 1 427 ? -3.449 -16.835 -23.798 1.00 90.62 427 GLU A CA 1
ATOM 3375 C C . GLU A 1 427 ? -2.566 -17.618 -22.803 1.00 90.62 427 GLU A C 1
ATOM 3377 O O . GLU A 1 427 ? -1.523 -18.160 -23.167 1.00 90.62 427 GLU A O 1
ATOM 3382 N N . ASN A 1 428 ? -2.998 -17.709 -21.540 1.00 88.38 428 ASN A N 1
ATOM 3383 C CA . ASN A 1 428 ? -2.231 -18.318 -20.450 1.00 88.38 428 ASN A CA 1
ATOM 3384 C C . ASN A 1 428 ? -2.757 -19.693 -19.993 1.00 88.38 428 ASN A C 1
ATOM 3386 O O . ASN A 1 428 ? -2.146 -20.306 -19.119 1.00 88.38 428 ASN A O 1
ATOM 3390 N N . GLY A 1 429 ? -3.872 -20.179 -20.548 1.00 91.75 429 GLY A N 1
ATOM 3391 C CA . GLY A 1 429 ? -4.498 -21.452 -20.169 1.00 91.75 429 GLY A CA 1
ATOM 3392 C C . GLY A 1 429 ? -4.956 -21.516 -18.702 1.00 91.75 429 GLY A C 1
ATOM 3393 O O . GLY A 1 429 ? -4.582 -22.432 -17.968 1.00 91.75 429 GLY A O 1
ATOM 3394 N N . LEU A 1 430 ? -5.704 -20.513 -18.227 1.00 89.44 430 LEU A N 1
ATOM 3395 C CA . LEU A 1 430 ? -6.078 -20.366 -16.809 1.00 89.44 430 LEU A CA 1
ATOM 3396 C C . LEU A 1 430 ? -7.532 -20.757 -16.505 1.00 89.44 430 LEU A C 1
ATOM 3398 O O . LEU A 1 430 ? -8.443 -20.430 -17.254 1.00 89.44 430 LEU A O 1
ATOM 3402 N N . GLY A 1 431 ? -7.770 -21.381 -15.346 1.00 85.38 431 GLY A N 1
ATOM 3403 C CA . GLY A 1 431 ? -9.129 -21.742 -14.899 1.00 85.38 431 GLY A CA 1
ATOM 3404 C C . GLY A 1 431 ? -9.739 -22.909 -15.683 1.00 85.38 431 GLY A C 1
ATOM 3405 O O . GLY A 1 431 ? -10.946 -22.968 -15.875 1.00 85.38 431 GLY A O 1
ATOM 3406 N N . GLY A 1 432 ? -8.894 -23.797 -16.217 1.00 84.38 432 GLY A N 1
ATOM 3407 C CA . GLY A 1 432 ? -9.327 -24.957 -17.001 1.00 84.38 432 GLY A CA 1
ATOM 3408 C C . GLY A 1 432 ? -9.576 -24.686 -18.488 1.00 84.38 432 GLY A C 1
ATOM 3409 O O . GLY A 1 432 ? -9.935 -25.621 -19.199 1.00 84.38 432 GLY A O 1
ATOM 3410 N N . VAL A 1 433 ? -9.364 -23.458 -18.984 1.00 91.38 433 VAL A N 1
ATOM 3411 C CA . VAL A 1 433 ? -9.353 -23.195 -20.434 1.00 91.38 433 VAL A CA 1
ATOM 3412 C C . VAL A 1 433 ? -8.025 -23.631 -21.048 1.00 91.38 433 VAL A C 1
ATOM 3414 O O . VAL A 1 433 ? -6.961 -23.415 -20.467 1.00 91.38 433 VAL A O 1
ATOM 3417 N N . GLU A 1 434 ? -8.078 -24.232 -22.234 1.00 90.94 434 GLU A N 1
ATOM 3418 C CA . GLU A 1 434 ? -6.875 -24.534 -23.008 1.00 90.94 434 GLU A CA 1
ATOM 3419 C C . GLU A 1 434 ? -6.275 -23.260 -23.606 1.00 90.94 434 GLU A C 1
ATOM 3421 O O . GLU A 1 434 ? -6.981 -22.272 -23.856 1.00 90.94 434 GLU A O 1
ATOM 3426 N N . ARG A 1 435 ? -4.956 -23.291 -23.833 1.00 93.75 435 ARG A N 1
ATOM 3427 C CA . ARG A 1 435 ? -4.267 -22.169 -24.457 1.00 93.75 435 ARG A CA 1
ATOM 3428 C C . ARG A 1 435 ? -4.697 -22.026 -25.914 1.00 93.75 435 ARG A C 1
ATOM 3430 O O . ARG A 1 435 ? -4.486 -22.943 -26.702 1.00 93.75 435 ARG A O 1
ATOM 3437 N N . ASP A 1 436 ? -5.225 -20.858 -26.267 1.00 94.75 436 ASP A N 1
ATOM 3438 C CA . ASP A 1 436 ? -5.690 -20.559 -27.621 1.00 94.75 436 ASP A CA 1
ATOM 3439 C C . ASP A 1 436 ? -5.413 -19.093 -27.984 1.00 94.75 436 ASP A C 1
ATOM 3441 O O . ASP A 1 436 ? -6.167 -18.177 -27.638 1.00 94.75 436 ASP A O 1
ATOM 3445 N N . ASP A 1 437 ? -4.309 -18.879 -28.702 1.00 92.69 437 ASP A N 1
ATOM 3446 C CA . ASP A 1 437 ? -3.882 -17.549 -29.132 1.00 92.69 437 ASP A CA 1
ATOM 3447 C C . ASP A 1 437 ? -4.836 -16.965 -30.204 1.00 92.69 437 ASP A C 1
ATOM 3449 O O . ASP A 1 437 ? -4.966 -15.748 -30.297 1.00 92.69 437 ASP A O 1
ATOM 3453 N N . LEU A 1 438 ? -5.555 -17.784 -30.987 1.00 94.75 438 LEU A N 1
ATOM 3454 C CA . LEU A 1 438 ? -6.547 -17.289 -31.958 1.00 94.75 438 LEU A CA 1
ATOM 3455 C C . LEU A 1 438 ? -7.800 -16.771 -31.246 1.00 94.75 438 LEU A C 1
ATOM 3457 O O . LEU A 1 438 ? -8.312 -15.700 -31.577 1.00 94.75 438 LEU A O 1
ATOM 3461 N N . MET A 1 439 ? -8.289 -17.512 -30.253 1.00 94.56 439 MET A N 1
ATOM 3462 C CA . MET A 1 439 ? -9.429 -17.085 -29.444 1.00 94.56 439 MET A CA 1
ATOM 3463 C C . MET A 1 439 ? -9.093 -15.833 -28.625 1.00 94.56 439 MET A C 1
ATOM 3465 O O . MET A 1 439 ? -9.901 -14.901 -28.560 1.00 94.56 439 MET A O 1
ATOM 3469 N N . ALA A 1 440 ? -7.887 -15.775 -28.047 1.00 95.56 440 ALA A N 1
ATOM 3470 C CA . ALA A 1 440 ? -7.400 -14.596 -27.337 1.00 95.56 440 ALA A CA 1
ATOM 3471 C C . ALA A 1 440 ? -7.403 -13.356 -28.244 1.00 95.56 440 ALA A C 1
ATOM 3473 O O . ALA A 1 440 ? -7.935 -12.313 -27.863 1.00 95.56 440 ALA A O 1
ATOM 3474 N N . GLU A 1 441 ? -6.902 -13.492 -29.473 1.00 96.19 441 GLU A N 1
ATOM 3475 C CA . GLU A 1 441 ? -6.881 -12.418 -30.463 1.00 96.19 441 GLU A CA 1
ATOM 3476 C C . GLU A 1 441 ? -8.278 -11.875 -30.762 1.00 96.19 441 GLU A C 1
ATOM 3478 O O . GLU A 1 441 ? -8.504 -10.667 -30.690 1.00 96.19 441 GLU A O 1
ATOM 3483 N N . GLN A 1 442 ? -9.238 -12.761 -31.033 1.00 96.62 442 GLN A N 1
ATOM 3484 C CA . GLN A 1 442 ? -10.612 -12.366 -31.341 1.00 96.62 442 GLN A CA 1
ATOM 3485 C C . GLN A 1 442 ? -11.269 -11.614 -30.179 1.00 96.62 442 GLN A C 1
ATOM 3487 O O . GLN A 1 442 ? -12.009 -10.649 -30.396 1.00 96.62 442 GLN A O 1
ATOM 3492 N N . LEU A 1 443 ? -11.015 -12.051 -28.944 1.00 97.31 443 LEU A N 1
ATOM 3493 C CA . LEU A 1 443 ? -11.520 -11.402 -27.737 1.00 97.31 443 LEU A CA 1
ATOM 3494 C C . LEU A 1 443 ? -10.874 -10.029 -27.523 1.00 97.31 443 LEU A C 1
ATOM 3496 O O . LEU A 1 443 ? -11.590 -9.053 -27.283 1.00 97.31 443 LEU A O 1
ATOM 3500 N N . TYR A 1 444 ? -9.552 -9.924 -27.679 1.00 97.31 444 TYR A N 1
ATOM 3501 C CA . TYR A 1 444 ? -8.861 -8.641 -27.599 1.00 97.31 444 TYR A CA 1
ATOM 3502 C C . TYR A 1 444 ? -9.306 -7.688 -28.707 1.00 97.31 444 TYR A C 1
ATOM 3504 O O . TYR A 1 444 ? -9.535 -6.516 -28.428 1.00 97.31 444 TYR A O 1
ATOM 3512 N N . ARG A 1 445 ? -9.515 -8.164 -29.938 1.00 97.06 445 ARG A N 1
ATOM 3513 C CA . ARG A 1 445 ? -10.030 -7.341 -31.040 1.00 97.06 445 ARG A CA 1
ATOM 3514 C C . ARG A 1 445 ? -11.403 -6.771 -30.742 1.00 97.06 445 ARG A C 1
ATOM 3516 O O . ARG A 1 445 ? -11.576 -5.559 -30.819 1.00 97.06 445 ARG A O 1
ATOM 3523 N N . LYS A 1 446 ? -12.337 -7.602 -30.278 1.00 96.81 446 LYS A N 1
ATOM 3524 C CA . LYS A 1 446 ? -13.667 -7.134 -29.857 1.00 96.81 446 LYS A CA 1
ATOM 3525 C C . LYS A 1 446 ? -13.596 -6.068 -28.761 1.00 96.81 446 LYS A C 1
ATOM 3527 O O . LYS A 1 446 ? -14.332 -5.085 -28.829 1.00 96.81 446 LYS A O 1
ATOM 3532 N N . ALA A 1 447 ? -12.721 -6.239 -27.771 1.00 96.75 447 ALA A N 1
ATOM 3533 C CA . ALA A 1 447 ? -12.540 -5.261 -26.700 1.00 96.75 447 ALA A CA 1
ATOM 3534 C C . ALA A 1 447 ? -11.836 -3.977 -27.183 1.00 96.75 447 ALA A C 1
ATOM 3536 O O . ALA A 1 447 ? -12.191 -2.876 -26.760 1.00 96.75 447 ALA A O 1
ATOM 3537 N N . ALA A 1 448 ? -10.855 -4.101 -28.077 1.00 95.75 448 ALA A N 1
ATOM 3538 C CA . ALA A 1 448 ? -10.092 -2.992 -28.642 1.00 95.75 448 ALA A CA 1
ATOM 3539 C C . ALA A 1 448 ? -10.946 -2.106 -29.558 1.00 95.75 448 ALA A C 1
ATOM 3541 O O . ALA A 1 448 ? -10.814 -0.882 -29.502 1.00 95.75 448 ALA A O 1
ATOM 3542 N N . ASP A 1 449 ? -11.850 -2.710 -30.336 1.00 95.00 449 ASP A N 1
ATOM 3543 C CA . ASP A 1 449 ? -12.823 -2.013 -31.187 1.00 95.00 449 ASP A CA 1
ATOM 3544 C C . ASP A 1 449 ? -13.850 -1.221 -30.359 1.00 95.00 449 ASP A C 1
ATOM 3546 O O . ASP A 1 449 ? -14.363 -0.198 -30.806 1.00 95.00 449 ASP A O 1
ATOM 3550 N N . GLN A 1 450 ? -14.099 -1.645 -29.116 1.00 92.81 450 GLN A N 1
ATOM 3551 C CA . GLN A 1 450 ? -14.880 -0.899 -28.120 1.00 92.81 450 GLN A CA 1
ATOM 3552 C C . GLN A 1 450 ? -14.050 0.148 -27.356 1.00 92.81 450 GLN A C 1
ATOM 3554 O O . GLN A 1 450 ? -14.557 0.789 -26.439 1.00 92.81 450 GLN A O 1
ATOM 3559 N N . GLY A 1 451 ? -12.775 0.324 -27.712 1.00 90.88 451 GLY A N 1
ATOM 3560 C CA . GLY A 1 451 ? -11.897 1.341 -27.139 1.00 90.88 451 GLY A CA 1
ATOM 3561 C C . GLY A 1 451 ? -11.057 0.891 -25.942 1.00 90.88 451 GLY A C 1
ATOM 3562 O O . GLY A 1 451 ? -10.376 1.726 -25.361 1.00 90.88 451 GLY A O 1
ATOM 3563 N N . SER A 1 452 ? -11.036 -0.394 -25.565 1.00 92.25 452 SER A N 1
ATOM 3564 C CA . SER A 1 452 ? -10.212 -0.856 -24.435 1.00 92.25 452 SER A CA 1
ATOM 3565 C C . SER A 1 452 ? -8.713 -0.689 -24.714 1.00 92.25 452 SER A C 1
ATOM 3567 O O . SER A 1 452 ? -8.136 -1.448 -25.496 1.00 92.25 452 SER A O 1
ATOM 3569 N N . SER A 1 453 ? -8.058 0.252 -24.026 1.00 93.75 453 SER A N 1
ATOM 3570 C CA . SER A 1 453 ? -6.606 0.478 -24.121 1.00 93.75 453 SER A CA 1
ATOM 3571 C C . SER A 1 453 ? -5.788 -0.763 -23.743 1.00 93.75 453 SER A C 1
ATOM 3573 O O . SER A 1 453 ? -4.794 -1.084 -24.393 1.00 93.75 453 SER A O 1
ATOM 3575 N N . THR A 1 454 ? -6.269 -1.540 -22.765 1.00 90.38 454 THR A N 1
ATOM 3576 C CA . THR A 1 454 ? -5.648 -2.811 -22.371 1.00 90.38 454 THR A CA 1
ATOM 3577 C C . THR A 1 454 ? -5.651 -3.816 -23.514 1.00 90.38 454 THR A C 1
ATOM 3579 O O . THR A 1 454 ? -4.618 -4.412 -23.807 1.00 90.38 454 THR A O 1
ATOM 3582 N N . ALA A 1 455 ? -6.790 -3.987 -24.184 1.00 95.44 455 ALA A N 1
ATOM 3583 C CA . ALA A 1 455 ? -6.895 -4.918 -25.298 1.00 95.44 455 ALA A CA 1
ATOM 3584 C C . ALA A 1 455 ? -6.108 -4.441 -26.526 1.00 95.44 455 ALA A C 1
ATOM 3586 O O . ALA A 1 455 ? -5.480 -5.250 -27.203 1.00 95.44 455 ALA A O 1
ATOM 3587 N N . GLN A 1 456 ? -6.080 -3.129 -26.780 1.00 97.38 456 GLN A N 1
ATOM 3588 C CA . GLN A 1 456 ? -5.234 -2.530 -27.815 1.00 97.38 456 GLN A CA 1
ATOM 3589 C C . GLN A 1 456 ? -3.748 -2.808 -27.546 1.00 97.38 456 GLN A C 1
ATOM 3591 O O . GLN A 1 456 ? -3.032 -3.231 -28.450 1.00 97.38 456 GLN A O 1
ATOM 3596 N N . CYS A 1 457 ? -3.285 -2.657 -26.300 1.00 94.12 457 CYS A N 1
ATOM 3597 C CA . CYS A 1 457 ? -1.919 -3.016 -25.924 1.00 94.12 457 CYS A CA 1
ATOM 3598 C C . CYS A 1 457 ? -1.650 -4.519 -26.122 1.00 94.12 457 CYS A C 1
ATOM 3600 O O . CYS A 1 457 ? -0.614 -4.878 -26.678 1.00 94.12 457 CYS A O 1
ATOM 3602 N N . SER A 1 458 ? -2.570 -5.400 -25.712 1.00 94.31 458 SER A N 1
ATOM 3603 C CA . SER A 1 458 ? -2.431 -6.850 -25.921 1.00 94.31 458 SER A CA 1
ATOM 3604 C C . SER A 1 458 ? -2.360 -7.217 -27.404 1.00 94.31 458 SER A C 1
ATOM 3606 O O . SER A 1 458 ? -1.483 -7.982 -27.796 1.00 94.31 458 SER A O 1
ATOM 3608 N N . LEU A 1 459 ? -3.201 -6.623 -28.257 1.00 95.06 459 LEU A N 1
ATOM 3609 C CA . LEU A 1 459 ? -3.115 -6.806 -29.708 1.00 95.06 459 LEU A CA 1
ATOM 3610 C C . LEU A 1 459 ? -1.776 -6.343 -30.273 1.00 95.06 459 LEU A C 1
ATOM 3612 O O . LEU A 1 459 ? -1.217 -7.021 -31.133 1.00 95.06 459 LEU A O 1
ATOM 3616 N N . GLY A 1 460 ? -1.246 -5.218 -29.785 1.00 94.31 460 GLY A N 1
ATOM 3617 C CA . GLY A 1 460 ? 0.090 -4.757 -30.154 1.00 94.31 460 GLY A CA 1
ATOM 3618 C C . GLY A 1 460 ? 1.137 -5.846 -29.920 1.00 94.31 460 GLY A C 1
ATOM 3619 O O . GLY A 1 460 ? 1.911 -6.178 -30.815 1.00 94.31 460 GLY A O 1
ATOM 3620 N N . TRP A 1 461 ? 1.084 -6.494 -28.756 1.00 91.12 461 TRP A N 1
ATOM 3621 C CA . TRP A 1 461 ? 1.969 -7.608 -28.422 1.00 91.12 461 TRP A CA 1
ATOM 3622 C C . TRP A 1 461 ? 1.739 -8.868 -29.255 1.00 91.12 461 TRP A C 1
ATOM 3624 O O . TRP A 1 461 ? 2.701 -9.574 -29.555 1.00 91.12 461 TRP A O 1
ATOM 3634 N N . MET A 1 462 ? 0.497 -9.165 -29.634 1.00 92.56 462 MET A N 1
ATOM 3635 C CA . MET A 1 462 ? 0.186 -10.299 -30.508 1.00 92.56 462 MET A CA 1
ATOM 3636 C C . MET A 1 462 ? 0.741 -10.100 -31.914 1.00 92.56 462 MET A C 1
ATOM 3638 O O . MET A 1 462 ? 1.368 -11.011 -32.446 1.00 92.56 462 MET A O 1
ATOM 3642 N N . TYR A 1 463 ? 0.590 -8.899 -32.478 1.00 93.31 463 TYR A N 1
ATOM 3643 C CA . TYR A 1 463 ? 1.184 -8.554 -33.769 1.00 93.31 463 TYR A CA 1
ATOM 3644 C C . TYR A 1 463 ? 2.708 -8.522 -33.722 1.00 93.31 463 TYR A C 1
ATOM 3646 O O . TYR A 1 463 ? 3.336 -8.945 -34.685 1.00 93.31 463 TYR A O 1
ATOM 3654 N N . LEU A 1 464 ? 3.313 -8.055 -32.628 1.00 89.38 464 LEU A N 1
ATOM 3655 C CA . LEU A 1 464 ? 4.772 -8.007 -32.518 1.00 89.38 464 LEU A CA 1
ATOM 3656 C C . LEU A 1 464 ? 5.405 -9.407 -32.520 1.00 89.38 464 LEU A C 1
ATOM 3658 O O . LEU A 1 464 ? 6.484 -9.582 -33.068 1.00 89.38 464 LEU A O 1
ATOM 3662 N N . HIS A 1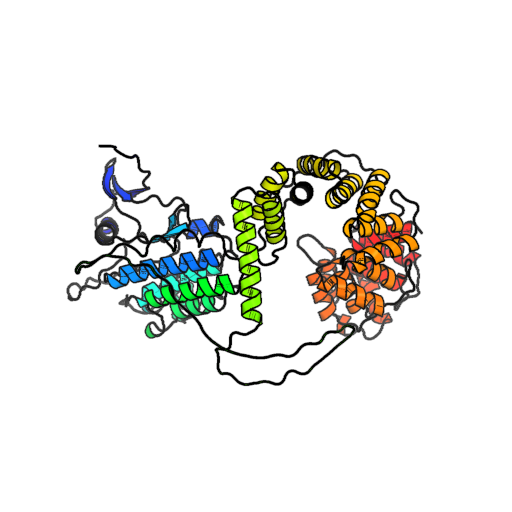 465 ? 4.722 -10.398 -31.940 1.00 86.44 465 HIS A N 1
ATOM 3663 C CA . HIS A 1 465 ? 5.238 -11.766 -31.791 1.00 86.44 465 HIS A CA 1
ATOM 3664 C C . HIS A 1 465 ? 4.577 -12.796 -32.721 1.00 86.44 465 HIS A C 1
ATOM 3666 O O . HIS A 1 465 ? 4.860 -13.985 -32.612 1.00 86.44 465 HIS A O 1
ATOM 3672 N N . GLY A 1 466 ? 3.638 -12.384 -33.576 1.00 88.56 466 GLY A N 1
ATOM 3673 C CA . GLY A 1 466 ? 2.902 -13.300 -34.453 1.00 88.56 466 GLY A CA 1
ATOM 3674 C C . GLY A 1 466 ? 2.040 -14.341 -33.719 1.00 88.56 466 GLY A C 1
ATOM 3675 O O . GLY A 1 466 ? 1.878 -15.465 -34.194 1.00 88.56 466 GLY A O 1
ATOM 3676 N N . ARG A 1 467 ? 1.500 -14.010 -32.538 1.00 87.12 467 ARG A N 1
ATOM 3677 C CA . ARG A 1 467 ? 0.648 -14.928 -31.755 1.00 87.12 467 ARG A CA 1
ATOM 3678 C C . ARG A 1 467 ? -0.803 -14.780 -32.182 1.00 87.12 467 ARG A C 1
ATOM 3680 O O . ARG A 1 467 ? -1.361 -13.701 -32.036 1.00 87.12 467 ARG A O 1
ATOM 3687 N N . GLY A 1 468 ? -1.406 -15.830 -32.741 1.00 87.25 468 GLY A N 1
ATOM 3688 C CA . GLY A 1 468 ? -2.791 -15.804 -33.245 1.00 87.25 468 GLY A CA 1
ATOM 3689 C C . GLY A 1 468 ? -3.015 -14.927 -34.491 1.00 87.25 468 GLY A C 1
ATOM 3690 O O . GLY A 1 468 ? -4.084 -14.969 -35.090 1.00 87.25 468 GLY A O 1
ATOM 3691 N N . VAL A 1 469 ? -2.009 -14.165 -34.923 1.00 93.06 469 VAL A N 1
ATOM 3692 C CA . VAL A 1 469 ? -2.001 -13.307 -36.118 1.00 93.06 469 VAL A CA 1
ATOM 3693 C C . V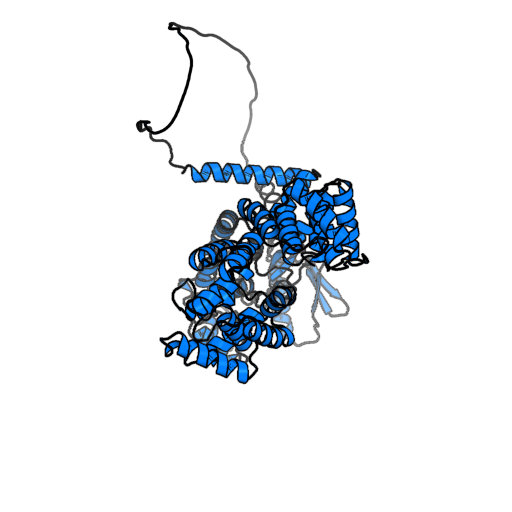AL A 1 469 ? -0.644 -13.386 -36.800 1.00 93.06 469 VAL A C 1
ATOM 3695 O O . VAL A 1 469 ? 0.348 -13.753 -36.185 1.00 93.06 469 VAL A O 1
ATOM 3698 N N . GLU A 1 470 ? -0.587 -13.001 -38.071 1.00 91.69 470 GLU A N 1
ATOM 3699 C CA . GLU A 1 470 ? 0.685 -12.801 -38.764 1.00 91.69 470 GLU A CA 1
ATOM 3700 C C . GLU A 1 470 ? 1.495 -11.673 -38.101 1.00 91.69 470 GLU A C 1
ATOM 3702 O O . GLU A 1 470 ? 0.950 -10.605 -37.791 1.00 91.69 470 GLU A O 1
ATOM 3707 N N . GLN A 1 471 ? 2.791 -11.917 -37.885 1.00 89.75 471 GLN A N 1
ATOM 3708 C CA . GLN A 1 471 ? 3.694 -10.953 -37.263 1.00 89.75 471 GLN A CA 1
ATOM 3709 C C . GLN A 1 471 ? 3.792 -9.674 -38.103 1.00 89.75 471 GLN A C 1
ATOM 3711 O O . GLN A 1 471 ? 3.971 -9.712 -39.319 1.00 89.75 471 GLN A O 1
ATOM 3716 N N . SER A 1 472 ? 3.671 -8.520 -37.451 1.00 90.88 472 SER A N 1
ATOM 3717 C CA . SER A 1 472 ? 3.779 -7.221 -38.102 1.00 90.88 472 SER A CA 1
ATOM 3718 C C . SER A 1 472 ? 4.085 -6.114 -37.091 1.00 90.88 472 SER A C 1
ATOM 3720 O O . SER A 1 472 ? 3.172 -5.568 -36.459 1.00 90.88 472 SER A O 1
ATOM 3722 N N . ASP A 1 473 ? 5.336 -5.662 -37.063 1.00 87.75 473 ASP A N 1
ATOM 3723 C CA . ASP A 1 473 ? 5.790 -4.567 -36.200 1.00 87.75 473 ASP A CA 1
ATOM 3724 C C . ASP A 1 473 ? 5.025 -3.254 -36.445 1.00 87.75 473 ASP A C 1
ATOM 3726 O O . ASP A 1 473 ? 4.673 -2.551 -35.503 1.00 87.75 473 ASP A O 1
ATOM 3730 N N . ASN A 1 474 ? 4.697 -2.932 -37.704 1.00 89.88 474 ASN A N 1
ATOM 3731 C CA . ASN A 1 474 ? 3.963 -1.702 -38.038 1.00 89.88 474 ASN A CA 1
ATOM 3732 C C . ASN A 1 474 ? 2.563 -1.690 -37.407 1.00 89.88 474 ASN A C 1
ATOM 3734 O O . ASN A 1 474 ? 2.183 -0.725 -36.746 1.00 89.88 474 ASN A O 1
ATOM 3738 N N . ARG A 1 475 ? 1.812 -2.789 -37.553 1.00 92.94 475 ARG A N 1
ATOM 3739 C CA . ARG A 1 475 ? 0.516 -2.963 -36.878 1.00 92.94 475 ARG A CA 1
ATOM 3740 C C . ARG A 1 475 ? 0.658 -2.972 -35.359 1.00 92.94 475 ARG A C 1
ATOM 3742 O O . ARG A 1 475 ? -0.189 -2.396 -34.683 1.00 92.94 475 ARG A O 1
ATOM 3749 N N . ALA A 1 476 ? 1.717 -3.578 -34.821 1.00 93.25 476 ALA A N 1
ATOM 3750 C CA . ALA A 1 476 ? 1.983 -3.540 -33.387 1.00 93.25 476 ALA A CA 1
ATOM 3751 C C . ALA A 1 476 ? 2.120 -2.093 -32.888 1.00 93.25 476 ALA A C 1
ATOM 3753 O O . ALA A 1 476 ? 1.429 -1.688 -31.955 1.00 93.25 476 ALA A O 1
ATOM 3754 N N . VAL A 1 477 ? 2.932 -1.284 -33.575 1.00 93.62 477 VAL A N 1
ATOM 3755 C CA . VAL A 1 477 ? 3.114 0.148 -33.297 1.00 93.62 477 VAL A CA 1
ATOM 3756 C C . VAL A 1 477 ? 1.802 0.924 -33.403 1.00 93.62 477 VAL A C 1
ATOM 3758 O O . VAL A 1 477 ? 1.536 1.769 -32.551 1.00 93.62 477 VAL A O 1
ATOM 3761 N N . GLU A 1 478 ? 0.974 0.668 -34.418 1.00 94.69 478 GLU A N 1
ATOM 3762 C CA . GLU A 1 478 ? -0.337 1.317 -34.558 1.00 94.69 478 GLU A CA 1
ATOM 3763 C C . GLU A 1 478 ? -1.240 1.048 -33.348 1.00 94.69 478 GLU A C 1
ATOM 3765 O O . GLU A 1 478 ? -1.839 1.977 -32.804 1.00 94.69 478 GLU A O 1
ATOM 3770 N N . TRP A 1 479 ? -1.307 -0.203 -32.891 1.00 96.62 479 TRP A N 1
ATOM 3771 C CA . TRP A 1 479 ? -2.101 -0.571 -31.721 1.00 96.62 479 TRP A CA 1
ATOM 3772 C C . TRP A 1 479 ? -1.531 -0.011 -30.417 1.00 96.62 479 TRP A C 1
ATOM 3774 O O . TRP A 1 479 ? -2.290 0.530 -29.611 1.00 96.62 479 TRP A O 1
ATOM 3784 N N . PHE A 1 480 ? -0.209 -0.049 -30.229 1.00 95.25 480 PHE A N 1
ATOM 3785 C CA . PHE A 1 480 ? 0.419 0.582 -29.070 1.00 95.25 480 PHE A CA 1
ATOM 3786 C C . PHE A 1 480 ? 0.203 2.098 -29.051 1.00 95.25 480 PHE A C 1
ATOM 3788 O O . PHE A 1 480 ? -0.040 2.654 -27.986 1.00 95.25 480 PHE A O 1
ATOM 3795 N N . ARG A 1 481 ? 0.223 2.784 -30.203 1.00 94.31 481 ARG A N 1
ATOM 3796 C CA . ARG A 1 481 ? -0.088 4.223 -30.270 1.00 94.31 481 ARG A CA 1
ATOM 3797 C C . ARG A 1 481 ? -1.515 4.520 -29.829 1.00 94.31 481 ARG A C 1
ATOM 3799 O O . ARG A 1 481 ? -1.690 5.392 -28.989 1.00 94.31 481 ARG A O 1
ATOM 3806 N N . LYS A 1 482 ? -2.504 3.759 -30.310 1.00 94.94 482 LYS A N 1
ATOM 3807 C CA . LYS A 1 482 ? -3.906 3.916 -29.875 1.00 94.94 482 LYS A CA 1
ATOM 3808 C C . LYS A 1 482 ? -4.071 3.747 -28.360 1.00 94.94 482 LYS A C 1
ATOM 3810 O O . LYS A 1 482 ? -4.817 4.496 -27.737 1.00 94.94 482 LYS A O 1
ATOM 3815 N N . ALA A 1 483 ? -3.357 2.793 -27.760 1.00 94.31 483 ALA A N 1
ATOM 3816 C CA . ALA A 1 483 ? -3.377 2.594 -26.312 1.00 94.31 483 ALA A CA 1
ATOM 3817 C C . ALA A 1 483 ? -2.628 3.711 -25.554 1.00 94.31 483 ALA A C 1
ATOM 3819 O O . ALA A 1 483 ? -3.106 4.181 -24.525 1.00 94.31 483 ALA A O 1
ATOM 3820 N N . ALA A 1 484 ? -1.490 4.180 -26.074 1.00 90.56 484 ALA A N 1
ATOM 3821 C CA . ALA A 1 484 ? -0.700 5.262 -25.482 1.00 90.56 484 ALA A CA 1
ATOM 3822 C C . ALA A 1 484 ? -1.382 6.642 -25.583 1.00 90.56 484 ALA A C 1
ATOM 3824 O O . ALA A 1 484 ? -1.200 7.484 -24.708 1.00 90.56 484 ALA A O 1
ATOM 3825 N N . GLU A 1 485 ? -2.199 6.881 -26.615 1.00 92.62 485 GLU A N 1
ATOM 3826 C CA . GLU A 1 485 ? -3.078 8.060 -26.718 1.00 92.62 485 GLU A CA 1
ATOM 3827 C C . GLU A 1 485 ? -4.119 8.107 -25.589 1.00 92.62 485 GLU A C 1
ATOM 3829 O O . GLU A 1 485 ? -4.577 9.184 -25.219 1.00 92.62 485 GLU A O 1
ATOM 3834 N N . GLN A 1 486 ? -4.444 6.948 -25.011 1.00 89.56 486 GLN A N 1
ATOM 3835 C CA . GLN A 1 486 ? -5.284 6.796 -23.822 1.00 89.56 486 GLN A CA 1
ATOM 3836 C C . GLN A 1 486 ? -4.459 6.671 -22.530 1.00 89.56 486 GLN A C 1
ATOM 3838 O O . GLN A 1 486 ? -4.968 6.193 -21.519 1.00 89.56 486 GLN A O 1
ATOM 3843 N N . GLU A 1 487 ? -3.182 7.065 -22.575 1.00 88.31 487 GLU A N 1
ATOM 3844 C CA . GLU A 1 487 ? -2.249 7.061 -21.443 1.00 88.31 487 GLU A CA 1
ATOM 3845 C C . GLU A 1 487 ? -2.003 5.666 -20.833 1.00 88.31 487 GLU A C 1
ATOM 3847 O O . GLU A 1 487 ? -1.660 5.557 -19.657 1.00 88.31 487 GLU A O 1
ATOM 3852 N N . ASP A 1 488 ? -2.137 4.578 -21.613 1.00 86.88 488 ASP A N 1
ATOM 3853 C CA . ASP A 1 488 ? -1.765 3.238 -21.136 1.00 86.88 488 ASP A CA 1
ATOM 3854 C C . ASP A 1 488 ? -0.236 3.135 -20.982 1.00 86.88 488 ASP A C 1
ATOM 3856 O O . ASP A 1 488 ? 0.497 3.139 -21.982 1.00 86.88 488 ASP A O 1
ATOM 3860 N N . PRO A 1 489 ? 0.280 2.984 -19.749 1.00 87.25 489 PRO A N 1
ATOM 3861 C CA . PRO A 1 489 ? 1.713 3.059 -19.512 1.00 87.25 489 PRO A CA 1
ATOM 3862 C C . PRO A 1 489 ? 2.454 1.836 -20.072 1.00 87.25 489 PRO A C 1
ATOM 3864 O O . PRO A 1 489 ? 3.624 1.944 -20.443 1.00 87.25 489 PRO A O 1
ATOM 3867 N N . ARG A 1 490 ? 1.795 0.679 -20.230 1.00 89.56 490 ARG A N 1
ATOM 3868 C CA . ARG A 1 490 ? 2.424 -0.506 -20.842 1.00 89.56 490 ARG A CA 1
ATOM 3869 C C . ARG A 1 490 ? 2.666 -0.274 -22.326 1.00 89.56 490 ARG A C 1
ATOM 3871 O O . ARG A 1 490 ? 3.714 -0.658 -22.840 1.00 89.56 490 ARG A O 1
ATOM 3878 N N . ALA A 1 491 ? 1.721 0.379 -22.999 1.00 92.06 491 ALA A N 1
ATOM 3879 C CA . ALA A 1 491 ? 1.856 0.731 -24.404 1.00 92.06 491 ALA A CA 1
ATOM 3880 C C . ALA A 1 491 ? 2.934 1.805 -24.621 1.00 92.06 491 ALA A C 1
ATOM 3882 O O . ALA A 1 491 ? 3.742 1.688 -25.541 1.00 92.06 491 ALA A O 1
ATOM 3883 N N . GLU A 1 492 ? 3.013 2.804 -23.738 1.00 92.62 492 GLU A N 1
ATOM 3884 C CA . GLU A 1 492 ? 4.093 3.801 -23.746 1.00 92.62 492 GLU A CA 1
ATOM 3885 C C . GLU A 1 492 ? 5.473 3.154 -23.555 1.00 92.62 492 GLU A C 1
ATOM 3887 O O . GLU A 1 492 ? 6.408 3.464 -24.295 1.00 92.62 492 GLU A O 1
ATOM 3892 N N . SER A 1 493 ? 5.592 2.197 -22.630 1.00 90.56 493 SER A N 1
ATOM 3893 C CA . SER A 1 493 ? 6.809 1.397 -22.439 1.00 90.56 493 SER A CA 1
ATOM 3894 C C . SER A 1 493 ? 7.160 0.550 -23.652 1.00 90.56 493 SER A C 1
ATOM 3896 O O . SER A 1 493 ? 8.329 0.484 -24.034 1.00 90.56 493 SER A O 1
ATOM 3898 N N . ALA A 1 494 ? 6.166 -0.088 -24.275 1.00 91.31 494 ALA A N 1
ATOM 3899 C CA . ALA A 1 494 ? 6.369 -0.862 -25.492 1.00 91.31 494 ALA A CA 1
ATOM 3900 C C . ALA A 1 494 ? 6.900 0.034 -26.620 1.00 91.31 494 ALA A C 1
ATOM 3902 O O . ALA A 1 494 ? 7.921 -0.281 -27.225 1.00 91.31 494 ALA A O 1
ATOM 3903 N N . LEU A 1 495 ? 6.297 1.207 -26.842 1.00 92.38 495 LEU A N 1
ATOM 3904 C CA . LEU A 1 495 ? 6.779 2.180 -27.829 1.00 92.38 495 LEU A CA 1
ATOM 3905 C C . LEU A 1 495 ? 8.173 2.720 -27.495 1.00 92.38 495 LEU A C 1
ATOM 3907 O O . LEU A 1 495 ? 8.981 2.920 -28.405 1.00 92.38 495 LEU A O 1
ATOM 3911 N N . GLY A 1 496 ? 8.459 2.952 -26.212 1.00 91.31 496 GLY A N 1
ATOM 3912 C CA . GLY A 1 496 ? 9.771 3.370 -25.728 1.00 91.31 496 GLY A CA 1
ATOM 3913 C C . GLY A 1 496 ? 10.843 2.326 -26.028 1.00 91.31 496 GLY A C 1
ATOM 3914 O O . GLY A 1 496 ? 11.884 2.659 -26.584 1.00 91.31 496 GLY A O 1
ATOM 3915 N N . MET A 1 497 ? 10.558 1.051 -25.767 1.00 90.25 497 MET A N 1
ATOM 3916 C CA . MET A 1 497 ? 11.429 -0.073 -26.115 1.00 90.25 497 MET A CA 1
ATOM 3917 C C . MET A 1 497 ? 11.615 -0.230 -27.627 1.00 90.25 497 MET A C 1
ATOM 3919 O O . MET A 1 497 ? 12.748 -0.366 -28.082 1.00 90.25 497 MET A O 1
ATOM 3923 N N . LEU A 1 498 ? 10.535 -0.177 -28.409 1.00 90.12 498 LEU A N 1
ATOM 3924 C CA . LEU A 1 498 ? 10.595 -0.283 -29.870 1.00 90.12 498 LEU A CA 1
ATOM 3925 C C . LEU A 1 498 ? 11.419 0.862 -30.473 1.00 90.12 498 LEU A C 1
ATOM 3927 O O . LEU A 1 498 ? 12.269 0.638 -31.328 1.00 90.12 498 LEU A O 1
ATOM 3931 N N . SER A 1 499 ? 11.252 2.081 -29.955 1.00 91.00 499 SER A N 1
ATOM 3932 C CA . SER A 1 499 ? 12.051 3.253 -30.341 1.00 91.00 499 SER A CA 1
ATOM 3933 C C . SER A 1 499 ? 13.505 3.145 -29.872 1.00 91.00 499 SER A C 1
ATOM 3935 O O . SER A 1 499 ? 14.414 3.602 -30.570 1.00 91.00 499 SER A O 1
ATOM 3937 N N . PHE A 1 500 ? 13.734 2.537 -28.701 1.00 89.75 500 PHE A N 1
ATOM 3938 C CA . PHE A 1 500 ? 15.068 2.294 -28.168 1.00 89.75 500 PHE A CA 1
ATOM 3939 C C . PHE A 1 500 ? 15.820 1.317 -29.052 1.00 89.75 500 PHE A C 1
ATOM 3941 O O . PHE A 1 500 ? 16.941 1.635 -29.420 1.00 89.75 500 PHE A O 1
ATOM 3948 N N . PHE A 1 501 ? 15.230 0.172 -29.414 1.00 87.81 501 PHE A N 1
ATOM 3949 C CA . PHE A 1 501 ? 15.879 -0.873 -30.210 1.00 87.81 501 PHE A CA 1
ATOM 3950 C C . PHE A 1 501 ? 15.832 -0.633 -31.724 1.00 87.81 501 PHE A C 1
ATOM 3952 O O . PHE A 1 501 ? 16.781 -1.026 -32.401 1.00 87.81 501 PHE A O 1
ATOM 3959 N N . GLY A 1 502 ? 14.854 0.128 -32.223 1.00 83.88 502 GLY A N 1
ATOM 3960 C CA . GLY A 1 502 ? 14.629 0.356 -33.657 1.00 83.88 502 GLY A CA 1
ATOM 3961 C C . GLY A 1 502 ? 13.702 -0.664 -34.308 1.00 83.88 502 GLY A C 1
ATOM 3962 O O . GLY A 1 502 ? 13.722 -0.829 -35.525 1.00 83.88 502 GLY A O 1
ATOM 3963 N N . ASP A 1 503 ? 12.927 -1.371 -33.496 1.00 81.12 503 ASP A N 1
ATOM 3964 C CA . ASP A 1 503 ? 12.047 -2.448 -33.925 1.00 81.12 503 ASP A CA 1
ATOM 3965 C C . ASP A 1 503 ? 10.692 -1.830 -34.304 1.00 81.12 503 ASP A C 1
ATOM 3967 O O . ASP A 1 503 ? 10.088 -1.114 -33.507 1.00 81.12 503 ASP A O 1
ATOM 3971 N N . GLY A 1 504 ? 10.245 -1.983 -35.555 1.00 72.69 504 GLY A N 1
ATOM 3972 C CA . GLY A 1 504 ? 9.032 -1.317 -36.065 1.00 72.69 504 GLY A CA 1
ATOM 3973 C C . GLY A 1 504 ? 9.065 0.218 -36.139 1.00 72.69 504 GLY A C 1
ATOM 3974 O O . GLY A 1 504 ? 8.101 0.834 -36.595 1.00 72.69 504 GLY A O 1
ATOM 3975 N N . LEU A 1 505 ? 10.148 0.863 -35.697 1.00 80.38 505 LEU A N 1
ATOM 3976 C CA . LEU A 1 505 ? 10.321 2.315 -35.644 1.00 80.38 505 LEU A CA 1
ATOM 3977 C C . LEU A 1 505 ? 11.748 2.705 -36.032 1.00 80.38 505 LEU A C 1
ATOM 3979 O O . LEU A 1 505 ? 12.689 1.928 -35.913 1.00 80.38 505 LEU A O 1
ATOM 3983 N N . ARG A 1 506 ? 11.943 3.960 -36.449 1.00 82.31 506 ARG A N 1
ATOM 3984 C CA . ARG A 1 506 ? 13.297 4.513 -36.563 1.00 82.31 506 ARG A CA 1
ATOM 3985 C C . ARG A 1 506 ? 13.889 4.674 -35.161 1.00 82.31 506 ARG A C 1
ATOM 3987 O O . ARG A 1 506 ? 13.261 5.307 -34.318 1.00 82.31 506 ARG A O 1
ATOM 3994 N N . GLU A 1 507 ? 15.107 4.165 -34.954 1.00 82.12 507 GLU A N 1
ATOM 3995 C CA . GLU A 1 507 ? 15.850 4.346 -33.699 1.00 82.12 507 GLU A CA 1
ATOM 3996 C C . GLU A 1 507 ? 15.915 5.832 -33.312 1.00 82.12 507 GLU A C 1
ATOM 3998 O O . GLU A 1 507 ? 16.398 6.669 -34.085 1.00 82.12 507 GLU A O 1
ATOM 4003 N N . ASN A 1 508 ? 15.428 6.152 -32.113 1.00 88.81 508 ASN A N 1
ATOM 4004 C CA . ASN A 1 508 ? 15.503 7.486 -31.527 1.00 88.81 508 ASN A CA 1
ATOM 4005 C C . ASN A 1 508 ? 15.593 7.369 -30.002 1.00 88.81 508 ASN A C 1
ATOM 4007 O O . ASN A 1 508 ? 14.590 7.214 -29.308 1.00 88.81 508 ASN A O 1
ATOM 4011 N N . GLU A 1 509 ? 16.819 7.430 -29.488 1.00 87.56 509 GLU A N 1
ATOM 4012 C CA . GLU A 1 509 ? 17.113 7.189 -28.074 1.00 87.56 509 GLU A CA 1
ATOM 4013 C C . GLU A 1 509 ? 16.529 8.280 -27.156 1.00 87.56 509 GLU A C 1
ATOM 4015 O O . GLU A 1 509 ? 16.114 7.980 -26.040 1.00 87.56 509 GLU A O 1
ATOM 4020 N N . GLU A 1 510 ? 16.433 9.527 -27.630 1.00 87.62 510 GLU A N 1
ATOM 4021 C CA . GLU A 1 510 ? 15.830 10.635 -26.873 1.00 87.62 510 GLU A CA 1
ATOM 4022 C C . GLU A 1 510 ? 14.312 10.461 -26.754 1.00 87.62 510 GLU A C 1
ATOM 4024 O O . GLU A 1 510 ? 13.741 10.593 -25.670 1.00 87.62 510 GLU A O 1
ATOM 4029 N N . GLN A 1 511 ? 13.653 10.101 -27.860 1.00 88.75 511 GLN A N 1
ATOM 4030 C CA . GLN A 1 511 ? 12.221 9.802 -27.857 1.00 88.75 511 GLN A CA 1
ATOM 4031 C C . GLN A 1 511 ? 11.910 8.557 -27.020 1.00 88.75 511 GLN A C 1
ATOM 4033 O O . GLN A 1 511 ? 10.930 8.545 -26.275 1.00 88.75 511 GLN A O 1
ATOM 4038 N N . ALA A 1 512 ? 12.759 7.531 -27.100 1.00 90.75 512 ALA A N 1
ATOM 4039 C CA . ALA A 1 512 ? 12.653 6.343 -26.267 1.00 90.75 512 ALA A CA 1
ATOM 4040 C C . ALA A 1 512 ? 12.741 6.694 -24.775 1.00 90.75 512 ALA A C 1
ATOM 4042 O O . ALA A 1 512 ? 11.898 6.262 -23.991 1.00 90.75 512 ALA A O 1
ATOM 4043 N N . ALA A 1 513 ? 13.703 7.537 -24.386 1.00 91.62 513 ALA A N 1
ATOM 4044 C CA . ALA A 1 513 ? 13.832 8.011 -23.013 1.00 91.62 513 ALA A CA 1
ATOM 4045 C C . ALA A 1 513 ? 12.606 8.817 -22.552 1.00 91.62 513 ALA A C 1
ATOM 4047 O O . ALA A 1 513 ? 12.163 8.657 -21.414 1.00 91.62 513 ALA A O 1
ATOM 4048 N N . ALA A 1 514 ? 12.027 9.654 -23.418 1.00 90.44 514 ALA A N 1
ATOM 4049 C CA . ALA A 1 514 ? 10.814 10.408 -23.102 1.00 90.44 514 ALA A CA 1
ATOM 4050 C C . ALA A 1 514 ? 9.603 9.488 -22.858 1.00 90.44 514 ALA A C 1
ATOM 4052 O O . ALA A 1 514 ? 8.887 9.666 -21.873 1.00 90.44 514 ALA A O 1
ATOM 4053 N N . LEU A 1 515 ? 9.408 8.475 -23.707 1.00 90.88 515 LEU A N 1
ATOM 4054 C CA . LEU A 1 515 ? 8.325 7.493 -23.571 1.00 90.88 515 LEU A CA 1
ATOM 4055 C C . LEU A 1 515 ? 8.487 6.627 -22.315 1.00 90.88 515 LEU A C 1
ATOM 4057 O O . LEU A 1 515 ? 7.545 6.487 -21.538 1.00 90.88 515 LEU A O 1
ATOM 4061 N N . CYS A 1 516 ? 9.693 6.111 -22.063 1.00 90.88 516 CYS A N 1
ATOM 4062 C CA . CYS A 1 516 ? 9.982 5.328 -20.862 1.00 90.88 516 CYS A CA 1
ATOM 4063 C C . CYS A 1 516 ? 9.828 6.159 -19.575 1.00 90.88 516 CYS A C 1
ATOM 4065 O O . CYS A 1 516 ? 9.396 5.627 -18.552 1.00 90.88 516 CYS A O 1
ATOM 4067 N N . ARG A 1 517 ? 10.138 7.465 -19.620 1.00 90.12 517 ARG A N 1
ATOM 4068 C CA . ARG A 1 517 ? 9.895 8.400 -18.511 1.00 90.12 517 ARG A CA 1
ATOM 4069 C C . ARG A 1 517 ? 8.415 8.580 -18.233 1.00 90.12 517 ARG A C 1
ATOM 4071 O O . ARG A 1 517 ? 8.014 8.364 -17.094 1.00 90.12 517 ARG A O 1
ATOM 4078 N N . LYS A 1 518 ? 7.628 8.907 -19.259 1.00 88.25 518 LYS A N 1
ATOM 4079 C CA . LYS A 1 518 ? 6.177 9.083 -19.133 1.00 88.25 518 LYS A CA 1
ATOM 4080 C C . LYS A 1 518 ? 5.520 7.829 -18.540 1.00 88.25 518 LYS A C 1
ATOM 4082 O O . LYS A 1 518 ? 4.831 7.898 -17.527 1.00 88.25 518 LYS A O 1
ATOM 4087 N N . SER A 1 519 ? 5.871 6.667 -19.082 1.00 87.69 519 SER A N 1
ATOM 4088 C CA . SER A 1 519 ? 5.389 5.380 -18.589 1.00 87.69 519 SER A CA 1
ATOM 4089 C C . SER A 1 519 ? 5.810 5.087 -17.136 1.00 87.69 519 SER A C 1
ATOM 4091 O O . SER A 1 519 ? 5.006 4.653 -16.306 1.00 87.69 519 SER A O 1
ATOM 4093 N N . GLY A 1 520 ? 7.071 5.368 -16.790 1.00 79.69 520 GLY A N 1
ATOM 4094 C CA . GLY A 1 520 ? 7.599 5.146 -15.446 1.00 79.69 520 GLY A CA 1
ATOM 4095 C C . GLY A 1 520 ? 7.020 6.082 -14.378 1.00 79.69 520 GLY A C 1
ATOM 4096 O O . GLY A 1 520 ? 6.845 5.658 -13.228 1.00 79.69 520 GLY A O 1
ATOM 4097 N N . GLU A 1 521 ? 6.699 7.327 -14.737 1.00 80.62 521 GLU A N 1
ATOM 4098 C CA . GLU A 1 521 ? 5.950 8.273 -13.893 1.00 80.62 521 GLU A CA 1
ATOM 4099 C C . GLU A 1 521 ? 4.546 7.729 -13.592 1.00 80.62 521 GLU A C 1
ATOM 4101 O O . GLU A 1 521 ? 4.116 7.752 -12.439 1.00 80.62 521 GLU A O 1
ATOM 4106 N N . ASN A 1 522 ? 3.919 7.090 -14.582 1.00 74.12 522 ASN A N 1
ATOM 4107 C CA . ASN A 1 522 ? 2.631 6.401 -14.467 1.00 74.12 522 ASN A CA 1
ATOM 4108 C C . ASN A 1 522 ? 2.699 5.009 -13.806 1.00 74.12 522 ASN A C 1
ATOM 4110 O O . ASN A 1 522 ? 1.708 4.281 -13.772 1.00 74.12 522 ASN A O 1
ATOM 4114 N N . GLY A 1 523 ? 3.844 4.624 -13.236 1.00 72.00 523 GLY A N 1
ATOM 4115 C CA . GLY A 1 523 ? 3.942 3.422 -12.405 1.00 72.00 523 GLY A CA 1
ATOM 4116 C C . GLY A 1 523 ? 4.424 2.158 -13.108 1.00 72.00 523 GLY A C 1
ATOM 4117 O O . GLY A 1 523 ? 4.625 1.153 -12.424 1.00 72.00 523 GLY A O 1
ATOM 4118 N N . ASP A 1 524 ? 4.650 2.179 -14.422 1.00 83.00 524 ASP A N 1
ATOM 4119 C CA . ASP A 1 524 ? 5.058 0.975 -15.141 1.00 83.00 524 ASP A CA 1
ATOM 4120 C C . ASP A 1 524 ? 6.540 0.641 -14.931 1.00 83.00 524 ASP A C 1
ATOM 4122 O O . ASP A 1 524 ? 7.449 1.476 -15.005 1.00 83.00 524 ASP A O 1
ATOM 4126 N N . TYR A 1 525 ? 6.787 -0.632 -14.644 1.00 83.44 525 TYR A N 1
ATOM 4127 C CA . TYR A 1 525 ? 8.110 -1.109 -14.271 1.00 83.44 525 TYR A CA 1
ATOM 4128 C C . TYR A 1 525 ? 9.022 -1.334 -15.484 1.00 83.44 525 TYR A C 1
ATOM 4130 O O . TYR A 1 525 ? 10.239 -1.224 -15.328 1.00 83.44 525 TYR A O 1
ATOM 4138 N N . HIS A 1 526 ? 8.480 -1.632 -16.676 1.00 86.38 526 HIS A N 1
ATOM 4139 C CA . HIS A 1 526 ? 9.298 -1.770 -17.883 1.00 86.38 526 HIS A CA 1
ATOM 4140 C C . HIS A 1 526 ? 9.907 -0.415 -18.254 1.00 86.38 526 HIS A C 1
ATOM 4142 O O . HIS A 1 526 ? 11.108 -0.340 -18.509 1.00 86.38 526 HIS A O 1
ATOM 4148 N N . GLY A 1 527 ? 9.117 0.660 -18.194 1.00 87.12 527 GLY A N 1
ATOM 4149 C CA . GLY A 1 527 ? 9.572 2.020 -18.491 1.00 87.12 527 GLY A CA 1
ATOM 4150 C C . GLY A 1 527 ? 10.678 2.458 -17.535 1.00 87.12 527 GLY A C 1
ATOM 4151 O O . GLY A 1 527 ? 11.739 2.917 -17.960 1.00 87.12 527 GLY A O 1
ATOM 4152 N N . ARG A 1 528 ? 10.492 2.194 -16.235 1.00 88.62 528 ARG A N 1
ATOM 4153 C CA . ARG A 1 528 ? 11.523 2.412 -15.206 1.00 88.62 528 ARG A CA 1
ATOM 4154 C C . ARG A 1 528 ? 12.777 1.578 -15.458 1.00 88.62 528 ARG A C 1
ATOM 4156 O O . ARG A 1 528 ? 13.879 2.106 -15.361 1.00 88.62 528 ARG A O 1
ATOM 4163 N N . PHE A 1 529 ? 12.640 0.301 -15.810 1.00 89.31 529 PHE A N 1
ATOM 4164 C CA . PHE A 1 529 ? 13.790 -0.557 -16.098 1.00 89.31 529 PHE A CA 1
ATOM 4165 C C . PHE A 1 529 ? 14.599 -0.041 -17.295 1.00 89.31 529 PHE A C 1
ATOM 4167 O O . PHE A 1 529 ? 15.818 0.096 -17.194 1.00 89.31 529 PHE A O 1
ATOM 4174 N N . TYR A 1 530 ? 13.934 0.302 -18.402 1.00 90.50 530 TYR A N 1
ATOM 4175 C CA . TYR A 1 530 ? 14.607 0.829 -19.589 1.00 90.50 530 TYR A CA 1
ATOM 4176 C C . TYR A 1 530 ? 15.238 2.205 -19.346 1.00 90.50 530 TYR A C 1
ATOM 4178 O O . TYR A 1 530 ? 16.346 2.440 -19.822 1.00 90.50 530 TYR A O 1
ATOM 4186 N N . LEU A 1 531 ? 14.621 3.077 -18.540 1.00 90.38 531 LEU A N 1
ATOM 4187 C CA . LEU A 1 531 ? 15.271 4.311 -18.078 1.00 90.38 531 LEU A CA 1
ATOM 4188 C C . LEU A 1 531 ? 16.531 4.035 -17.253 1.00 90.38 531 LEU A C 1
ATOM 4190 O O . LEU A 1 531 ? 17.554 4.691 -17.454 1.00 90.38 531 LEU A O 1
ATOM 4194 N N . GLY A 1 532 ? 16.467 3.060 -16.341 1.00 88.12 532 GLY A N 1
ATOM 4195 C CA . GLY A 1 532 ? 17.619 2.618 -15.560 1.00 88.12 532 GLY A CA 1
ATOM 4196 C C . GLY A 1 532 ? 18.760 2.158 -16.461 1.00 88.12 532 GLY A C 1
ATOM 4197 O O . GLY A 1 532 ? 19.891 2.603 -16.293 1.00 88.12 532 GLY A O 1
ATOM 4198 N N . LEU A 1 533 ? 18.447 1.358 -17.481 1.00 89.56 533 LEU A N 1
ATOM 4199 C CA . LEU A 1 533 ? 19.406 0.869 -18.468 1.00 89.56 533 LEU A CA 1
ATOM 4200 C C . LEU A 1 533 ? 19.999 1.992 -19.336 1.00 89.56 533 LEU A C 1
ATOM 4202 O O . LEU A 1 533 ? 21.193 1.975 -19.623 1.00 89.56 533 LEU A O 1
ATOM 4206 N N . MET A 1 534 ? 19.199 2.977 -19.749 1.00 90.50 534 MET A N 1
ATOM 4207 C CA . MET A 1 534 ? 19.666 4.130 -20.532 1.00 90.50 534 MET A CA 1
ATOM 4208 C C . MET A 1 534 ? 20.655 4.994 -19.739 1.00 90.50 534 MET A C 1
ATOM 4210 O O . MET A 1 534 ? 21.707 5.353 -20.269 1.00 90.50 534 MET A O 1
ATOM 4214 N N . HIS A 1 535 ? 20.361 5.268 -18.462 1.00 88.62 535 HIS A N 1
ATOM 4215 C CA . HIS A 1 535 ? 21.285 5.946 -17.544 1.00 88.62 535 HIS A CA 1
ATOM 4216 C C . HIS A 1 535 ? 22.511 5.096 -17.217 1.00 88.62 535 HIS A C 1
ATOM 4218 O O . HIS A 1 535 ? 23.621 5.616 -17.135 1.00 88.62 535 HIS A O 1
ATOM 4224 N N . GLU A 1 536 ? 22.328 3.784 -17.068 1.00 85.56 536 GLU A N 1
ATOM 4225 C CA . GLU A 1 536 ? 23.420 2.848 -16.850 1.00 85.56 536 GLU A CA 1
ATOM 4226 C C . GLU A 1 536 ? 24.368 2.895 -18.061 1.00 85.56 536 GLU A C 1
ATOM 4228 O O . GLU A 1 536 ? 25.561 3.138 -17.915 1.00 85.56 536 GLU A O 1
ATOM 4233 N N . LEU A 1 537 ? 23.886 2.711 -19.284 1.00 85.94 537 LEU A N 1
ATOM 4234 C CA . LEU A 1 537 ? 24.744 2.585 -20.467 1.00 85.94 537 LEU A CA 1
ATOM 4235 C C . LEU A 1 537 ? 25.133 3.924 -21.120 1.00 85.94 537 LEU A C 1
ATOM 4237 O O . LEU A 1 537 ? 25.981 3.930 -22.015 1.00 85.94 537 LEU A O 1
ATOM 4241 N N . GLY A 1 538 ? 24.536 5.044 -20.705 1.00 85.56 538 GLY A N 1
ATOM 4242 C CA . GLY A 1 538 ? 24.737 6.351 -21.339 1.00 85.56 538 GLY A CA 1
ATOM 4243 C C . GLY A 1 538 ? 24.215 6.394 -22.782 1.00 85.56 538 GLY A C 1
ATOM 4244 O O . GLY A 1 538 ? 24.891 6.907 -23.682 1.00 85.56 538 GLY A O 1
ATOM 4245 N N . ILE A 1 539 ? 23.056 5.772 -23.022 1.00 84.19 539 ILE A N 1
ATOM 4246 C CA . ILE A 1 539 ? 22.399 5.666 -24.335 1.00 84.19 539 ILE A CA 1
ATOM 4247 C C . ILE A 1 539 ? 21.153 6.553 -24.308 1.00 84.19 539 ILE A C 1
ATOM 4249 O O . ILE A 1 539 ? 20.302 6.372 -23.442 1.00 84.19 539 ILE A O 1
ATOM 4253 N N . GLY A 1 540 ? 21.059 7.541 -25.202 1.00 83.06 540 GLY A N 1
ATOM 4254 C CA . GLY A 1 540 ? 20.009 8.576 -25.190 1.00 83.06 540 GLY A CA 1
ATOM 4255 C C . GLY A 1 540 ? 20.026 9.551 -24.007 1.00 83.06 540 GLY A C 1
ATOM 4256 O O . GLY A 1 540 ? 19.438 10.624 -24.096 1.00 83.06 540 GLY A O 1
ATOM 4257 N N . LEU A 1 541 ? 20.704 9.210 -22.911 1.00 87.38 541 LEU A N 1
ATOM 4258 C CA . LEU A 1 541 ? 20.808 9.999 -21.687 1.00 87.38 541 LEU A CA 1
ATOM 4259 C C . LEU A 1 541 ? 22.263 10.070 -21.217 1.00 87.38 541 LEU A C 1
ATOM 4261 O O . LEU A 1 541 ? 23.096 9.236 -21.579 1.00 87.38 541 LEU A O 1
ATOM 4265 N N . ALA A 1 542 ? 22.566 11.064 -20.382 1.00 85.62 542 ALA A N 1
ATOM 4266 C CA . ALA A 1 542 ? 23.844 11.115 -19.687 1.00 85.62 542 ALA A CA 1
ATOM 4267 C C . ALA A 1 542 ? 23.996 9.892 -18.771 1.00 85.62 542 ALA A C 1
ATOM 4269 O O . ALA A 1 542 ? 23.046 9.490 -18.088 1.00 85.62 542 ALA A O 1
ATOM 4270 N N . GLN A 1 543 ? 25.200 9.318 -18.765 1.00 84.75 543 GLN A N 1
ATOM 4271 C CA . GLN A 1 543 ? 25.527 8.207 -17.884 1.00 84.75 543 GLN A CA 1
ATOM 4272 C C . GLN A 1 543 ? 25.435 8.661 -16.423 1.00 84.75 543 GLN A C 1
ATOM 4274 O O . GLN A 1 543 ? 26.106 9.615 -16.029 1.00 84.75 543 GLN A O 1
ATOM 4279 N N . ASP A 1 544 ? 24.624 7.962 -15.631 1.00 84.25 544 ASP A N 1
ATOM 4280 C CA . ASP A 1 544 ? 24.411 8.253 -14.214 1.00 84.25 544 ASP A CA 1
ATOM 4281 C C . ASP A 1 544 ? 24.068 6.965 -13.453 1.00 84.25 544 ASP A C 1
ATOM 4283 O O . ASP A 1 544 ? 22.951 6.450 -13.514 1.00 84.25 544 ASP A O 1
ATOM 4287 N N . ASP A 1 545 ? 25.051 6.433 -12.726 1.00 79.50 545 ASP A N 1
ATOM 4288 C CA . ASP A 1 545 ? 24.904 5.185 -11.974 1.00 79.50 545 ASP A CA 1
ATOM 4289 C C . ASP A 1 545 ? 23.928 5.307 -10.795 1.00 79.50 545 ASP A C 1
ATOM 4291 O O . ASP A 1 545 ? 23.306 4.314 -10.415 1.00 79.50 545 ASP A O 1
ATOM 4295 N N . GLU A 1 546 ? 23.800 6.486 -10.183 1.00 81.81 546 GLU A N 1
ATOM 4296 C CA . GLU A 1 546 ? 22.901 6.675 -9.039 1.00 81.81 546 GLU A CA 1
ATOM 4297 C C . GLU A 1 546 ? 21.454 6.774 -9.519 1.00 81.81 546 GLU A C 1
ATOM 4299 O O . GLU A 1 546 ? 20.570 6.106 -8.976 1.00 81.81 546 GLU A O 1
ATOM 4304 N N . GLN A 1 547 ? 21.226 7.505 -10.612 1.00 83.25 547 GLN A N 1
ATOM 4305 C CA . GLN A 1 547 ? 19.922 7.561 -11.262 1.00 83.25 547 GLN A CA 1
ATOM 4306 C C . GLN A 1 547 ? 19.516 6.191 -11.831 1.00 83.25 547 GLN A C 1
ATOM 4308 O O . GLN A 1 547 ? 18.362 5.780 -11.689 1.00 83.25 547 GLN A O 1
ATOM 4313 N N . ALA A 1 548 ? 20.465 5.441 -12.405 1.00 85.00 548 ALA A N 1
ATOM 4314 C CA . ALA A 1 548 ? 20.234 4.075 -12.867 1.00 85.00 548 ALA A CA 1
ATOM 4315 C C . ALA A 1 548 ? 19.791 3.147 -11.726 1.00 85.00 548 ALA A C 1
ATOM 4317 O O . ALA A 1 548 ? 18.764 2.476 -11.839 1.00 85.00 548 ALA A O 1
ATOM 4318 N N . LYS A 1 549 ? 20.515 3.141 -10.595 1.00 81.88 549 LYS A N 1
ATOM 4319 C CA . LYS A 1 549 ? 20.140 2.354 -9.404 1.00 81.88 549 LYS A CA 1
ATOM 4320 C C . LYS A 1 549 ? 18.757 2.726 -8.885 1.00 81.88 549 LYS A C 1
ATOM 4322 O O . LYS A 1 549 ? 17.995 1.824 -8.543 1.00 81.88 549 LYS A O 1
ATOM 4327 N N . LEU A 1 550 ? 18.432 4.021 -8.830 1.00 81.12 550 LEU A N 1
ATOM 4328 C CA . LEU A 1 550 ? 17.117 4.486 -8.395 1.00 81.12 550 LEU A CA 1
ATOM 4329 C C . LEU A 1 550 ? 16.015 3.910 -9.287 1.00 81.12 550 LEU A C 1
ATOM 4331 O O . LEU A 1 550 ? 15.053 3.339 -8.783 1.00 81.12 550 LEU A O 1
ATOM 4335 N N . PHE A 1 551 ? 16.164 3.996 -10.607 1.00 82.19 551 PHE A N 1
ATOM 4336 C CA . PHE A 1 551 ? 15.165 3.461 -11.528 1.00 82.19 551 PHE A CA 1
ATOM 4337 C C . PHE A 1 551 ? 15.071 1.933 -11.497 1.00 82.19 551 PHE A C 1
ATOM 4339 O O . PHE A 1 551 ? 13.962 1.400 -11.513 1.00 82.19 551 PHE A O 1
ATOM 4346 N N . PHE A 1 552 ? 16.188 1.214 -11.352 1.00 82.25 552 PHE A N 1
ATOM 4347 C CA . PHE A 1 552 ? 16.151 -0.234 -11.136 1.00 82.25 552 PHE A CA 1
ATOM 4348 C C . PHE A 1 552 ? 15.485 -0.619 -9.816 1.00 82.25 552 PHE A C 1
ATOM 4350 O O . PHE A 1 552 ? 14.804 -1.641 -9.763 1.00 82.25 552 PHE A O 1
ATOM 4357 N N . TYR A 1 553 ? 15.640 0.199 -8.772 1.00 79.62 553 TYR A N 1
ATOM 4358 C CA . TYR A 1 553 ? 14.952 0.009 -7.499 1.00 79.62 553 TYR A CA 1
ATOM 4359 C C . TYR A 1 553 ? 13.446 0.241 -7.654 1.00 79.62 553 TYR A C 1
ATOM 4361 O O . TYR A 1 553 ? 12.650 -0.589 -7.231 1.00 79.62 553 TYR A O 1
ATOM 4369 N N . LEU A 1 554 ? 13.046 1.310 -8.349 1.00 76.25 554 LEU A N 1
ATOM 4370 C CA . LEU A 1 554 ? 11.640 1.603 -8.652 1.00 76.25 554 LEU A CA 1
ATOM 4371 C C . LEU A 1 554 ? 10.991 0.575 -9.598 1.00 76.25 554 LEU A C 1
ATOM 4373 O O . LEU A 1 554 ? 9.766 0.449 -9.612 1.00 76.25 554 LEU A O 1
ATOM 4377 N N . ALA A 1 555 ? 11.791 -0.138 -10.395 1.00 76.94 555 ALA A N 1
ATOM 4378 C CA . ALA A 1 555 ? 11.354 -1.254 -11.233 1.00 76.94 555 ALA A CA 1
ATOM 4379 C C . ALA A 1 555 ? 11.314 -2.603 -10.480 1.00 76.94 555 ALA A C 1
ATOM 4381 O O . ALA A 1 555 ? 10.719 -3.567 -10.970 1.00 76.94 555 ALA A O 1
ATOM 4382 N N . ALA A 1 556 ? 11.945 -2.699 -9.305 1.00 69.50 556 ALA A N 1
ATOM 4383 C CA . ALA A 1 556 ? 12.022 -3.911 -8.496 1.00 69.50 556 ALA A CA 1
ATOM 4384 C C . ALA A 1 556 ? 10.842 -4.003 -7.510 1.00 69.50 556 ALA A C 1
ATOM 4386 O O . ALA A 1 556 ? 10.953 -3.642 -6.342 1.00 69.50 556 ALA A O 1
ATOM 4387 N N . ASP A 1 557 ? 9.704 -4.520 -7.973 1.00 55.16 557 ASP A N 1
ATOM 4388 C CA . ASP A 1 557 ? 8.574 -4.890 -7.105 1.00 55.16 557 ASP A CA 1
ATOM 4389 C C . ASP A 1 557 ? 8.736 -6.317 -6.525 1.00 55.16 557 ASP A C 1
ATOM 4391 O O . ASP A 1 557 ? 9.513 -7.122 -7.055 1.00 55.16 557 ASP A O 1
ATOM 4395 N N . ARG A 1 558 ? 8.020 -6.640 -5.433 1.00 44.91 558 ARG A N 1
ATOM 4396 C CA . ARG A 1 558 ? 8.091 -7.902 -4.662 1.00 44.91 558 ARG A CA 1
ATOM 4397 C C . ARG A 1 558 ? 7.917 -9.139 -5.560 1.00 44.91 558 ARG A C 1
ATOM 4399 O O . ARG A 1 558 ? 6.817 -9.639 -5.753 1.00 44.91 558 ARG A O 1
ATOM 4406 N N . GLY A 1 559 ? 9.035 -9.648 -6.081 1.00 50.19 559 GLY A N 1
ATOM 4407 C CA . GLY A 1 559 ? 9.108 -10.843 -6.929 1.00 50.19 559 GLY A CA 1
ATOM 4408 C C . GLY A 1 559 ? 9.946 -10.691 -8.206 1.00 50.19 559 GLY A C 1
ATOM 4409 O O . GLY A 1 559 ? 10.342 -11.701 -8.786 1.00 50.19 559 GLY A O 1
ATOM 4410 N N . ARG A 1 560 ? 10.282 -9.468 -8.645 1.00 60.72 560 ARG A N 1
ATOM 4411 C CA . ARG A 1 560 ? 10.980 -9.234 -9.926 1.00 60.72 560 ARG A CA 1
ATOM 4412 C C . ARG A 1 560 ? 12.497 -9.078 -9.738 1.00 60.72 560 ARG A C 1
ATOM 4414 O O . ARG A 1 560 ? 12.997 -8.056 -9.279 1.00 60.72 560 ARG A O 1
ATOM 4421 N N . LYS A 1 561 ? 13.241 -10.121 -10.125 1.00 63.06 561 LYS A N 1
ATOM 4422 C CA . LYS A 1 561 ? 14.707 -10.251 -9.977 1.00 63.06 561 LYS A CA 1
ATOM 4423 C C . LYS A 1 561 ? 15.584 -9.360 -10.890 1.00 63.06 561 LYS A C 1
ATOM 4425 O O . LYS A 1 561 ? 16.667 -9.000 -10.425 1.00 63.06 561 LYS A O 1
ATOM 4430 N N . PRO A 1 562 ? 15.193 -8.975 -12.129 1.00 70.06 562 PRO A N 1
ATOM 4431 C CA . PRO A 1 562 ? 16.101 -8.276 -13.052 1.00 70.06 562 PRO A CA 1
ATOM 4432 C C . PRO A 1 562 ? 16.633 -6.929 -12.536 1.00 70.06 562 PRO A C 1
ATOM 4434 O O . PRO A 1 562 ? 17.847 -6.732 -12.518 1.00 70.06 562 PRO A O 1
ATOM 4437 N N . GLY A 1 563 ? 15.771 -6.046 -12.013 1.00 75.25 563 GLY A N 1
ATOM 4438 C CA . GLY A 1 563 ? 16.199 -4.761 -11.433 1.00 75.25 563 GLY A CA 1
ATOM 4439 C C . GLY A 1 563 ? 17.176 -4.941 -10.264 1.00 75.25 563 GLY A C 1
ATOM 4440 O O . GLY A 1 563 ? 18.247 -4.336 -10.241 1.00 75.25 563 GLY A O 1
ATOM 4441 N N . MET A 1 564 ? 16.884 -5.874 -9.350 1.00 78.19 564 MET A N 1
ATOM 4442 C CA . MET A 1 564 ? 17.784 -6.217 -8.238 1.00 78.19 564 MET A CA 1
ATOM 4443 C C . MET A 1 564 ? 19.122 -6.799 -8.711 1.00 78.19 564 MET A C 1
ATOM 4445 O O . MET A 1 564 ? 20.163 -6.522 -8.110 1.00 78.19 564 MET A O 1
ATOM 4449 N N . SER A 1 565 ? 19.122 -7.580 -9.795 1.00 81.62 565 SER A N 1
ATOM 4450 C CA . SER A 1 565 ? 20.351 -8.122 -10.381 1.00 81.62 565 SER A CA 1
ATOM 4451 C C . SER A 1 565 ? 21.238 -7.025 -10.984 1.00 81.62 565 SER A C 1
ATOM 4453 O O . SER A 1 565 ? 22.449 -7.050 -10.759 1.00 81.62 565 SER A O 1
ATOM 4455 N N . HIS A 1 566 ? 20.644 -6.014 -11.632 1.00 81.06 566 HIS A N 1
ATOM 4456 C CA . HIS A 1 566 ? 21.352 -4.832 -12.135 1.00 81.06 566 HIS A CA 1
ATOM 4457 C C . HIS A 1 566 ? 21.899 -3.961 -10.996 1.00 81.06 566 HIS A C 1
ATOM 4459 O O . HIS A 1 566 ? 23.071 -3.596 -11.024 1.00 81.06 566 HIS A O 1
ATOM 4465 N N . ILE A 1 567 ? 21.132 -3.717 -9.925 1.00 80.38 567 ILE A N 1
ATOM 4466 C CA . ILE A 1 567 ? 21.632 -3.007 -8.728 1.00 80.38 567 ILE A CA 1
ATOM 4467 C C . ILE A 1 567 ? 22.846 -3.731 -8.133 1.00 80.38 567 ILE A C 1
ATOM 4469 O O . ILE A 1 567 ? 23.857 -3.107 -7.795 1.00 80.38 567 ILE A O 1
ATOM 4473 N N . SER A 1 568 ? 22.757 -5.058 -8.009 1.00 81.88 568 SER A N 1
ATOM 4474 C CA . SER A 1 568 ? 23.834 -5.888 -7.472 1.00 81.88 568 SER A CA 1
ATOM 4475 C C . SER A 1 568 ? 25.077 -5.862 -8.364 1.00 81.88 568 SER A C 1
ATOM 4477 O O . SER A 1 568 ? 26.192 -5.732 -7.858 1.00 81.88 568 SER A O 1
ATOM 4479 N N . TRP A 1 569 ? 24.894 -5.922 -9.685 1.00 82.69 569 TRP A N 1
ATOM 4480 C CA . TRP A 1 569 ? 25.963 -5.779 -10.671 1.00 82.69 569 TRP A CA 1
ATOM 4481 C C . TRP A 1 569 ? 26.643 -4.408 -10.586 1.00 82.69 569 TRP A C 1
ATOM 4483 O O . TRP A 1 569 ? 27.859 -4.344 -10.395 1.00 82.69 569 TRP A O 1
ATOM 4493 N N . ILE A 1 570 ? 25.874 -3.316 -10.626 1.00 77.50 570 ILE A N 1
ATOM 4494 C CA . ILE A 1 570 ? 26.400 -1.948 -10.523 1.00 77.50 570 ILE A CA 1
ATOM 4495 C C . ILE A 1 570 ? 27.188 -1.782 -9.216 1.00 77.50 570 ILE A C 1
ATOM 4497 O O . ILE A 1 570 ? 28.301 -1.262 -9.228 1.00 77.50 570 ILE A O 1
ATOM 4501 N N . SER A 1 571 ? 26.669 -2.301 -8.099 1.00 78.81 571 SER A N 1
ATOM 4502 C CA . SER A 1 571 ? 27.321 -2.197 -6.786 1.00 78.81 571 SER A CA 1
ATOM 4503 C C . SER A 1 571 ? 28.612 -3.020 -6.679 1.00 78.81 571 SER A C 1
ATOM 4505 O O . SER A 1 571 ? 29.580 -2.553 -6.084 1.00 78.81 571 SER A O 1
ATOM 4507 N N . ARG A 1 572 ? 28.661 -4.226 -7.266 1.00 74.19 572 ARG A N 1
ATOM 4508 C CA . ARG A 1 572 ? 29.861 -5.089 -7.276 1.00 74.19 572 ARG A CA 1
ATOM 4509 C C . ARG A 1 572 ? 30.926 -4.624 -8.254 1.00 74.19 572 ARG A C 1
ATOM 4511 O O . ARG A 1 572 ? 32.112 -4.810 -7.997 1.00 74.19 572 ARG A O 1
ATOM 4518 N N . SER A 1 573 ? 30.508 -4.054 -9.381 1.00 67.75 573 SER A N 1
ATOM 4519 C CA . SER A 1 573 ? 31.435 -3.672 -10.439 1.00 67.75 573 SER A CA 1
ATOM 4520 C C . SER A 1 573 ? 32.409 -2.587 -9.977 1.00 67.75 573 SER A C 1
ATOM 4522 O O . SER A 1 573 ? 33.538 -2.612 -10.459 1.00 67.75 573 SER A O 1
ATOM 4524 N N . GLY A 1 574 ? 32.025 -1.720 -9.015 1.00 56.19 574 GLY A N 1
ATOM 4525 C CA . GLY A 1 574 ? 32.869 -0.845 -8.168 1.00 56.19 574 GLY A CA 1
ATOM 4526 C C . GLY A 1 574 ? 33.760 0.195 -8.874 1.00 56.19 574 GLY A C 1
ATOM 4527 O O . GLY A 1 574 ? 34.083 1.226 -8.300 1.00 56.19 574 GLY A O 1
ATOM 4528 N N . ARG A 1 575 ? 34.116 -0.052 -10.136 1.00 52.41 575 ARG A N 1
ATOM 4529 C CA . ARG A 1 575 ? 35.054 0.666 -11.008 1.00 52.41 575 ARG A CA 1
ATOM 4530 C C . ARG A 1 575 ? 34.338 1.432 -12.120 1.00 52.41 575 ARG A C 1
ATOM 4532 O O . ARG A 1 575 ? 34.976 2.042 -12.968 1.00 52.41 575 ARG A O 1
ATOM 4539 N N . ARG A 1 576 ? 33.004 1.396 -12.152 1.00 58.03 576 ARG A N 1
ATOM 4540 C CA . ARG A 1 576 ? 32.200 2.001 -13.225 1.00 58.03 576 ARG A CA 1
ATOM 4541 C C . ARG A 1 576 ? 32.301 3.529 -13.251 1.00 58.03 576 ARG A C 1
ATOM 4543 O O . ARG A 1 576 ? 32.326 4.109 -14.327 1.00 58.03 576 ARG A O 1
ATOM 4550 N N . ARG A 1 577 ? 32.511 4.153 -12.083 1.00 53.41 577 ARG A N 1
ATOM 4551 C CA . ARG A 1 577 ? 32.792 5.594 -11.931 1.00 53.41 577 ARG A CA 1
ATOM 4552 C C . ARG A 1 577 ? 34.111 6.045 -12.586 1.00 53.41 577 ARG A C 1
ATOM 4554 O O . ARG A 1 577 ? 34.308 7.243 -12.766 1.00 53.41 577 ARG A O 1
ATOM 4561 N N . GLU A 1 578 ? 35.007 5.116 -12.931 1.00 53.97 578 GLU A N 1
ATOM 4562 C CA . GLU A 1 578 ? 36.296 5.405 -13.580 1.00 53.97 578 GLU A CA 1
ATOM 4563 C C . GLU A 1 578 ? 36.257 5.213 -15.105 1.00 53.97 578 GLU A C 1
ATOM 4565 O O . GLU A 1 578 ? 37.097 5.779 -15.802 1.00 53.97 578 GLU A O 1
ATOM 4570 N N . ALA A 1 579 ? 35.279 4.463 -15.629 1.00 62.25 579 ALA A N 1
ATOM 4571 C CA . ALA A 1 579 ? 35.092 4.267 -17.063 1.00 62.25 579 ALA A CA 1
ATOM 4572 C C . ALA A 1 579 ? 34.485 5.535 -17.681 1.00 62.25 579 ALA A C 1
ATOM 4574 O O . ALA A 1 579 ? 33.338 5.882 -17.405 1.00 62.25 579 ALA A O 1
ATOM 4575 N N . LYS A 1 580 ? 35.262 6.237 -18.511 1.00 65.38 580 LYS A N 1
ATOM 4576 C CA . LYS A 1 580 ? 34.869 7.514 -19.137 1.00 65.38 580 LYS A CA 1
ATOM 4577 C C . LYS A 1 580 ? 34.522 7.364 -20.614 1.00 65.38 580 LYS A C 1
ATOM 4579 O O . LYS A 1 580 ? 34.060 8.317 -21.239 1.00 65.38 580 LYS A O 1
ATOM 4584 N N . SER A 1 581 ? 34.758 6.186 -21.187 1.00 77.88 581 SER A N 1
ATOM 4585 C CA . SER A 1 581 ? 34.495 5.887 -22.589 1.00 77.88 581 SER A CA 1
ATOM 4586 C C . SER A 1 581 ? 33.578 4.678 -22.766 1.00 77.88 581 SER A C 1
ATOM 4588 O O . SER A 1 581 ? 33.553 3.742 -21.968 1.00 77.88 581 SER A O 1
ATOM 4590 N N . ARG A 1 582 ? 32.865 4.656 -23.896 1.00 80.25 582 ARG A N 1
ATOM 4591 C CA . ARG A 1 582 ? 31.996 3.534 -24.285 1.00 80.25 582 ARG A CA 1
ATOM 4592 C C . ARG A 1 582 ? 32.751 2.202 -24.381 1.00 80.25 582 ARG A C 1
ATOM 4594 O O . ARG A 1 582 ? 32.178 1.165 -24.073 1.00 80.25 582 ARG A O 1
ATOM 4601 N N . ALA A 1 583 ? 34.024 2.228 -24.781 1.00 82.75 583 ALA A N 1
ATOM 4602 C CA . ALA A 1 583 ? 34.863 1.033 -24.875 1.00 82.75 583 ALA A CA 1
ATOM 4603 C C . ALA A 1 583 ? 35.219 0.461 -23.490 1.00 82.75 583 ALA A C 1
ATOM 4605 O O . ALA A 1 583 ? 35.178 -0.751 -23.293 1.00 82.75 583 ALA A O 1
ATOM 4606 N N . GLU A 1 584 ? 35.507 1.320 -22.510 1.00 82.00 584 GLU A N 1
ATOM 4607 C CA . GLU A 1 584 ? 35.759 0.893 -21.126 1.00 82.00 584 GLU A CA 1
ATOM 4608 C C . GLU A 1 584 ? 34.494 0.320 -20.479 1.00 82.00 584 GLU A C 1
ATOM 4610 O O . GLU A 1 584 ? 34.561 -0.706 -19.802 1.00 82.00 584 GLU A O 1
ATOM 4615 N N . ILE A 1 585 ? 33.332 0.932 -20.739 1.00 79.94 585 ILE A N 1
ATOM 4616 C CA . ILE A 1 585 ? 32.033 0.403 -20.299 1.00 79.94 585 ILE A CA 1
ATOM 4617 C C . ILE A 1 585 ? 31.822 -0.995 -20.889 1.00 79.94 585 ILE A C 1
ATOM 4619 O O . ILE A 1 585 ? 31.559 -1.938 -20.143 1.00 79.94 585 ILE A O 1
ATOM 4623 N N . ALA A 1 586 ? 32.010 -1.166 -22.200 1.00 86.44 586 ALA A N 1
ATOM 4624 C CA . ALA A 1 586 ? 31.892 -2.467 -22.852 1.00 86.44 586 ALA A CA 1
ATOM 4625 C C . ALA A 1 586 ? 32.843 -3.523 -22.267 1.00 86.44 586 ALA A C 1
ATOM 4627 O O . ALA A 1 586 ? 32.419 -4.649 -22.009 1.00 86.44 586 ALA A O 1
ATOM 4628 N N . ALA A 1 587 ? 34.097 -3.166 -21.981 1.00 86.50 587 ALA A N 1
ATOM 4629 C CA . ALA A 1 587 ? 35.064 -4.077 -21.371 1.00 86.50 587 ALA A CA 1
ATOM 4630 C C . ALA A 1 587 ? 34.613 -4.585 -19.986 1.00 86.50 587 ALA A C 1
ATOM 4632 O O . ALA A 1 587 ? 34.806 -5.761 -19.664 1.00 86.50 587 ALA A O 1
ATOM 4633 N N . LEU A 1 588 ? 33.968 -3.732 -19.180 1.00 83.81 588 LEU A N 1
ATOM 4634 C CA . LEU A 1 588 ? 33.393 -4.132 -17.891 1.00 83.81 588 LEU A CA 1
ATOM 4635 C C . LEU A 1 588 ? 32.248 -5.139 -18.065 1.00 83.81 588 LEU A C 1
ATOM 4637 O O . LEU A 1 588 ? 32.207 -6.137 -17.341 1.00 83.81 588 LEU A O 1
ATOM 4641 N N . TYR A 1 589 ? 31.357 -4.921 -19.038 1.00 87.81 589 TYR A N 1
ATOM 4642 C CA . TYR A 1 589 ? 30.282 -5.872 -19.349 1.00 87.81 589 TYR A CA 1
ATOM 4643 C C . TYR A 1 589 ? 30.814 -7.194 -19.888 1.00 87.81 589 TYR A C 1
ATOM 4645 O O . TYR A 1 589 ? 30.344 -8.238 -19.453 1.00 87.81 589 TYR A O 1
ATOM 4653 N N . ILE A 1 590 ? 31.830 -7.177 -20.756 1.00 90.44 590 ILE A N 1
ATOM 4654 C CA . ILE A 1 590 ? 32.498 -8.396 -21.240 1.00 90.44 590 ILE A CA 1
ATOM 4655 C C . ILE A 1 590 ? 33.043 -9.204 -20.064 1.00 90.44 590 ILE A C 1
ATOM 4657 O O . ILE A 1 590 ? 32.808 -10.409 -19.974 1.00 90.44 590 ILE A O 1
ATOM 4661 N N . LYS A 1 591 ? 33.728 -8.543 -19.125 1.00 88.25 591 LYS A N 1
ATOM 4662 C CA . LYS A 1 591 ? 34.258 -9.209 -17.935 1.00 88.25 591 LYS A CA 1
ATOM 4663 C C . LYS A 1 591 ? 33.143 -9.838 -17.091 1.00 88.25 591 LYS A C 1
ATOM 4665 O O . LYS A 1 591 ? 33.210 -11.030 -16.808 1.00 88.25 591 LYS A O 1
ATOM 4670 N N . GLY A 1 592 ? 32.115 -9.070 -16.728 1.00 87.75 592 GLY A N 1
ATOM 4671 C CA . GLY A 1 592 ? 31.004 -9.577 -15.912 1.00 87.75 592 GLY A CA 1
ATOM 4672 C C . GLY A 1 592 ? 30.191 -10.672 -16.604 1.00 87.75 592 GLY A C 1
ATOM 4673 O O . GLY A 1 592 ? 29.764 -11.632 -15.965 1.00 87.75 592 GLY A O 1
ATOM 4674 N N . ALA A 1 593 ? 30.010 -10.565 -17.921 1.00 90.69 593 ALA A N 1
ATOM 4675 C CA . ALA A 1 593 ? 29.311 -11.563 -18.718 1.00 90.69 593 ALA A CA 1
ATOM 4676 C C . ALA A 1 593 ? 30.074 -12.896 -18.761 1.00 90.69 593 ALA A C 1
ATOM 4678 O O . ALA A 1 593 ? 29.455 -13.958 -18.638 1.00 90.69 593 ALA A O 1
ATOM 4679 N N . ASN A 1 594 ? 31.408 -12.839 -18.864 1.00 91.19 594 ASN A N 1
ATOM 4680 C CA . ASN A 1 594 ? 32.296 -14.004 -18.792 1.00 91.19 594 ASN A CA 1
ATOM 4681 C C . ASN A 1 594 ? 32.356 -14.626 -17.387 1.00 91.19 594 ASN A C 1
ATOM 4683 O O . ASN A 1 594 ? 32.557 -15.829 -17.266 1.00 91.19 594 ASN A O 1
ATOM 4687 N N . GLU A 1 595 ? 32.132 -13.835 -16.334 1.00 89.94 595 GLU A N 1
ATOM 4688 C CA . GLU A 1 595 ? 31.948 -14.320 -14.955 1.00 89.94 595 GLU A CA 1
ATOM 4689 C C . GLU A 1 595 ? 30.555 -14.943 -14.719 1.00 89.94 595 GLU A C 1
ATOM 4691 O O . GLU A 1 595 ? 30.267 -15.426 -13.626 1.00 89.94 595 GLU A O 1
ATOM 4696 N N . GLY A 1 596 ? 29.685 -14.955 -15.735 1.00 87.62 596 GLY A N 1
ATOM 4697 C CA . GLY A 1 596 ? 28.371 -15.598 -15.677 1.00 87.62 596 GLY A CA 1
ATOM 4698 C C . GLY A 1 596 ? 27.247 -14.714 -15.133 1.00 87.62 596 GLY A C 1
ATOM 4699 O O . GLY A 1 596 ? 26.143 -15.204 -14.926 1.00 87.62 596 GLY A O 1
ATOM 4700 N N . ILE A 1 597 ? 27.477 -13.419 -14.906 1.00 88.88 597 ILE A N 1
ATOM 4701 C CA . ILE A 1 597 ? 26.487 -12.534 -14.276 1.00 88.88 597 ILE A CA 1
ATOM 4702 C C . ILE A 1 597 ? 25.379 -12.180 -15.280 1.00 88.88 597 ILE A C 1
ATOM 4704 O O . ILE A 1 597 ? 25.622 -11.432 -16.225 1.00 88.88 597 ILE A O 1
ATOM 4708 N N . ALA A 1 598 ? 24.146 -12.644 -15.045 1.00 90.12 598 ALA A N 1
ATOM 4709 C CA . ALA A 1 598 ? 23.004 -12.444 -15.952 1.00 90.12 598 ALA A CA 1
ATOM 4710 C C . ALA A 1 598 ? 22.757 -10.975 -16.360 1.00 90.12 598 ALA A C 1
ATOM 4712 O O . ALA A 1 598 ? 22.569 -10.691 -17.540 1.00 90.12 598 ALA A O 1
ATOM 4713 N N . ALA A 1 599 ? 22.818 -10.027 -15.416 1.00 88.50 599 ALA A N 1
ATOM 4714 C CA . ALA A 1 599 ? 22.658 -8.594 -15.707 1.00 88.50 599 ALA A CA 1
ATOM 4715 C C . ALA A 1 599 ? 23.758 -8.055 -16.640 1.00 88.50 599 ALA A C 1
ATOM 4717 O O . ALA A 1 599 ? 23.496 -7.262 -17.545 1.00 88.50 599 ALA A O 1
ATOM 4718 N N . ALA A 1 600 ? 24.999 -8.521 -16.457 1.00 87.94 600 ALA A N 1
ATOM 4719 C CA . ALA A 1 600 ? 26.109 -8.148 -17.324 1.00 87.94 600 ALA A CA 1
ATOM 4720 C C . ALA A 1 600 ? 25.979 -8.793 -18.713 1.00 87.94 600 ALA A C 1
ATOM 4722 O O . ALA A 1 600 ? 26.281 -8.153 -19.715 1.00 87.94 600 ALA A O 1
ATOM 4723 N N . GLN A 1 601 ? 25.484 -10.029 -18.794 1.00 94.81 601 GLN A N 1
ATOM 4724 C CA . GLN A 1 601 ? 25.192 -10.693 -20.067 1.00 94.81 601 GLN A CA 1
ATOM 4725 C C . GLN A 1 601 ? 24.087 -9.965 -20.839 1.00 94.81 601 GLN A C 1
ATOM 4727 O O . GLN A 1 601 ? 24.264 -9.673 -22.019 1.00 94.81 601 GLN A O 1
ATOM 4732 N N . PHE A 1 602 ? 22.992 -9.587 -20.174 1.00 94.00 602 PHE A N 1
ATOM 4733 C CA . PHE A 1 602 ? 21.931 -8.793 -20.793 1.00 94.00 602 PHE A CA 1
ATOM 4734 C C . PHE A 1 602 ? 22.449 -7.430 -21.276 1.00 94.00 602 PHE A C 1
ATOM 4736 O O . PHE A 1 602 ? 22.267 -7.082 -22.442 1.00 94.00 602 PHE A O 1
ATOM 4743 N N . GLY A 1 603 ? 23.155 -6.686 -20.415 1.00 90.50 603 GLY A N 1
ATOM 4744 C CA . GLY A 1 603 ? 23.747 -5.398 -20.782 1.00 90.50 603 GLY A CA 1
ATOM 4745 C C . GLY A 1 603 ? 24.731 -5.510 -21.950 1.00 90.50 603 GLY A C 1
ATOM 4746 O O . GLY A 1 603 ? 24.689 -4.691 -22.865 1.00 90.50 603 GLY A O 1
ATOM 4747 N N . LEU A 1 604 ? 25.557 -6.561 -21.988 1.00 93.12 604 LEU A N 1
ATOM 4748 C CA . LEU A 1 604 ? 26.450 -6.832 -23.115 1.00 93.12 604 LEU A CA 1
ATOM 4749 C C . LEU A 1 604 ? 25.677 -7.121 -24.408 1.00 93.12 604 LEU A C 1
ATOM 4751 O O . LEU A 1 604 ? 26.064 -6.629 -25.467 1.00 93.12 604 LEU A O 1
ATOM 4755 N N . GLY A 1 605 ? 24.571 -7.863 -24.322 1.00 94.94 605 GLY A N 1
ATOM 4756 C CA . GLY A 1 605 ? 23.662 -8.073 -25.448 1.00 94.94 605 GLY A CA 1
ATOM 4757 C C . GLY A 1 605 ? 23.166 -6.748 -26.032 1.00 94.94 605 GLY A C 1
ATOM 4758 O O . GLY A 1 605 ? 23.253 -6.540 -27.240 1.00 94.94 605 GLY A O 1
ATOM 4759 N N . VAL A 1 606 ? 22.768 -5.801 -25.173 1.00 93.06 606 VAL A N 1
ATOM 4760 C CA . VAL A 1 606 ? 22.348 -4.446 -25.584 1.00 93.06 606 VAL A CA 1
ATOM 4761 C C . VAL A 1 606 ? 23.479 -3.684 -26.273 1.00 93.06 606 VAL A C 1
ATOM 4763 O O . VAL A 1 606 ? 23.248 -3.034 -27.293 1.00 93.06 606 VAL A O 1
ATOM 4766 N N . LEU A 1 607 ? 24.712 -3.778 -25.767 1.00 92.69 607 LEU A N 1
ATOM 4767 C CA . LEU A 1 607 ? 25.863 -3.122 -26.392 1.00 92.69 607 LEU A CA 1
ATOM 4768 C C . LEU A 1 607 ? 26.154 -3.671 -27.795 1.00 92.69 607 LEU A C 1
ATOM 4770 O O . LEU A 1 607 ? 26.437 -2.876 -28.693 1.00 92.69 607 LEU A O 1
ATOM 4774 N N . TYR A 1 608 ? 26.043 -4.988 -28.002 1.00 94.69 608 TYR A N 1
ATOM 4775 C CA . TYR A 1 608 ? 26.175 -5.609 -29.326 1.00 94.69 608 TYR A CA 1
ATOM 4776 C C . TYR A 1 608 ? 25.018 -5.258 -30.263 1.00 94.69 608 TYR A C 1
ATOM 4778 O O . TYR A 1 608 ? 25.262 -4.992 -31.439 1.00 94.69 608 TYR A O 1
ATOM 4786 N N . ASP A 1 609 ? 23.780 -5.203 -29.768 1.00 91.88 609 ASP A N 1
ATOM 4787 C CA . ASP A 1 609 ? 22.613 -4.832 -30.583 1.00 91.88 609 ASP A CA 1
ATOM 4788 C C . ASP A 1 609 ? 22.728 -3.380 -31.084 1.00 91.88 609 ASP A C 1
ATOM 4790 O O . ASP A 1 609 ? 22.384 -3.052 -32.224 1.00 91.88 609 ASP A O 1
ATOM 4794 N N . LYS A 1 610 ? 23.319 -2.513 -30.250 1.00 87.44 610 LYS A N 1
ATOM 4795 C CA . LYS A 1 610 ? 23.485 -1.077 -30.512 1.00 87.44 610 LYS A CA 1
ATOM 4796 C C . LYS A 1 610 ? 24.831 -0.666 -31.102 1.00 87.44 610 LYS A C 1
ATOM 4798 O O . LYS A 1 610 ? 24.974 0.477 -31.530 1.00 87.44 610 LYS A O 1
ATOM 4803 N N . GLY A 1 611 ? 25.831 -1.545 -31.110 1.00 89.00 611 GLY A N 1
ATOM 4804 C CA . GLY A 1 611 ? 27.198 -1.199 -31.513 1.00 89.00 611 GLY A CA 1
ATOM 4805 C C . GLY A 1 611 ? 27.841 -0.123 -30.625 1.00 89.00 611 GLY A C 1
ATOM 4806 O O . GLY A 1 611 ? 28.504 0.796 -31.115 1.00 89.00 611 GLY A O 1
ATOM 4807 N N . ARG A 1 612 ? 27.594 -0.162 -29.309 1.00 86.12 612 ARG A N 1
ATOM 4808 C CA . ARG A 1 612 ? 28.093 0.842 -28.350 1.00 86.12 612 ARG A CA 1
ATOM 4809 C C . ARG A 1 612 ? 29.324 0.307 -27.624 1.00 86.12 612 ARG A C 1
ATOM 4811 O O . ARG A 1 612 ? 29.216 -0.515 -26.727 1.00 86.12 612 ARG A O 1
ATOM 4818 N N . GLY A 1 613 ? 30.507 0.773 -28.022 1.00 84.44 613 GLY A N 1
ATOM 4819 C CA . GLY A 1 613 ? 31.778 0.297 -27.451 1.00 84.44 613 GLY A CA 1
ATOM 4820 C C . GLY A 1 613 ? 32.217 -1.088 -27.947 1.00 84.44 613 GLY A C 1
ATOM 4821 O O . GLY A 1 613 ? 33.326 -1.511 -27.639 1.00 84.44 613 GLY A O 1
ATOM 4822 N N . VAL A 1 614 ? 31.380 -1.748 -28.751 1.00 91.50 614 VAL A N 1
ATOM 4823 C CA . VAL A 1 614 ? 31.643 -2.983 -29.503 1.00 91.50 614 VAL A CA 1
ATOM 4824 C C . VAL A 1 614 ? 31.088 -2.833 -30.920 1.00 91.50 614 VAL A C 1
ATOM 4826 O O . VAL A 1 614 ? 30.253 -1.963 -31.168 1.00 91.50 614 VAL A O 1
ATOM 4829 N N . GLU A 1 615 ? 31.535 -3.671 -31.854 1.00 92.81 615 GLU A N 1
ATOM 4830 C CA . GLU A 1 615 ? 30.957 -3.729 -33.200 1.00 92.81 615 GLU A CA 1
ATOM 4831 C C . GLU A 1 615 ? 29.518 -4.266 -33.151 1.00 92.81 615 GLU A C 1
ATOM 4833 O O . GLU A 1 615 ? 29.226 -5.216 -32.420 1.00 92.81 615 GLU A O 1
ATOM 4838 N N . ARG A 1 616 ? 28.606 -3.651 -33.916 1.00 93.06 616 ARG A N 1
ATOM 4839 C CA . ARG A 1 616 ? 27.191 -4.042 -33.930 1.00 93.06 616 ARG A CA 1
ATOM 4840 C C . ARG A 1 616 ? 27.042 -5.465 -34.473 1.00 93.06 616 ARG A C 1
ATOM 4842 O O . ARG A 1 616 ? 27.461 -5.744 -35.591 1.00 93.06 616 ARG A O 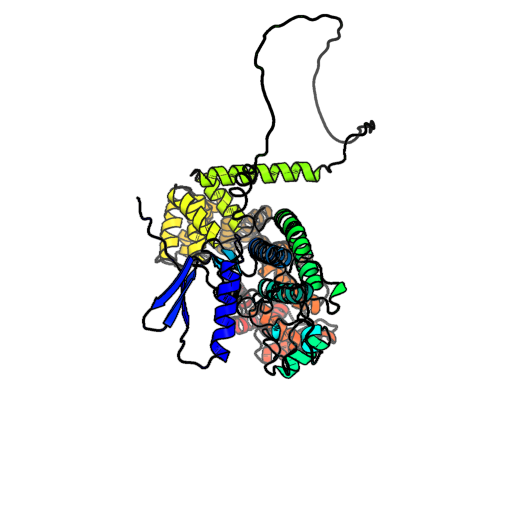1
ATOM 4849 N N . SER A 1 617 ? 26.401 -6.353 -33.716 1.00 94.44 617 SER A N 1
ATOM 4850 C CA . SER A 1 617 ? 26.167 -7.739 -34.132 1.00 94.44 617 SER A CA 1
ATOM 4851 C C . SER A 1 617 ? 24.913 -8.317 -33.479 1.00 94.44 617 SER A C 1
ATOM 4853 O O . SER A 1 617 ? 24.915 -8.648 -32.294 1.00 94.44 617 SER A O 1
ATOM 4855 N N . LYS A 1 618 ? 23.848 -8.503 -34.274 1.00 90.31 618 LYS A N 1
ATOM 4856 C CA . LYS A 1 618 ? 22.600 -9.138 -33.810 1.00 90.31 618 LYS A CA 1
ATOM 4857 C C . LYS A 1 618 ? 22.815 -10.581 -33.347 1.00 90.31 618 LYS A C 1
ATOM 4859 O O . LYS A 1 618 ? 22.227 -10.994 -32.358 1.00 90.31 618 LYS A O 1
ATOM 4864 N N . ALA A 1 619 ? 23.705 -11.324 -34.009 1.00 93.25 619 ALA A N 1
ATOM 4865 C CA . ALA A 1 619 ? 24.031 -12.697 -33.626 1.00 93.25 619 ALA A CA 1
ATOM 4866 C C . ALA A 1 619 ? 24.699 -12.766 -32.241 1.00 93.25 619 ALA A C 1
ATOM 4868 O O . ALA A 1 619 ? 24.332 -13.600 -31.415 1.00 93.25 619 ALA A O 1
ATOM 4869 N N . GLN A 1 620 ? 25.648 -11.864 -31.958 1.00 95.00 620 GLN A N 1
ATOM 4870 C CA . GLN A 1 620 ? 26.264 -11.776 -30.629 1.00 95.00 620 GLN A CA 1
ATOM 4871 C C . GLN A 1 620 ? 25.263 -11.286 -29.581 1.00 95.00 620 GLN A C 1
ATOM 4873 O O . GLN A 1 620 ? 25.227 -11.829 -28.479 1.00 95.00 620 GLN A O 1
ATOM 4878 N N . ALA A 1 621 ? 24.424 -10.304 -29.927 1.00 95.00 621 ALA A N 1
ATOM 4879 C CA . ALA A 1 621 ? 23.364 -9.828 -29.047 1.00 95.00 621 ALA A CA 1
ATOM 4880 C C . ALA A 1 621 ? 22.428 -10.974 -28.633 1.00 95.00 621 ALA A C 1
ATOM 4882 O O . ALA A 1 621 ? 22.274 -11.230 -27.440 1.00 95.00 621 ALA A O 1
ATOM 4883 N N . LEU A 1 622 ? 21.900 -11.727 -29.605 1.00 95.00 622 LEU A N 1
ATOM 4884 C CA . LEU A 1 622 ? 21.035 -12.885 -29.373 1.00 95.00 622 LEU A CA 1
ATOM 4885 C C . LEU A 1 622 ? 21.716 -13.951 -28.503 1.00 95.00 622 LEU A C 1
ATOM 4887 O O . LEU A 1 622 ? 21.102 -14.458 -27.565 1.00 95.00 622 LEU A O 1
ATOM 4891 N N . ALA A 1 623 ? 22.992 -14.259 -28.752 1.00 95.75 623 ALA A N 1
ATOM 4892 C CA . ALA A 1 623 ? 23.733 -15.232 -27.951 1.00 95.75 623 ALA A CA 1
ATOM 4893 C C . ALA A 1 623 ? 23.848 -14.814 -26.473 1.00 95.75 623 ALA A C 1
ATOM 4895 O O . ALA A 1 623 ? 23.683 -15.642 -25.574 1.00 95.75 623 ALA A O 1
ATOM 4896 N N . TRP A 1 624 ? 24.108 -13.533 -26.199 1.00 96.75 624 TRP A N 1
ATOM 4897 C CA . TRP A 1 624 ? 24.193 -13.025 -24.827 1.00 96.75 624 TRP A CA 1
ATOM 4898 C C . TRP A 1 624 ? 22.828 -12.879 -24.156 1.00 96.75 624 TRP A C 1
ATOM 4900 O O . TRP A 1 624 ? 22.708 -13.198 -22.972 1.00 96.75 624 TRP A O 1
ATOM 4910 N N . TYR A 1 625 ? 21.793 -12.481 -24.902 1.00 96.00 625 TYR A N 1
ATOM 4911 C CA . TYR A 1 625 ? 20.421 -12.495 -24.400 1.00 96.00 625 TYR A CA 1
ATOM 4912 C C . TYR A 1 625 ? 19.971 -13.906 -24.029 1.00 96.00 625 TYR A C 1
ATOM 4914 O O . TYR A 1 625 ? 19.424 -14.090 -22.948 1.00 96.00 625 TYR A O 1
ATOM 4922 N N . THR A 1 626 ? 20.288 -14.909 -24.849 1.00 96.00 626 THR A N 1
ATOM 4923 C CA . THR A 1 626 ? 19.952 -16.316 -24.572 1.00 96.00 626 THR A CA 1
ATOM 4924 C C . THR A 1 626 ? 20.568 -16.784 -23.254 1.00 96.00 626 THR A C 1
ATOM 4926 O O . THR A 1 626 ? 19.854 -17.271 -22.383 1.00 96.00 626 THR A O 1
ATOM 4929 N N . LYS A 1 627 ? 21.865 -16.525 -23.034 1.00 95.94 627 LYS A N 1
ATOM 4930 C CA . LYS A 1 627 ? 22.543 -16.873 -21.770 1.00 95.94 627 LYS A CA 1
ATOM 4931 C C . LYS A 1 627 ? 21.932 -16.185 -20.546 1.00 95.94 627 LYS A C 1
ATOM 4933 O O . LYS A 1 627 ? 21.848 -16.784 -19.476 1.00 95.94 627 LYS A O 1
ATOM 4938 N N . ALA A 1 628 ? 21.516 -14.926 -20.682 1.00 94.62 628 ALA A N 1
ATOM 4939 C CA . ALA A 1 628 ? 20.843 -14.216 -19.599 1.00 94.62 628 ALA A CA 1
ATOM 4940 C C . ALA A 1 628 ? 19.424 -14.773 -19.355 1.00 94.62 628 ALA A C 1
ATOM 4942 O O . ALA A 1 628 ? 19.014 -14.929 -18.203 1.00 94.62 628 ALA A O 1
ATOM 4943 N N . ALA A 1 629 ? 18.690 -15.105 -20.421 1.00 93.00 629 ALA A N 1
ATOM 4944 C CA . ALA A 1 629 ? 17.345 -15.676 -20.366 1.00 93.00 629 ALA A CA 1
ATOM 4945 C C . ALA A 1 629 ? 17.333 -17.060 -19.695 1.00 93.00 629 ALA A C 1
ATOM 4947 O O . ALA A 1 629 ? 16.491 -17.310 -18.835 1.00 93.00 629 ALA A O 1
ATOM 4948 N N . GLU A 1 630 ? 18.321 -17.914 -19.984 1.00 93.88 630 GLU A N 1
ATOM 4949 C CA . GLU A 1 630 ? 18.524 -19.217 -19.325 1.00 93.88 630 GLU A CA 1
ATOM 4950 C C . GLU A 1 630 ? 18.696 -19.095 -17.800 1.00 93.88 630 GLU A C 1
ATOM 4952 O O . GLU A 1 630 ? 18.337 -20.000 -17.048 1.00 93.88 630 GLU A O 1
ATOM 4957 N N . GLN A 1 631 ? 19.192 -17.950 -17.321 1.00 91.00 631 GLN A N 1
ATOM 4958 C CA . GLN A 1 631 ? 19.308 -17.632 -15.894 1.00 91.00 631 GLN A CA 1
ATOM 4959 C C . GLN A 1 631 ? 18.042 -16.982 -15.303 1.00 91.00 631 GLN A C 1
ATOM 4961 O O . GLN A 1 631 ? 18.040 -16.548 -14.147 1.00 91.00 631 GLN A O 1
ATOM 4966 N N . GLY A 1 632 ? 16.957 -16.898 -16.076 1.00 87.00 632 GLY A N 1
ATOM 4967 C CA . GLY A 1 632 ? 15.681 -16.308 -15.673 1.00 87.00 632 GLY A CA 1
ATOM 4968 C C . GLY A 1 632 ? 15.623 -14.782 -15.788 1.00 87.00 632 GLY A C 1
ATOM 4969 O O . GLY A 1 632 ? 14.833 -14.144 -15.085 1.00 87.00 632 GLY A O 1
ATOM 4970 N N . HIS A 1 633 ? 16.462 -14.162 -16.625 1.00 88.44 633 HIS A N 1
ATOM 4971 C CA . HIS A 1 633 ? 16.399 -12.722 -16.873 1.00 88.44 633 HIS A CA 1
ATOM 4972 C C . HIS A 1 633 ? 15.257 -12.375 -17.844 1.00 88.44 633 HIS A C 1
ATOM 4974 O O . HIS A 1 633 ? 15.433 -12.435 -19.057 1.00 88.44 633 HIS A O 1
ATOM 4980 N N . GLN A 1 634 ? 14.105 -11.949 -17.315 1.00 85.12 634 GLN A N 1
ATOM 4981 C CA . GLN A 1 634 ? 12.878 -11.749 -18.106 1.00 85.12 634 GLN A CA 1
ATOM 4982 C C . GLN A 1 634 ? 13.051 -10.845 -19.340 1.00 85.12 634 GLN A C 1
ATOM 4984 O O . GLN A 1 634 ? 12.705 -11.251 -20.437 1.00 85.12 634 GLN A O 1
ATOM 4989 N N . PHE A 1 635 ? 13.667 -9.665 -19.201 1.00 88.31 635 PHE A N 1
ATOM 4990 C CA . PHE A 1 635 ? 13.881 -8.764 -20.347 1.00 88.31 635 PHE A CA 1
ATOM 4991 C C . PHE A 1 635 ? 14.803 -9.363 -21.419 1.00 88.31 635 PHE A C 1
ATOM 4993 O O . PHE A 1 635 ? 14.799 -8.913 -22.558 1.00 88.31 635 PHE A O 1
ATOM 5000 N N . ALA A 1 636 ? 15.626 -10.354 -21.059 1.00 90.69 636 ALA A N 1
ATOM 5001 C CA . ALA A 1 636 ? 16.446 -11.059 -22.034 1.00 90.69 636 ALA A CA 1
ATOM 5002 C C . ALA A 1 636 ? 15.605 -12.089 -22.795 1.00 90.69 636 ALA A C 1
ATOM 5004 O O . ALA A 1 636 ? 15.758 -12.189 -24.005 1.00 90.69 636 ALA A O 1
ATOM 5005 N N . THR A 1 637 ? 14.689 -12.787 -22.113 1.00 89.12 637 THR A N 1
ATOM 5006 C CA . THR A 1 637 ? 13.706 -13.686 -22.737 1.00 89.12 637 THR A CA 1
ATOM 5007 C C . THR A 1 637 ? 12.900 -12.956 -23.807 1.00 89.12 637 THR A C 1
ATOM 5009 O O . THR A 1 637 ? 12.878 -13.403 -24.948 1.00 89.12 637 THR A O 1
ATOM 5012 N N . ASP A 1 638 ? 12.361 -11.779 -23.479 1.00 84.50 638 ASP A N 1
ATOM 5013 C CA . ASP A 1 638 ? 11.579 -10.967 -24.419 1.00 84.50 638 ASP A CA 1
ATOM 5014 C C . ASP A 1 638 ? 12.415 -10.593 -25.669 1.00 84.50 638 ASP A C 1
ATOM 5016 O O . ASP A 1 638 ? 11.938 -10.637 -26.803 1.00 84.50 638 ASP A O 1
ATOM 5020 N N . ARG A 1 639 ? 13.710 -10.276 -25.489 1.00 89.69 639 ARG A N 1
ATOM 5021 C CA . ARG A 1 639 ? 14.626 -10.002 -26.615 1.00 89.69 639 ARG A CA 1
ATOM 5022 C C . ARG A 1 639 ? 14.963 -11.244 -27.435 1.00 89.69 639 ARG A C 1
ATOM 5024 O O . ARG A 1 639 ? 15.161 -11.111 -28.638 1.00 89.69 639 ARG A O 1
ATOM 5031 N N . VAL A 1 640 ? 15.054 -12.422 -26.818 1.00 90.56 640 VAL A N 1
ATOM 5032 C CA . VAL A 1 640 ? 15.287 -13.692 -27.527 1.00 90.56 640 VAL A CA 1
ATOM 5033 C C . VAL A 1 640 ? 14.084 -14.052 -28.387 1.00 90.56 640 VAL A C 1
ATOM 5035 O O . VAL A 1 640 ? 14.273 -14.405 -29.545 1.00 90.56 640 VAL A O 1
ATOM 5038 N N . GLU A 1 641 ? 12.864 -13.929 -27.863 1.00 83.06 641 GLU A N 1
ATOM 5039 C CA . GLU A 1 641 ? 11.637 -14.198 -28.626 1.00 83.06 641 GLU A CA 1
ATOM 5040 C C . GLU A 1 641 ? 11.517 -13.267 -29.838 1.00 83.06 641 GLU A C 1
ATOM 5042 O O . GLU A 1 641 ? 11.204 -13.708 -30.947 1.00 83.06 641 GLU A O 1
ATOM 5047 N N . PHE A 1 642 ? 11.858 -11.990 -29.656 1.00 80.44 642 PHE A N 1
ATOM 5048 C CA . PHE A 1 642 ? 11.859 -11.021 -30.744 1.00 80.44 642 PHE A CA 1
ATOM 5049 C C . PHE A 1 642 ? 12.967 -11.280 -31.780 1.00 80.44 642 PHE A C 1
ATOM 5051 O O . PHE A 1 642 ? 12.705 -11.332 -32.973 1.00 80.44 642 PHE A O 1
ATOM 5058 N N . LEU A 1 643 ? 14.222 -11.461 -31.358 1.00 81.38 643 LEU A N 1
ATOM 5059 C CA . LEU A 1 643 ? 15.346 -11.636 -32.290 1.00 81.38 643 LEU A CA 1
ATOM 5060 C C . LEU A 1 643 ? 15.456 -13.049 -32.874 1.00 81.38 643 LEU A C 1
ATOM 5062 O O . LEU A 1 643 ? 16.170 -13.228 -33.852 1.00 81.38 643 LEU A O 1
ATOM 5066 N N . GLY A 1 644 ? 14.820 -14.047 -32.260 1.00 67.31 644 GLY A N 1
ATOM 5067 C CA . GLY A 1 644 ? 14.786 -15.427 -32.745 1.00 67.31 644 GLY A CA 1
ATOM 5068 C C . GLY A 1 644 ? 13.658 -15.709 -33.740 1.00 67.31 644 GLY A C 1
ATOM 5069 O O . GLY A 1 644 ? 13.676 -16.758 -34.379 1.00 67.31 644 GLY A O 1
ATOM 5070 N N . SER A 1 645 ? 12.685 -14.799 -33.863 1.00 59.75 645 SER A N 1
ATOM 5071 C CA . SER A 1 645 ? 11.593 -14.860 -34.849 1.00 59.75 645 SER A CA 1
ATOM 5072 C C . SER A 1 645 ? 11.899 -14.107 -36.153 1.00 59.75 645 SER A C 1
ATOM 5074 O O . SER A 1 645 ? 11.202 -14.316 -37.147 1.00 59.75 645 SER A O 1
ATOM 5076 N N . VAL A 1 646 ? 12.948 -13.274 -36.160 1.00 48.88 646 VAL A N 1
ATOM 5077 C CA . VAL A 1 646 ? 13.487 -12.526 -37.315 1.00 48.88 646 VAL A CA 1
ATOM 5078 C C . VAL A 1 646 ? 14.688 -13.257 -37.897 1.00 48.88 646 VAL A C 1
ATOM 5080 O O . VAL A 1 646 ? 14.795 -13.307 -39.144 1.00 48.88 646 VAL A O 1
#

pLDDT: mean 77.08, std 22.9, range [19.41, 98.44]

Radius of gyration: 34.27 Å; chains: 1; bounding box: 88×77×96 Å

Secondary structure (DSSP, 8-state):
-------EEEEEE---S-GGGTHHHHHHHHHHHH---TTBPPEEEEEEETTEEEEEEE--TTEEHHHHHHTTSS-TT-HHHHHHHHHHHHHHHHHHHHTTEE-S--SGGGEEE-TT--EEE--GGG-EE--SS-----SS-PPPS-TTT--HHHHH-SS----HHHHHHHHHHHHHHHHHT-SSTTTT---HHHHHHHHHTT--PPPPTTS-HHHHHHHHHHT-SSGGGSPPHHHHHHHHHHHHHHHHHHSTT--SSTTSSSSSSSS----------------------------------------------------HHHHHHHHHHHHHHHHHHHHHTT-HHHHHHHHHHHHHTSSS---HHHHHHHHHHHHHTT-HHHHHHHHHHHHHTSSS---HHHHHHHHHHHHHTT-HHHHHHHHHHHHHT-TTPPP-HHHHHHHHHHHHHTT-HHHHHHHHHHHHHTSSS---HHHHHHHHHHHHTTT-HHHHHHHHHHHHHTSSS---HHHHHHHHHHHHHTT-HHHHHHHHHHHHHTSSS---HHHHHHHHHHH--TT-HHHHHHHHHHHHH--GGG--SHHHHHHHHHHHHHTT-HHHHHHHHHHHHHTSSS---HHHHHHHHHHHHHTT-HHHHHHHHHHHH-

InterPro domains:
  IPR000719 Protein kinase domain [PS50011] (1-258)
  IPR000719 Protein kinase domain [SM00220] (6-245)
  IPR001245 Serine-threonine/tyrosine-protein kinase, catalytic domain [PF07714] (7-237)
  IPR001245 Serine-threonine/tyrosine-protein kinase, catalytic domain [PR00109] (57-70)
  IPR001245 Serine-threonine/tyrosine-protein kinase, catalytic domain [PR00109] (95-113)
  IPR001245 Serine-threonine/tyrosine-protein kinase, catalytic domain [PR00109] (166-188)
  IPR001245 Serine-threonine/tyrosine-protein kinase, catalytic domain [PR00109] (211-233)
  IPR006597 Sel1-like repeat [PF08238] (345-378)
  IPR006597 Sel1-like repeat [PF08238] (380-414)
  IPR006597 Sel1-like repeat [PF08238] (418-452)
  IPR006597 Sel1-like repeat [PF08238] (454-487)
  IPR006597 Sel1-like repeat [PF08238] (490-524)
  IPR006597 Sel1-like repeat [PF08238] (529-559)
  IPR006597 Sel1-like repeat [PF08238] (598-633)
  IPR006597 Sel1-like repeat [SM00671] (344-379)
  IPR006597 Sel1-like repeat [SM00671] (380-415)
  IPR006597 Sel1-like repeat [SM00671] (416-452)
  IPR006597 Sel1-like repeat [SM00671] (453-488)
  IPR006597 Sel1-like repeat [SM00671] (489-524)
  IPR006597 Sel1-like repeat [SM00671] (525-560)

Foldseek 3Di:
DDDDDDDWDKDWDDPPDDPVSCQLVVQQVVVLVVDDDPQAWHWDDWDADPNIIITITHDAPCAFQLVCLVVCVPPLQQVLLLLQLLLQVLVSLLRCVVVQKDQQADASNQWGQHPVGHTHGHRSSQMDHPDPDDDDDDPQPDQGYDLLLFALQSLPDSDRDDDLLRVLLSSLVRSQCSQVSHRGFPPVDPDSVVSSVCNNVQHGDDGPPSQDPLSVVLSCQSNGNDSVSHDGSVVSSVSSVVVSVVCCVVVVAHDDDPDPPVPPPPDDDDDDDDDDDDDDDDDDDDDDDDDDDDDDDDDDDDDDDDDDDDDDDDDDDDDPVVVVSVVVVVVLVVLVVCLVVQNLVSLQVNLVCLCVVPSYHNDQLSSLVSLVSSLVVQPLSSLLVNLVCLCVVGSHRNDQQSSLVSLVSSVVVLNLSSLQVVLVCLCVVTNPHHNDQLSSLVSLVSSVVVPPLSSLQVNLVCLCLVRSHDRDNLSSLVSLVSSVVVVPLSSLLVVLVCLCLVPSHRNDNLSSLVSLVSSVVVQALSSLQVNLLCLCQVTNHPNDNVSSLVSLVSSDDDPACQSVLLNVLSVVLVCSVVDPAQLSSLVSLVVVVVVLRLNSLQSNLSCLSVVGSHRNDLVSSLVSLVSSVVVVNVVSVVSNSNSVVD